Protein AF-A0A7S2GZ38-F1 (afdb_monomer_lite)

Radius of gyration: 57.85 Å; chains: 1; bounding box: 162×69×189 Å

Structure (mmCIF, N/CA/C/O backbone):
data_AF-A0A7S2GZ38-F1
#
_entry.id   AF-A0A7S2GZ38-F1
#
loop_
_atom_site.group_PDB
_atom_site.id
_atom_site.type_symbol
_atom_site.label_atom_id
_atom_site.label_alt_id
_atom_site.label_comp_id
_atom_site.label_asym_id
_atom_site.label_entity_id
_atom_site.label_seq_id
_atom_site.pdbx_PDB_ins_code
_atom_site.Cartn_x
_atom_site.Cartn_y
_atom_site.Cartn_z
_atom_site.occupancy
_atom_site.B_iso_or_equiv
_atom_site.auth_seq_id
_atom_site.auth_comp_id
_atom_site.auth_asym_id
_atom_site.auth_atom_id
_atom_site.pdbx_PDB_model_num
ATOM 1 N N . VAL A 1 1 ? 42.634 30.278 -102.830 1.00 75.38 1 VAL A N 1
ATOM 2 C CA . VAL A 1 1 ? 41.288 29.980 -102.287 1.00 75.38 1 VAL A CA 1
ATOM 3 C C . VAL A 1 1 ? 41.281 28.627 -101.591 1.00 75.38 1 VAL A C 1
ATOM 5 O O . VAL A 1 1 ? 41.030 28.583 -100.399 1.00 75.38 1 VAL A O 1
ATOM 8 N N . GLU A 1 2 ? 41.675 27.550 -102.270 1.00 78.88 2 GLU A N 1
ATOM 9 C CA . GLU A 1 2 ? 41.678 26.186 -101.709 1.00 78.88 2 GLU A CA 1
ATOM 10 C C . GLU A 1 2 ? 42.518 26.035 -100.422 1.00 78.88 2 GLU A C 1
ATOM 12 O O . GLU A 1 2 ? 41.995 25.612 -99.398 1.00 78.88 2 GLU A O 1
ATOM 17 N N . ASN A 1 3 ? 43.758 26.538 -100.401 1.00 82.88 3 ASN A N 1
ATOM 18 C CA . ASN A 1 3 ? 44.602 26.525 -99.192 1.00 82.88 3 ASN A CA 1
ATOM 19 C C .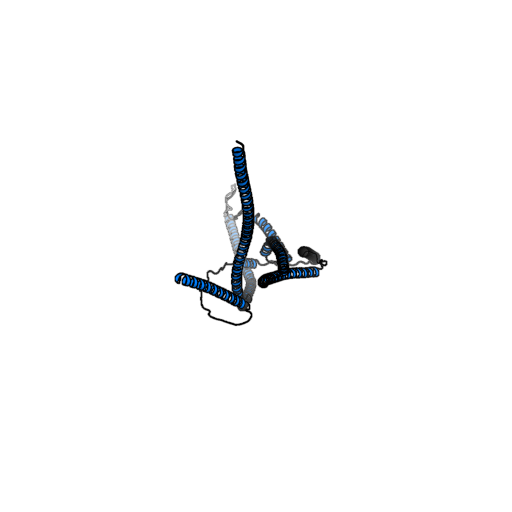 ASN A 1 3 ? 44.029 27.320 -98.000 1.00 82.88 3 ASN A C 1
ATOM 21 O O . ASN A 1 3 ? 44.352 27.021 -96.855 1.00 82.88 3 ASN A O 1
ATOM 25 N N . GLN A 1 4 ? 43.197 28.341 -98.239 1.00 85.50 4 GLN A N 1
ATOM 26 C CA . GLN A 1 4 ? 42.533 29.086 -97.158 1.00 85.50 4 GLN A CA 1
ATOM 27 C C . GLN A 1 4 ? 41.334 28.309 -96.604 1.00 85.50 4 GLN A C 1
ATOM 29 O O . GLN A 1 4 ? 41.098 28.339 -95.400 1.00 85.50 4 GLN A O 1
ATOM 34 N N . ILE A 1 5 ? 40.610 27.589 -97.467 1.00 86.81 5 ILE A N 1
ATOM 35 C CA . ILE A 1 5 ? 39.510 26.709 -97.059 1.00 86.81 5 ILE A CA 1
ATOM 36 C C . ILE A 1 5 ? 40.055 25.541 -96.227 1.00 86.81 5 ILE A C 1
ATOM 38 O O . ILE A 1 5 ? 39.494 25.249 -95.177 1.00 86.81 5 ILE A O 1
ATOM 42 N N . ILE A 1 6 ? 41.169 24.927 -96.645 1.00 90.81 6 ILE A N 1
ATOM 43 C CA . ILE A 1 6 ? 41.810 23.826 -95.907 1.00 90.81 6 ILE A CA 1
ATOM 44 C C . ILE A 1 6 ? 42.208 24.273 -94.494 1.00 90.81 6 ILE A C 1
ATOM 46 O O . ILE A 1 6 ? 41.766 23.656 -93.531 1.00 90.81 6 ILE A O 1
ATOM 50 N N . ARG A 1 7 ? 42.921 25.401 -94.358 1.00 88.81 7 ARG A N 1
ATOM 51 C CA . ARG A 1 7 ? 43.296 25.951 -93.041 1.00 88.81 7 ARG A CA 1
ATOM 52 C C . ARG A 1 7 ? 42.084 26.260 -92.166 1.00 88.81 7 ARG A C 1
ATOM 54 O O . ARG A 1 7 ? 42.067 25.922 -90.995 1.00 88.81 7 ARG A O 1
ATOM 61 N N . ARG A 1 8 ? 41.025 26.838 -92.743 1.00 91.19 8 ARG A N 1
ATOM 62 C CA . ARG A 1 8 ? 39.796 27.129 -91.991 1.00 91.19 8 ARG A CA 1
ATOM 63 C C . ARG A 1 8 ? 39.107 25.857 -91.490 1.00 91.19 8 ARG A C 1
ATOM 65 O O . ARG A 1 8 ? 38.515 25.872 -90.416 1.00 91.19 8 ARG A O 1
ATOM 72 N N . VAL A 1 9 ? 39.153 24.775 -92.267 1.00 91.31 9 VAL A N 1
ATOM 73 C CA . VAL A 1 9 ? 38.625 23.465 -91.862 1.00 91.31 9 VAL A CA 1
ATOM 74 C C . VAL A 1 9 ? 39.497 22.830 -90.777 1.00 91.31 9 VAL A C 1
ATOM 76 O O . VAL A 1 9 ? 38.946 22.198 -89.880 1.00 91.31 9 VAL A O 1
ATOM 79 N N . GLU A 1 10 ? 40.819 23.001 -90.830 1.00 93.62 10 GLU A N 1
ATOM 80 C CA . GLU A 1 10 ? 41.747 22.569 -89.775 1.00 93.62 10 GLU A CA 1
ATOM 81 C C . GLU A 1 10 ? 41.482 23.318 -88.459 1.00 93.62 10 GLU A C 1
ATOM 83 O O . GLU A 1 10 ? 41.207 22.661 -87.456 1.00 93.62 10 GLU A O 1
ATOM 88 N N . ASP A 1 11 ? 41.401 24.654 -88.484 1.00 93.88 11 ASP A N 1
ATOM 89 C CA . ASP A 1 11 ? 41.084 25.478 -87.305 1.00 93.88 11 ASP A CA 1
ATOM 90 C C . ASP A 1 11 ? 39.747 25.063 -86.661 1.00 93.88 11 ASP A C 1
ATOM 92 O O . ASP A 1 11 ? 39.638 24.895 -85.447 1.00 93.88 11 ASP A O 1
ATOM 96 N N . LEU A 1 12 ? 38.707 24.844 -87.479 1.00 93.62 12 LEU A N 1
ATOM 97 C CA . LEU A 1 12 ? 37.394 24.411 -86.989 1.00 93.62 12 LEU A CA 1
ATOM 98 C C . LEU A 1 12 ? 37.431 23.003 -86.384 1.00 93.62 12 LEU A C 1
ATOM 100 O O . LEU A 1 12 ? 36.685 22.722 -85.447 1.00 93.62 12 LEU A O 1
ATOM 104 N N . ARG A 1 13 ? 38.267 22.101 -86.910 1.00 94.38 13 ARG A N 1
ATOM 105 C CA . ARG A 1 13 ? 38.443 20.760 -86.335 1.00 94.38 13 ARG A CA 1
ATOM 106 C C . ARG A 1 13 ? 39.136 20.839 -84.979 1.00 94.38 13 ARG A C 1
ATOM 108 O O . ARG A 1 13 ? 38.661 20.200 -84.045 1.00 94.38 13 ARG A O 1
ATOM 115 N N . GLU A 1 14 ? 40.176 21.661 -84.854 1.00 94.81 14 GLU A N 1
ATOM 116 C CA . GLU A 1 14 ? 40.858 21.901 -83.577 1.00 94.81 14 GLU A CA 1
ATOM 117 C C . GLU A 1 14 ? 39.917 22.524 -82.533 1.00 94.81 14 GLU A C 1
ATOM 119 O O . GLU A 1 14 ? 39.874 22.068 -81.387 1.00 94.81 14 GLU A O 1
ATOM 124 N N . GLU A 1 15 ? 39.095 23.505 -82.923 1.00 94.88 15 GLU A N 1
ATOM 125 C CA . GLU A 1 15 ? 38.069 24.083 -82.047 1.00 94.88 15 GLU A CA 1
ATOM 126 C C . GLU A 1 15 ? 37.033 23.034 -81.613 1.00 94.88 15 GLU A C 1
ATOM 128 O O . GLU A 1 15 ? 36.726 22.926 -80.424 1.00 94.88 15 GLU A O 1
ATOM 133 N N . ILE A 1 16 ? 36.514 22.221 -82.544 1.00 94.94 16 ILE A N 1
ATOM 134 C CA . ILE A 1 16 ? 35.556 21.146 -82.237 1.00 94.94 16 ILE A CA 1
ATOM 135 C C . ILE A 1 16 ? 36.160 20.137 -81.256 1.00 94.94 16 ILE A C 1
ATOM 137 O O . ILE A 1 16 ? 35.485 19.737 -80.303 1.00 94.94 16 ILE A O 1
ATOM 141 N N . ASP A 1 17 ? 37.413 19.734 -81.454 1.00 95.25 17 ASP A N 1
ATOM 142 C CA . ASP A 1 17 ? 38.077 18.777 -80.572 1.00 95.25 17 ASP A CA 1
ATOM 143 C C . ASP A 1 17 ? 38.374 19.385 -79.192 1.00 95.25 17 ASP A C 1
ATOM 145 O O . ASP A 1 17 ? 38.155 18.720 -78.176 1.00 95.25 17 ASP A O 1
ATOM 149 N N . SER A 1 18 ? 38.732 20.671 -79.119 1.00 96.12 18 SER A N 1
ATOM 150 C CA . SER A 1 18 ? 38.839 21.419 -77.857 1.00 96.12 18 SER A CA 1
ATOM 151 C C . SER A 1 18 ? 37.500 21.479 -77.106 1.00 96.12 18 SER A C 1
ATOM 153 O O . SER A 1 18 ? 37.428 21.184 -75.906 1.00 96.12 18 SER A O 1
ATOM 155 N N . TYR A 1 19 ? 36.396 21.767 -77.806 1.00 96.00 19 TYR A N 1
ATOM 156 C CA . TYR A 1 19 ? 35.057 21.766 -77.208 1.00 96.00 19 TYR A CA 1
ATOM 157 C C . TYR A 1 19 ? 34.623 20.374 -76.740 1.00 96.00 19 TYR A C 1
ATOM 159 O O . TYR A 1 19 ? 34.011 20.260 -75.674 1.00 96.00 19 TYR A O 1
ATOM 167 N N . ARG A 1 20 ? 34.958 19.311 -77.481 1.00 95.69 20 ARG A N 1
ATOM 168 C CA . ARG A 1 20 ? 34.700 17.921 -77.069 1.00 95.69 20 ARG A CA 1
ATOM 169 C C . ARG A 1 20 ? 35.469 17.558 -75.805 1.00 95.69 20 ARG A C 1
ATOM 171 O O . ARG A 1 20 ? 34.857 17.072 -74.857 1.00 95.69 20 ARG A O 1
ATOM 178 N N . GLN A 1 21 ? 36.762 17.875 -75.745 1.00 95.62 21 GLN A N 1
ATOM 179 C CA . GLN A 1 21 ? 37.578 17.645 -74.550 1.00 95.62 21 GLN A CA 1
ATOM 180 C C . GLN A 1 21 ? 37.019 18.393 -73.336 1.00 95.62 21 GLN A C 1
ATOM 182 O O . GLN A 1 21 ? 36.889 17.816 -72.257 1.00 95.62 21 GLN A O 1
ATOM 187 N N . LYS A 1 22 ? 36.619 19.659 -73.509 1.00 95.56 22 LYS A N 1
ATOM 188 C CA . LYS A 1 22 ? 35.999 20.448 -72.437 1.00 95.56 22 LYS A CA 1
ATOM 189 C C . LYS A 1 22 ? 34.657 19.863 -71.989 1.00 95.56 22 LYS A C 1
ATOM 191 O O . LYS A 1 22 ? 34.384 19.812 -70.790 1.00 95.56 22 LYS A O 1
ATOM 196 N N . LEU A 1 23 ? 33.823 19.402 -72.923 1.00 94.94 23 LEU A N 1
ATOM 197 C CA . LEU A 1 23 ? 32.556 18.743 -72.606 1.00 94.94 23 LEU A CA 1
ATOM 198 C C . LEU A 1 23 ? 32.781 17.451 -71.810 1.00 94.94 23 LEU A C 1
ATOM 200 O O . LEU A 1 23 ? 32.076 17.210 -70.830 1.00 94.94 23 LEU A O 1
ATOM 204 N N . ASP A 1 24 ? 33.765 16.643 -72.196 1.00 96.62 24 ASP A N 1
ATOM 205 C CA . ASP A 1 24 ? 34.094 15.402 -71.495 1.00 96.62 24 ASP A CA 1
ATOM 206 C C . ASP A 1 24 ? 34.666 15.671 -70.097 1.00 96.62 24 ASP A C 1
ATOM 208 O O . ASP A 1 24 ? 34.254 15.017 -69.136 1.00 96.62 24 ASP A O 1
ATOM 212 N N . GLN A 1 25 ? 35.512 16.694 -69.936 1.00 94.75 25 GLN A N 1
ATOM 213 C CA . GLN A 1 25 ? 35.970 17.154 -68.619 1.00 94.75 25 GLN A CA 1
ATOM 214 C C . GLN A 1 25 ? 34.800 17.593 -67.729 1.00 94.75 25 GLN A C 1
ATOM 216 O O . GLN A 1 25 ? 34.724 17.186 -66.570 1.00 94.75 25 GLN A O 1
ATOM 221 N N . LEU A 1 26 ? 33.855 18.376 -68.261 1.00 93.50 26 LEU A N 1
ATOM 222 C CA . LEU A 1 26 ? 32.675 18.813 -67.508 1.00 93.50 26 LEU A CA 1
ATOM 223 C C . LEU A 1 26 ? 31.768 17.638 -67.121 1.00 93.50 26 LEU A C 1
ATOM 225 O O . LEU A 1 26 ? 31.261 17.604 -66.001 1.00 93.50 26 LEU A O 1
ATOM 229 N N . LYS A 1 27 ? 31.596 16.640 -67.996 1.00 95.56 27 LYS A N 1
ATOM 230 C CA . LYS A 1 27 ? 30.864 15.406 -67.661 1.00 95.56 27 LYS A CA 1
ATOM 231 C C . LYS A 1 27 ? 31.551 14.634 -66.536 1.00 95.56 27 LYS A C 1
ATOM 233 O O . LYS A 1 27 ? 30.875 14.200 -65.606 1.00 95.56 27 LYS A O 1
ATOM 238 N N . GLN A 1 28 ? 32.876 14.492 -66.585 1.00 94.56 28 GLN A N 1
ATOM 239 C CA . GLN A 1 28 ? 33.642 13.829 -65.524 1.00 94.56 28 GLN A CA 1
ATOM 240 C C . GLN A 1 28 ? 33.544 14.588 -64.194 1.00 94.56 28 GLN A C 1
ATOM 242 O O . GLN A 1 28 ? 33.328 13.971 -63.151 1.00 94.56 28 GLN A O 1
ATOM 247 N N . GLN A 1 29 ? 33.641 15.921 -64.224 1.00 92.25 29 GLN A N 1
ATOM 248 C CA . GLN A 1 29 ? 33.454 16.761 -63.040 1.00 92.25 29 GLN A CA 1
ATOM 249 C C . GLN A 1 29 ? 32.040 16.627 -62.470 1.00 92.25 29 GLN A C 1
ATOM 251 O O . GLN A 1 29 ? 31.903 16.445 -61.263 1.00 92.25 29 GLN A O 1
ATOM 256 N N . ARG A 1 30 ? 31.002 16.629 -63.318 1.00 94.38 30 ARG A N 1
ATOM 257 C CA . ARG A 1 30 ? 29.614 16.417 -62.885 1.00 94.38 30 ARG A CA 1
ATOM 258 C C . ARG A 1 30 ? 29.457 15.089 -62.151 1.00 94.38 30 ARG A C 1
ATOM 260 O O . ARG A 1 30 ? 28.959 15.083 -61.035 1.00 94.38 30 ARG A O 1
ATOM 267 N N . VAL A 1 31 ? 29.950 13.993 -62.732 1.00 94.25 31 VAL A N 1
ATOM 268 C CA . VAL A 1 31 ? 29.885 12.661 -62.104 1.00 94.25 31 VAL A CA 1
ATOM 269 C C . VAL A 1 31 ? 30.645 12.634 -60.774 1.00 94.25 31 VAL A C 1
ATOM 271 O O . VAL A 1 31 ? 30.189 12.017 -59.815 1.00 94.25 31 VAL A O 1
ATOM 274 N N . LYS A 1 32 ? 31.798 13.309 -60.683 1.00 92.56 32 LYS A N 1
ATOM 275 C CA . LYS A 1 32 ? 32.561 13.402 -59.430 1.00 92.56 32 LYS A CA 1
ATOM 276 C C . LYS A 1 32 ? 31.785 14.158 -58.346 1.00 92.56 32 LYS A C 1
ATOM 278 O O . LYS A 1 32 ? 31.755 13.701 -57.208 1.00 92.56 32 LYS A O 1
ATOM 283 N N . VAL A 1 33 ? 31.152 15.275 -58.701 1.00 92.19 33 VAL A N 1
ATOM 284 C CA . VAL A 1 33 ? 30.344 16.082 -57.775 1.00 92.19 33 VAL A CA 1
ATOM 285 C C . VAL A 1 33 ? 29.063 15.349 -57.368 1.00 92.19 33 VAL A C 1
ATOM 287 O O . VAL A 1 33 ? 28.711 15.377 -56.195 1.00 92.19 33 VAL A O 1
ATOM 290 N N . GLU A 1 34 ? 28.397 14.644 -58.286 1.00 90.75 34 GLU A N 1
ATOM 291 C CA . GLU A 1 34 ? 27.229 13.802 -57.976 1.00 90.75 34 GLU A CA 1
ATOM 292 C C . GLU A 1 34 ? 27.588 12.723 -56.947 1.00 90.75 34 GLU A C 1
ATOM 294 O O . GLU A 1 34 ? 26.935 12.631 -55.913 1.00 90.75 34 GLU A O 1
ATOM 299 N N . LYS A 1 35 ? 28.703 12.004 -57.145 1.00 92.25 35 LYS A N 1
ATOM 300 C CA . LYS A 1 35 ? 29.189 11.017 -56.166 1.00 92.25 35 LYS A CA 1
ATOM 301 C C . LYS A 1 35 ? 29.497 11.629 -54.799 1.00 92.25 35 LYS A C 1
ATOM 303 O O . LYS A 1 35 ? 29.208 11.016 -53.780 1.00 92.25 35 LYS A O 1
ATOM 308 N N . GLN A 1 36 ? 30.095 12.822 -54.767 1.00 90.12 36 GLN A N 1
ATOM 309 C CA . GLN A 1 36 ? 30.372 13.525 -53.510 1.00 90.12 36 GLN A CA 1
ATOM 310 C C . GLN A 1 36 ? 29.088 13.965 -52.805 1.00 90.12 36 GLN A C 1
ATOM 312 O O . GLN A 1 36 ? 28.988 13.846 -51.590 1.00 90.12 36 GLN A O 1
ATOM 317 N N . LYS A 1 37 ? 28.099 14.452 -53.559 1.00 91.69 37 LYS A N 1
ATOM 318 C CA . LYS A 1 37 ? 26.790 14.824 -53.023 1.00 91.69 37 LYS A CA 1
ATOM 319 C C . LYS A 1 37 ? 26.078 13.617 -52.417 1.00 91.69 37 LYS A C 1
ATOM 321 O O . LYS A 1 37 ? 25.522 13.747 -51.331 1.00 91.69 37 LYS A O 1
ATOM 326 N N . ASP A 1 38 ? 26.085 12.480 -53.107 1.00 91.88 38 ASP A N 1
ATOM 327 C CA . ASP A 1 38 ? 25.441 11.262 -52.615 1.00 91.88 38 ASP A CA 1
ATOM 328 C C . ASP A 1 38 ? 26.141 10.747 -51.347 1.00 91.88 38 ASP A C 1
ATOM 330 O O . ASP A 1 38 ? 25.465 10.479 -50.360 1.00 91.88 38 ASP A O 1
ATOM 334 N N . ALA A 1 39 ? 27.480 10.756 -51.304 1.00 89.25 39 ALA A N 1
ATOM 335 C CA . ALA A 1 39 ? 28.239 10.398 -50.101 1.00 89.25 39 ALA A CA 1
ATOM 336 C C . ALA A 1 39 ? 27.919 11.308 -48.899 1.00 89.25 39 ALA A C 1
ATOM 338 O O . ALA A 1 39 ? 27.631 10.817 -47.812 1.00 89.25 39 ALA A O 1
ATOM 339 N N . LEU A 1 40 ? 27.893 12.632 -49.096 1.00 90.12 40 LEU A N 1
ATOM 340 C CA . LEU A 1 40 ? 27.520 13.576 -48.034 1.00 90.12 40 LEU A CA 1
ATOM 341 C C . LEU A 1 40 ? 26.067 13.393 -47.581 1.00 90.12 40 LEU A C 1
ATOM 343 O O . LEU A 1 40 ? 25.746 13.598 -46.414 1.00 90.12 40 LEU A O 1
ATOM 347 N N . ARG A 1 41 ? 25.167 13.023 -48.497 1.00 91.75 41 ARG A N 1
ATOM 348 C CA . ARG A 1 41 ? 23.771 12.743 -48.154 1.00 91.75 41 ARG A CA 1
ATOM 349 C C . ARG A 1 41 ? 23.658 11.508 -47.266 1.00 91.75 41 ARG A C 1
ATOM 351 O O . ARG A 1 41 ? 22.861 11.524 -46.330 1.00 91.75 41 ARG A O 1
ATOM 358 N N . ASP A 1 42 ? 24.436 10.470 -47.549 1.00 90.19 42 ASP A N 1
ATOM 359 C CA . ASP A 1 42 ? 24.482 9.264 -46.726 1.00 90.19 42 ASP A CA 1
ATOM 360 C C . ASP A 1 42 ? 25.053 9.569 -45.334 1.00 90.19 42 ASP A C 1
ATOM 362 O O . ASP A 1 42 ? 24.424 9.206 -44.341 1.00 90.19 42 ASP A O 1
ATOM 366 N N . GLU A 1 43 ? 26.136 10.351 -45.243 1.00 90.88 43 GLU A N 1
ATOM 367 C CA . GLU A 1 43 ? 26.695 10.816 -43.961 1.00 90.88 43 GLU A CA 1
ATOM 368 C C . GLU A 1 43 ? 25.673 11.616 -43.134 1.00 90.88 43 GLU A C 1
ATOM 370 O O . GLU A 1 43 ? 25.504 11.366 -41.942 1.00 90.88 43 GLU A O 1
ATOM 375 N N . VAL A 1 44 ? 24.934 12.546 -43.754 1.00 90.62 44 VAL A N 1
ATOM 376 C CA . VAL A 1 44 ? 23.878 13.312 -43.063 1.00 90.62 44 VAL A CA 1
ATOM 377 C C . VAL A 1 44 ? 22.778 12.387 -42.542 1.00 90.62 44 VAL A C 1
ATOM 379 O O . VAL A 1 44 ? 22.341 12.535 -41.402 1.00 90.62 44 VAL A O 1
ATOM 382 N N . ASN A 1 45 ? 22.347 11.410 -43.342 1.00 90.44 45 ASN A N 1
ATOM 383 C CA . ASN A 1 45 ? 21.332 10.449 -42.914 1.00 90.44 45 ASN A CA 1
ATOM 384 C C . ASN A 1 45 ? 21.818 9.579 -41.743 1.00 90.44 45 ASN A C 1
ATOM 386 O O . ASN A 1 45 ? 21.023 9.253 -40.861 1.00 90.44 45 ASN A O 1
ATOM 390 N N . GLU A 1 46 ? 23.094 9.186 -41.726 1.00 89.94 46 GLU A N 1
ATOM 391 C CA . GLU A 1 46 ? 23.693 8.437 -40.616 1.00 89.94 46 GLU A CA 1
ATOM 392 C C . GLU A 1 46 ? 23.750 9.272 -39.336 1.00 89.94 46 GLU A C 1
ATOM 394 O O . GLU A 1 46 ? 23.299 8.806 -38.288 1.00 89.94 46 GLU A O 1
ATOM 399 N N . VAL A 1 47 ? 24.203 10.526 -39.426 1.00 87.94 47 VAL A N 1
ATOM 400 C CA . VAL A 1 47 ? 24.242 11.445 -38.279 1.00 87.94 47 VAL A CA 1
ATOM 401 C C . VAL A 1 47 ? 22.842 11.681 -37.714 1.00 87.94 47 VAL A C 1
ATOM 403 O O . VAL A 1 47 ? 22.660 11.575 -36.504 1.00 87.94 47 VAL A O 1
ATOM 406 N N . SER A 1 48 ? 21.828 11.904 -38.557 1.00 87.12 48 SER A N 1
ATOM 407 C CA . SER A 1 48 ? 20.444 12.055 -38.085 1.00 87.12 48 SER A CA 1
ATOM 408 C C . SER A 1 48 ? 19.901 10.792 -37.407 1.00 87.12 48 SER A C 1
ATOM 410 O O . SER A 1 48 ? 19.120 10.883 -36.462 1.00 87.12 48 SER A O 1
ATOM 412 N N . ARG A 1 49 ? 20.310 9.591 -37.844 1.00 87.88 49 ARG A N 1
ATOM 413 C CA . ARG A 1 49 ? 19.948 8.345 -37.142 1.00 87.88 49 ARG A CA 1
ATOM 414 C C . ARG A 1 49 ? 20.608 8.259 -35.769 1.00 87.88 49 ARG A C 1
ATOM 416 O O . ARG A 1 49 ? 19.961 7.806 -34.828 1.00 87.88 49 ARG A O 1
ATOM 423 N N . TRP A 1 50 ? 21.867 8.680 -35.648 1.00 85.38 50 TRP A N 1
ATOM 424 C CA . TRP A 1 50 ? 22.565 8.717 -34.361 1.00 85.38 50 TRP A CA 1
ATOM 425 C C . TRP A 1 50 ? 21.982 9.761 -33.410 1.00 85.38 50 TRP A C 1
ATOM 427 O O . TRP A 1 50 ? 21.838 9.467 -32.230 1.00 85.38 50 TRP A O 1
ATOM 437 N N . GLU A 1 51 ? 21.601 10.935 -33.912 1.00 86.62 51 GLU A N 1
ATOM 438 C CA . GLU A 1 51 ? 20.945 11.986 -33.126 1.00 86.62 51 GLU A CA 1
ATOM 439 C C . GLU A 1 51 ? 19.618 11.494 -32.535 1.00 86.62 51 GLU A C 1
ATOM 441 O O . GLU A 1 51 ? 19.418 11.565 -31.323 1.00 86.62 51 GLU A O 1
ATOM 446 N N . ASN A 1 52 ? 18.761 10.887 -33.363 1.00 82.12 52 ASN A N 1
ATOM 447 C CA . ASN A 1 52 ? 17.499 10.312 -32.894 1.00 82.12 52 ASN A CA 1
ATOM 448 C C . ASN A 1 52 ? 17.732 9.188 -31.872 1.00 82.12 52 ASN A C 1
ATOM 450 O O . ASN A 1 52 ? 17.085 9.156 -30.830 1.00 82.12 52 ASN A O 1
ATOM 454 N N . GLY A 1 53 ? 18.703 8.302 -32.127 1.00 86.75 53 GLY A N 1
ATOM 455 C CA . GLY A 1 53 ? 19.063 7.245 -31.179 1.00 86.75 53 GLY A CA 1
ATOM 456 C C . GLY A 1 53 ? 19.626 7.775 -29.854 1.00 86.75 53 GLY A C 1
ATOM 457 O O . GLY A 1 53 ? 19.397 7.167 -28.811 1.00 86.75 53 GLY A O 1
ATOM 458 N N . SER A 1 54 ? 20.336 8.908 -29.872 1.00 87.31 54 SER A N 1
ATOM 459 C CA . SER A 1 54 ? 20.815 9.578 -28.657 1.00 87.31 54 SER A CA 1
ATOM 460 C C . SER A 1 54 ? 19.655 10.172 -27.862 1.00 87.31 54 SER A C 1
ATOM 462 O O . SER A 1 54 ? 19.595 9.978 -26.651 1.00 87.31 54 SER A O 1
ATOM 464 N N . SER A 1 55 ? 18.703 10.824 -28.538 1.00 87.75 55 SER A N 1
ATOM 465 C CA . SER A 1 55 ? 17.530 11.429 -27.899 1.00 87.75 55 SER A CA 1
ATOM 466 C C . SER A 1 55 ? 16.649 10.394 -27.187 1.00 87.75 55 SER A C 1
ATOM 468 O O . SER A 1 55 ? 16.261 10.609 -26.039 1.00 87.75 55 SER A O 1
ATOM 470 N N . ASP A 1 56 ? 16.409 9.233 -27.806 1.00 84.38 56 ASP A N 1
ATOM 471 C CA . ASP A 1 56 ? 15.652 8.142 -27.175 1.00 84.38 56 ASP A CA 1
ATOM 472 C C . ASP A 1 56 ? 16.358 7.609 -25.911 1.00 84.38 56 ASP A C 1
ATOM 474 O O . ASP A 1 56 ? 15.720 7.296 -24.901 1.00 84.38 56 ASP A O 1
ATOM 478 N N . MET A 1 57 ? 17.692 7.527 -25.942 1.00 84.00 57 MET A N 1
ATOM 479 C CA . MET A 1 57 ? 18.493 7.077 -24.800 1.00 84.00 57 MET A CA 1
ATOM 480 C C . MET A 1 57 ? 18.557 8.120 -23.680 1.00 84.00 57 MET A C 1
ATOM 482 O O . MET A 1 57 ? 18.588 7.738 -22.509 1.00 84.00 57 MET A O 1
ATOM 486 N N . GLU A 1 58 ? 18.552 9.412 -24.008 1.00 88.38 58 GLU A N 1
ATOM 487 C CA . GLU A 1 58 ? 18.446 10.503 -23.034 1.00 88.38 58 GLU A CA 1
ATOM 488 C C . GLU A 1 58 ? 17.093 10.463 -22.316 1.00 88.38 58 GLU A C 1
ATOM 490 O O . GLU A 1 58 ? 17.067 10.428 -21.087 1.00 88.38 58 GLU A O 1
ATOM 495 N N . ALA A 1 59 ? 15.987 10.325 -23.055 1.00 87.75 59 ALA A N 1
ATOM 496 C CA . ALA A 1 59 ? 14.651 10.198 -22.468 1.00 87.75 59 ALA A CA 1
ATOM 497 C C . ALA A 1 59 ? 14.535 8.978 -21.533 1.00 87.75 59 ALA A C 1
ATOM 499 O O . ALA A 1 59 ? 13.963 9.057 -20.443 1.00 87.75 59 ALA A O 1
ATOM 500 N N . TYR A 1 60 ? 15.130 7.844 -21.918 1.00 89.75 60 TYR A N 1
ATOM 501 C CA . TYR A 1 60 ? 15.183 6.657 -21.064 1.00 89.75 60 TYR A CA 1
ATOM 502 C C . TYR A 1 60 ? 16.041 6.870 -19.802 1.00 89.75 60 TYR A C 1
ATOM 504 O O . TYR A 1 60 ? 15.691 6.383 -18.721 1.00 89.75 60 TYR A O 1
ATOM 512 N N . CYS A 1 61 ? 17.154 7.606 -19.908 1.00 88.25 61 CYS A N 1
ATOM 513 C CA . CYS A 1 61 ? 17.966 7.984 -18.749 1.00 88.25 61 CYS A CA 1
ATOM 514 C C . CYS A 1 61 ? 17.179 8.877 -17.779 1.00 88.25 61 CYS A C 1
ATOM 516 O O . CYS A 1 61 ? 17.174 8.591 -16.581 1.00 88.25 61 CYS A O 1
ATOM 518 N N . GLU A 1 62 ? 16.462 9.886 -18.279 1.00 91.12 62 GLU A N 1
ATOM 519 C CA . GLU A 1 62 ? 15.610 10.764 -17.463 1.00 91.12 62 GLU A CA 1
ATOM 520 C C . GLU A 1 62 ? 14.516 9.972 -16.725 1.00 91.12 62 GLU A C 1
ATOM 522 O O . GLU A 1 62 ? 14.291 10.162 -15.525 1.00 91.12 62 GLU A O 1
ATOM 527 N N . GLU A 1 63 ? 13.872 9.012 -17.400 1.00 92.69 63 GLU A N 1
ATOM 528 C CA . GLU A 1 63 ? 12.866 8.147 -16.775 1.00 92.69 63 GLU A CA 1
ATOM 529 C C . GLU A 1 63 ? 13.469 7.279 -15.652 1.00 92.69 63 GLU A C 1
ATOM 531 O O . GLU A 1 63 ? 12.868 7.097 -14.584 1.00 92.69 63 GLU A O 1
ATOM 536 N N . LEU A 1 64 ? 14.674 6.740 -15.864 1.00 90.19 64 LEU A N 1
ATOM 537 C CA . LEU A 1 64 ? 15.387 5.970 -14.845 1.00 90.19 64 LEU A CA 1
ATOM 538 C C . LEU A 1 64 ? 15.796 6.832 -13.648 1.00 90.19 64 LEU A C 1
ATOM 540 O O . LEU A 1 64 ? 15.662 6.376 -12.508 1.00 90.19 64 LEU A O 1
ATOM 544 N N . GLU A 1 65 ? 16.258 8.058 -13.875 1.00 90.88 65 GLU A N 1
ATOM 545 C CA . GLU A 1 65 ? 16.598 9.001 -12.808 1.00 90.88 65 GLU A CA 1
ATOM 546 C C . GLU A 1 65 ? 15.375 9.337 -11.951 1.00 90.88 65 GLU A C 1
ATOM 548 O O . GLU A 1 65 ? 15.440 9.221 -10.721 1.00 90.88 65 GLU A O 1
ATOM 553 N N . ALA A 1 66 ? 14.228 9.613 -12.580 1.00 93.12 66 ALA A N 1
ATOM 554 C CA . ALA A 1 66 ? 12.968 9.846 -11.879 1.00 93.12 66 ALA A CA 1
ATOM 555 C C . ALA A 1 66 ? 12.546 8.632 -11.026 1.00 93.12 66 ALA A C 1
ATOM 557 O O . ALA A 1 66 ? 12.167 8.779 -9.858 1.00 93.12 66 ALA A O 1
ATOM 558 N N . LYS A 1 67 ? 12.675 7.407 -11.561 1.00 92.50 67 LYS A N 1
ATOM 559 C CA . LYS A 1 67 ? 12.398 6.163 -10.814 1.00 92.50 67 LYS A CA 1
ATOM 560 C C . LYS A 1 67 ? 13.349 5.971 -9.631 1.00 92.50 67 LYS A C 1
ATOM 562 O O . LYS A 1 67 ? 12.922 5.509 -8.568 1.00 92.50 67 LYS A O 1
ATOM 567 N N . ILE A 1 68 ? 14.630 6.301 -9.793 1.00 90.94 68 ILE A N 1
ATOM 568 C CA . ILE A 1 68 ? 15.626 6.225 -8.717 1.00 90.94 68 ILE A CA 1
ATOM 569 C C . ILE A 1 68 ? 15.300 7.236 -7.618 1.00 90.94 68 ILE A C 1
ATOM 571 O O . ILE A 1 68 ? 15.370 6.894 -6.435 1.00 90.94 68 ILE A O 1
ATOM 575 N N . GLU A 1 69 ? 14.933 8.463 -7.977 1.00 94.88 69 GLU A N 1
ATOM 576 C CA . GLU A 1 69 ? 14.594 9.497 -7.004 1.00 94.88 69 GLU A CA 1
ATOM 577 C C . GLU A 1 69 ? 13.325 9.155 -6.217 1.00 94.88 69 GLU A C 1
ATOM 579 O O . GLU A 1 69 ? 13.314 9.274 -4.989 1.00 94.88 69 GLU A O 1
ATOM 584 N N . LEU A 1 70 ? 12.299 8.623 -6.886 1.00 94.81 70 LEU A N 1
ATOM 585 C CA . LEU A 1 70 ? 11.097 8.126 -6.219 1.00 94.81 70 LEU A CA 1
ATOM 586 C C . LEU A 1 70 ? 11.430 7.011 -5.216 1.00 94.81 70 LEU A C 1
ATOM 588 O O . LEU A 1 70 ? 11.009 7.074 -4.062 1.00 94.81 70 LEU A O 1
ATOM 592 N N . LYS A 1 71 ? 12.247 6.024 -5.614 1.00 92.88 71 LYS A N 1
ATOM 593 C CA . LYS A 1 71 ? 12.688 4.955 -4.702 1.00 92.88 71 LYS A CA 1
ATOM 594 C C . LYS A 1 71 ? 13.466 5.495 -3.504 1.00 92.88 71 LYS A C 1
ATOM 596 O O . LYS A 1 71 ? 13.258 5.023 -2.392 1.00 92.88 71 LYS A O 1
ATOM 601 N N . LYS A 1 72 ? 14.333 6.495 -3.700 1.00 94.19 72 LYS A N 1
ATOM 602 C CA . LYS A 1 72 ? 15.066 7.135 -2.595 1.00 94.19 72 LYS A CA 1
ATOM 603 C C . LYS A 1 72 ? 14.118 7.776 -1.579 1.00 94.19 72 LYS A C 1
ATOM 605 O O . LYS A 1 72 ? 14.362 7.619 -0.384 1.00 94.19 72 LYS A O 1
ATOM 610 N N . LYS A 1 73 ? 13.057 8.453 -2.037 1.00 94.88 73 LYS A N 1
ATOM 611 C CA . LYS A 1 73 ? 12.036 9.058 -1.162 1.00 94.88 73 LYS A CA 1
ATOM 612 C C . LYS A 1 73 ? 11.292 7.994 -0.353 1.00 94.88 73 LYS A C 1
ATOM 614 O O . LYS A 1 73 ? 11.281 8.075 0.870 1.00 94.88 73 LYS A O 1
ATOM 619 N N . VAL A 1 74 ? 10.809 6.936 -1.008 1.00 94.31 74 VAL A N 1
ATOM 620 C CA . VAL A 1 74 ? 10.129 5.815 -0.330 1.00 94.31 74 VAL A CA 1
ATOM 621 C C . VAL A 1 74 ? 11.034 5.161 0.720 1.00 94.31 74 VAL A C 1
ATOM 623 O O . VAL A 1 74 ? 10.629 4.979 1.862 1.00 94.31 74 VAL A O 1
ATOM 626 N N . THR A 1 75 ? 12.300 4.884 0.397 1.00 93.81 75 THR A N 1
ATOM 627 C CA . THR A 1 75 ? 13.243 4.303 1.369 1.00 93.81 75 THR A CA 1
ATOM 628 C C . THR A 1 75 ? 13.551 5.244 2.541 1.00 93.81 75 THR A C 1
ATOM 630 O O . THR A 1 75 ? 13.864 4.783 3.640 1.00 93.81 75 THR A O 1
ATOM 633 N N . GLN A 1 76 ? 13.508 6.567 2.347 1.00 94.88 76 GLN A N 1
ATOM 634 C CA . GLN A 1 76 ? 13.632 7.517 3.458 1.00 94.88 76 GLN A CA 1
ATOM 635 C C . GLN A 1 76 ? 12.406 7.459 4.374 1.00 94.88 76 GLN A C 1
ATOM 637 O O . GLN A 1 76 ? 12.572 7.372 5.590 1.00 94.88 76 GLN A O 1
ATOM 642 N N . GLU A 1 77 ? 11.202 7.443 3.806 1.00 93.62 77 GLU A N 1
ATOM 643 C CA . GLU A 1 77 ? 9.952 7.301 4.559 1.00 93.62 77 GLU A CA 1
ATOM 644 C C . GLU A 1 77 ? 9.911 5.986 5.346 1.00 93.62 77 GLU A C 1
ATOM 646 O O . GLU A 1 77 ? 9.630 6.001 6.543 1.00 93.62 77 GLU A O 1
ATOM 651 N N . GLU A 1 78 ? 10.306 4.867 4.733 1.00 92.75 78 GLU A N 1
ATOM 652 C CA . GLU A 1 78 ? 10.417 3.565 5.404 1.00 92.75 78 GLU A CA 1
ATOM 653 C C . GLU A 1 78 ? 11.389 3.605 6.592 1.00 92.75 78 GLU A C 1
ATOM 655 O O . GLU A 1 78 ? 11.101 3.049 7.651 1.00 92.75 78 GLU A O 1
ATOM 660 N N . LYS A 1 79 ? 12.523 4.311 6.471 1.00 94.31 79 LYS A N 1
ATOM 661 C CA . LYS A 1 79 ? 13.467 4.494 7.589 1.00 94.31 79 LYS A CA 1
ATOM 662 C C . LYS A 1 79 ? 12.868 5.320 8.721 1.00 94.31 79 LYS A C 1
ATOM 664 O O . LYS A 1 79 ? 13.139 5.028 9.885 1.00 94.31 79 LYS A O 1
ATOM 669 N N . HIS A 1 80 ? 12.094 6.356 8.405 1.00 94.12 80 HIS A N 1
ATOM 670 C CA . HIS A 1 80 ? 11.392 7.145 9.417 1.00 94.12 80 HIS A CA 1
ATOM 671 C C . HIS A 1 80 ? 10.307 6.319 10.110 1.00 94.12 80 HIS A C 1
ATOM 673 O O . HIS A 1 80 ? 10.228 6.332 11.337 1.00 94.12 80 HIS A O 1
ATOM 679 N N . LEU A 1 81 ? 9.540 5.540 9.345 1.00 95.19 81 LEU A N 1
ATOM 680 C CA . LEU A 1 81 ? 8.525 4.639 9.879 1.00 95.19 81 LEU A CA 1
ATOM 681 C C . LEU A 1 81 ? 9.146 3.568 10.780 1.00 95.19 81 LEU A C 1
ATOM 683 O O . LEU A 1 81 ? 8.653 3.338 11.879 1.00 95.19 81 LEU A O 1
ATOM 687 N N . HIS A 1 82 ? 10.261 2.966 10.360 1.00 94.81 82 HIS A N 1
ATOM 688 C CA . HIS A 1 82 ? 10.988 1.993 11.168 1.00 94.81 82 HIS A CA 1
ATOM 689 C C . HIS A 1 82 ? 11.454 2.602 12.494 1.00 94.81 82 HIS A C 1
ATOM 691 O O . HIS A 1 82 ? 11.167 2.041 13.543 1.00 94.81 82 HIS A O 1
ATOM 697 N N . LYS A 1 83 ? 12.073 3.792 12.477 1.00 95.88 83 LYS A N 1
ATOM 698 C CA . LYS A 1 83 ? 12.473 4.498 13.709 1.00 95.88 83 LYS A CA 1
ATOM 699 C C . LYS A 1 83 ? 11.291 4.768 14.642 1.00 95.88 83 LYS A C 1
ATOM 701 O O . LYS A 1 83 ? 11.417 4.565 15.847 1.00 95.88 83 LYS A O 1
ATOM 706 N N . ASN A 1 84 ? 10.156 5.203 14.095 1.00 94.31 84 ASN A N 1
ATOM 707 C CA . ASN A 1 84 ? 8.947 5.452 14.879 1.00 94.31 84 ASN A CA 1
ATOM 708 C C . ASN A 1 84 ? 8.397 4.158 15.488 1.00 94.31 84 ASN A C 1
ATOM 710 O O . ASN A 1 84 ? 8.090 4.129 16.677 1.00 94.31 84 ASN A O 1
ATOM 714 N N . ASN A 1 85 ? 8.325 3.081 14.706 1.00 94.62 85 ASN A N 1
ATOM 715 C CA . ASN A 1 85 ? 7.869 1.780 15.190 1.00 94.62 85 ASN A CA 1
ATOM 716 C C . ASN A 1 85 ? 8.799 1.222 16.269 1.00 94.62 85 ASN A C 1
ATOM 718 O O . ASN A 1 85 ? 8.311 0.723 17.276 1.00 94.62 85 ASN A O 1
ATOM 722 N N . THR A 1 86 ? 10.117 1.366 16.115 1.00 95.25 86 THR A N 1
ATOM 723 C CA . THR A 1 86 ? 11.087 0.986 17.149 1.00 95.25 86 THR A CA 1
ATOM 724 C C . THR A 1 86 ? 10.891 1.804 18.425 1.00 95.25 86 THR A C 1
ATOM 726 O O . THR A 1 86 ? 10.912 1.245 19.516 1.00 95.25 86 THR A O 1
ATOM 729 N N . ALA A 1 87 ? 10.640 3.112 18.320 1.00 91.94 87 ALA A N 1
ATOM 730 C CA . ALA A 1 87 ? 10.353 3.940 19.490 1.00 91.94 87 ALA A CA 1
ATOM 731 C C . ALA A 1 87 ? 9.066 3.496 20.207 1.00 91.94 87 ALA A C 1
ATOM 733 O O . ALA A 1 87 ? 9.061 3.373 21.430 1.00 91.94 87 ALA A O 1
ATOM 734 N N . VAL A 1 88 ? 7.994 3.208 19.460 1.00 88.62 88 VAL A N 1
ATOM 735 C CA . VAL A 1 88 ? 6.738 2.678 20.021 1.00 88.62 88 VAL A CA 1
ATOM 736 C C . VAL A 1 88 ? 6.961 1.318 20.675 1.00 88.62 88 VAL A C 1
ATOM 738 O O . VAL A 1 88 ? 6.518 1.111 21.800 1.00 88.62 88 VAL A O 1
ATOM 741 N N . TYR A 1 89 ? 7.697 0.424 20.019 1.00 91.31 89 TYR A N 1
ATOM 742 C CA . TYR A 1 89 ? 8.061 -0.881 20.562 1.00 91.31 89 TYR A CA 1
ATOM 743 C C . TYR A 1 89 ? 8.799 -0.753 21.904 1.00 91.31 89 TYR A C 1
ATOM 745 O O . TYR A 1 89 ? 8.380 -1.351 22.890 1.00 91.31 89 TYR A O 1
ATOM 753 N N . LEU A 1 90 ? 9.814 0.115 21.984 1.00 91.69 90 LEU A N 1
ATOM 754 C CA . LEU A 1 90 ? 10.547 0.379 23.228 1.00 91.69 90 LEU A CA 1
ATOM 755 C C . LEU A 1 90 ? 9.655 0.984 24.325 1.00 91.69 90 LEU A C 1
ATOM 757 O O . LEU A 1 90 ? 9.845 0.692 25.505 1.00 91.69 90 LEU A O 1
ATOM 761 N N . MET A 1 91 ? 8.669 1.819 23.974 1.00 83.00 91 MET A N 1
ATOM 762 C CA . MET A 1 91 ? 7.678 2.293 24.950 1.00 83.00 91 MET A CA 1
ATOM 763 C C . MET A 1 91 ? 6.817 1.143 25.481 1.00 83.00 91 MET A C 1
ATOM 765 O O . MET A 1 91 ? 6.563 1.085 26.684 1.00 83.00 91 MET A O 1
ATOM 769 N N . CYS A 1 92 ? 6.385 0.232 24.607 1.00 83.62 92 CYS A N 1
ATOM 770 C CA . CYS A 1 92 ? 5.611 -0.945 24.990 1.00 83.62 92 CYS A CA 1
ATOM 771 C C . CYS A 1 92 ? 6.422 -1.924 25.853 1.00 83.62 92 CYS A C 1
ATOM 773 O O . CYS A 1 92 ? 5.864 -2.499 26.781 1.00 83.62 92 CYS A O 1
ATOM 775 N N . GLU A 1 93 ? 7.726 -2.080 25.611 1.00 85.75 93 GLU A N 1
ATOM 776 C CA . GLU A 1 93 ? 8.606 -2.877 26.480 1.00 85.75 93 GLU A CA 1
ATOM 777 C C . GLU A 1 93 ? 8.791 -2.249 27.865 1.00 85.75 93 GLU A C 1
ATOM 779 O O . GLU A 1 93 ? 8.792 -2.957 28.869 1.00 85.75 93 GLU A O 1
ATOM 784 N N . ARG A 1 94 ? 8.914 -0.916 27.947 1.00 81.38 94 ARG A N 1
ATOM 785 C CA . ARG A 1 94 ? 9.003 -0.200 29.235 1.00 81.38 94 ARG A CA 1
ATOM 786 C C . ARG A 1 94 ? 7.699 -0.250 30.028 1.00 81.38 94 ARG A C 1
ATOM 788 O O . ARG A 1 94 ? 7.722 -0.219 31.258 1.00 81.38 94 ARG A O 1
ATOM 795 N N . HIS A 1 95 ? 6.569 -0.297 29.331 1.00 75.94 95 HIS A N 1
ATOM 796 C CA . HIS A 1 95 ? 5.233 -0.317 29.915 1.00 75.94 95 HIS A CA 1
ATOM 797 C C . HIS A 1 95 ? 4.434 -1.492 29.354 1.00 75.94 95 HIS A C 1
ATOM 799 O O . HIS A 1 95 ? 3.489 -1.282 28.586 1.00 75.94 95 HIS A O 1
ATOM 805 N N . PRO A 1 96 ? 4.792 -2.735 29.725 1.00 79.06 96 PRO A N 1
ATOM 806 C CA . PRO A 1 96 ? 4.041 -3.885 29.266 1.00 79.06 96 PRO A CA 1
ATOM 807 C C . PRO A 1 96 ? 2.602 -3.755 29.770 1.00 79.06 96 PRO A C 1
ATOM 809 O O . PRO A 1 96 ? 2.363 -3.378 30.919 1.00 79.06 96 PRO A O 1
ATOM 812 N N . ALA A 1 97 ? 1.629 -4.095 28.921 1.00 64.75 97 ALA A N 1
ATOM 813 C CA . ALA A 1 97 ? 0.213 -4.110 29.301 1.00 64.75 97 ALA A CA 1
ATOM 814 C C . ALA A 1 97 ? -0.053 -5.017 30.524 1.00 64.75 97 ALA A C 1
ATOM 816 O O . ALA A 1 97 ? -1.008 -4.808 31.265 1.00 64.75 97 ALA A O 1
ATOM 817 N N . HIS A 1 98 ? 0.842 -5.980 30.764 1.00 66.00 98 HIS A N 1
ATOM 818 C CA . HIS A 1 98 ? 0.889 -6.844 31.941 1.00 66.00 98 HIS A CA 1
ATOM 819 C C . HIS A 1 98 ? 1.907 -6.371 32.987 1.00 66.00 98 HIS A C 1
ATOM 821 O O . HIS A 1 98 ? 2.599 -7.189 33.588 1.00 66.00 98 HIS A O 1
ATOM 827 N N . SER A 1 99 ? 2.059 -5.061 33.194 1.00 76.19 99 SER A N 1
ATOM 828 C CA . SER A 1 99 ? 2.859 -4.566 34.314 1.00 76.19 99 SER A CA 1
ATOM 829 C C . SER A 1 99 ? 2.250 -5.091 35.612 1.00 76.19 99 SER A C 1
ATOM 831 O O . SER A 1 99 ? 1.198 -4.619 36.044 1.00 76.19 99 SER A O 1
ATOM 833 N N . GLN A 1 100 ? 2.906 -6.084 36.219 1.00 78.81 100 GLN A N 1
ATOM 834 C CA . GLN A 1 100 ? 2.434 -6.735 37.441 1.00 78.81 100 GLN A CA 1
ATOM 835 C C . GLN A 1 100 ? 2.169 -5.706 38.545 1.00 78.81 100 GLN A C 1
ATOM 837 O O . GLN A 1 100 ? 1.180 -5.816 39.251 1.00 78.81 100 GLN A O 1
ATOM 842 N N . ALA A 1 101 ? 2.961 -4.631 38.609 1.00 76.44 101 ALA A N 1
ATOM 843 C CA . ALA A 1 101 ? 2.752 -3.540 39.558 1.00 76.44 101 ALA A CA 1
ATOM 844 C C . ALA A 1 101 ? 1.398 -2.821 39.382 1.00 76.44 101 ALA A C 1
ATOM 846 O O . ALA A 1 101 ? 0.762 -2.460 40.369 1.00 76.44 101 ALA A O 1
ATOM 847 N N . LEU A 1 102 ? 0.938 -2.624 38.139 1.00 78.44 102 LEU A N 1
ATOM 848 C CA . LEU A 1 102 ? -0.373 -2.025 37.866 1.00 78.44 102 LEU A CA 1
ATOM 849 C C . LEU A 1 102 ? -1.506 -3.000 38.207 1.00 78.44 102 LEU A C 1
ATOM 851 O O . LEU A 1 102 ? -2.535 -2.586 38.740 1.00 78.44 102 LEU A O 1
ATOM 855 N N . ILE A 1 103 ? -1.307 -4.287 37.915 1.00 83.25 103 ILE A N 1
ATOM 856 C CA . ILE A 1 103 ? -2.250 -5.353 38.268 1.00 83.25 103 ILE A CA 1
ATOM 857 C C . ILE A 1 103 ? -2.396 -5.427 39.792 1.00 83.25 103 ILE A C 1
ATOM 859 O O . ILE A 1 103 ? -3.514 -5.366 40.292 1.00 83.25 103 ILE A O 1
ATOM 863 N N . ASP A 1 104 ? -1.286 -5.445 40.528 1.00 86.75 104 ASP A N 1
ATOM 864 C CA . ASP A 1 104 ? -1.272 -5.487 41.991 1.00 86.75 104 ASP A CA 1
ATOM 865 C C . ASP A 1 104 ? -1.980 -4.260 42.595 1.00 86.75 104 ASP A C 1
ATOM 867 O O . ASP A 1 104 ? -2.779 -4.394 43.524 1.00 86.75 104 ASP A O 1
ATOM 871 N N . GLU A 1 105 ? -1.754 -3.055 42.053 1.00 86.81 105 GLU A N 1
ATOM 872 C CA . GLU A 1 105 ? -2.440 -1.842 42.519 1.00 86.81 105 GLU A CA 1
ATOM 873 C C . GLU A 1 105 ? -3.958 -1.906 42.269 1.00 86.81 105 GLU A C 1
ATOM 875 O O . GLU A 1 105 ? -4.755 -1.519 43.133 1.00 86.81 105 GLU A O 1
ATOM 880 N N . LEU A 1 106 ? -4.377 -2.420 41.107 1.00 86.81 106 LEU A N 1
ATOM 881 C CA . LEU A 1 106 ? -5.790 -2.616 40.777 1.00 86.81 106 LEU A CA 1
ATOM 882 C C . LEU A 1 106 ? -6.437 -3.690 41.654 1.00 86.81 106 LEU A C 1
ATOM 884 O O . LEU A 1 106 ? -7.556 -3.493 42.126 1.00 86.81 106 LEU A O 1
ATOM 888 N N . GLU A 1 107 ? -5.740 -4.789 41.937 1.00 91.38 107 GLU A N 1
ATOM 889 C CA . GLU A 1 107 ? -6.215 -5.827 42.850 1.00 91.38 107 GLU A CA 1
ATOM 890 C C . GLU A 1 107 ? -6.372 -5.308 44.283 1.00 91.38 107 GLU A C 1
ATOM 892 O O . GLU A 1 107 ? -7.351 -5.640 44.957 1.00 91.38 107 GLU A O 1
ATOM 897 N N . ILE A 1 108 ? -5.441 -4.474 44.759 1.00 93.12 108 ILE A N 1
ATOM 898 C CA . ILE A 1 108 ? -5.541 -3.830 46.074 1.00 93.12 108 ILE A CA 1
ATOM 899 C C . ILE A 1 108 ? -6.769 -2.914 46.127 1.00 93.12 108 ILE A C 1
ATOM 901 O O . ILE A 1 108 ? -7.529 -2.977 47.097 1.00 93.12 108 ILE A O 1
ATOM 905 N N . LYS A 1 109 ? -7.006 -2.101 45.087 1.00 94.19 109 LYS A N 1
ATOM 906 C CA . LYS A 1 109 ? -8.196 -1.236 45.009 1.00 94.19 109 LYS A CA 1
ATOM 907 C C . LYS A 1 109 ? -9.488 -2.044 44.955 1.00 94.19 109 LYS A C 1
ATOM 909 O O . LYS A 1 109 ? -10.394 -1.763 45.729 1.00 94.19 109 LYS A O 1
ATOM 914 N N . LEU A 1 110 ? -9.548 -3.100 44.144 1.00 93.06 110 LEU A N 1
ATOM 915 C CA . LEU A 1 110 ? -10.709 -3.992 44.086 1.00 93.06 110 LEU A CA 1
ATOM 916 C C . LEU A 1 110 ? -11.006 -4.640 45.442 1.00 93.06 110 LEU A C 1
ATOM 918 O O . LEU A 1 110 ? -12.164 -4.700 45.857 1.00 93.06 110 LEU A O 1
ATOM 922 N N . LYS A 1 111 ? -9.976 -5.091 46.169 1.00 94.62 111 LYS A N 1
ATOM 923 C CA . LYS A 1 111 ? -10.139 -5.622 47.533 1.00 94.62 111 LYS A CA 1
ATOM 924 C C . LYS A 1 111 ? -10.678 -4.556 48.490 1.00 94.62 111 LYS A C 1
ATOM 926 O O . LYS A 1 111 ? -11.586 -4.852 49.267 1.00 94.62 111 LYS A O 1
ATOM 931 N N . ALA A 1 112 ? -10.163 -3.327 48.417 1.00 94.25 112 ALA A N 1
ATOM 932 C CA . ALA A 1 112 ? -10.637 -2.211 49.233 1.00 94.25 112 ALA A CA 1
ATOM 933 C C . ALA A 1 112 ? -12.102 -1.845 48.927 1.00 94.25 112 ALA A C 1
ATOM 935 O O . ALA A 1 112 ? -12.899 -1.697 49.853 1.00 94.25 112 ALA A O 1
ATOM 936 N N . ASP A 1 113 ? -12.477 -1.777 47.650 1.00 94.62 113 ASP A N 1
ATOM 937 C CA . ASP A 1 113 ? -13.846 -1.482 47.215 1.00 94.62 113 ASP A CA 1
ATOM 938 C C . ASP A 1 113 ? -14.818 -2.591 47.627 1.00 94.62 113 ASP A C 1
ATOM 940 O O . ASP A 1 113 ? -15.922 -2.315 48.098 1.00 94.62 113 ASP A O 1
ATOM 944 N N . THR A 1 114 ? -14.395 -3.854 47.529 1.00 94.38 114 THR A N 1
ATOM 945 C CA . THR A 1 114 ? -15.196 -4.999 47.983 1.00 94.38 114 THR A CA 1
ATOM 946 C C . THR A 1 114 ? -15.470 -4.906 49.485 1.00 94.38 114 THR A C 1
ATOM 948 O O . THR A 1 114 ? -16.624 -5.001 49.907 1.00 94.38 114 THR A O 1
ATOM 951 N N . ALA A 1 115 ? -14.439 -4.623 50.290 1.00 93.75 115 ALA A N 1
ATOM 952 C CA . ALA A 1 115 ? -14.587 -4.424 51.732 1.00 93.75 115 ALA A CA 1
ATOM 953 C C . ALA A 1 115 ? -15.485 -3.217 52.063 1.00 93.75 115 ALA A C 1
ATOM 955 O O . ALA A 1 115 ? -16.308 -3.275 52.981 1.00 93.75 115 ALA A O 1
ATOM 956 N N . PHE A 1 116 ? -15.378 -2.128 51.297 1.00 95.06 116 PHE A N 1
ATOM 957 C CA . PHE A 1 116 ? -16.242 -0.959 51.451 1.00 95.06 116 PHE A CA 1
ATOM 958 C C . PHE A 1 116 ? -17.713 -1.286 51.153 1.00 95.06 116 PHE A C 1
ATOM 960 O O . PHE A 1 116 ? -18.594 -0.944 51.943 1.00 95.06 116 PHE A O 1
ATOM 967 N N . ILE A 1 117 ? -17.992 -1.998 50.057 1.00 94.19 117 ILE A N 1
ATOM 968 C CA . ILE A 1 117 ? -19.347 -2.437 49.696 1.00 94.19 117 ILE A CA 1
ATOM 969 C C . ILE A 1 117 ? -19.934 -3.339 50.788 1.00 94.19 117 ILE A C 1
ATOM 971 O O . ILE A 1 117 ? -21.105 -3.192 51.148 1.00 94.19 117 ILE A O 1
ATOM 975 N N . GLU A 1 118 ? -19.142 -4.254 51.346 1.00 95.12 118 GLU A N 1
ATOM 976 C CA . GLU A 1 118 ? -19.572 -5.108 52.456 1.00 95.12 118 GLU A CA 1
ATOM 977 C C . GLU A 1 118 ? -19.920 -4.301 53.710 1.00 95.12 118 GLU A C 1
ATOM 979 O O . GLU A 1 118 ? -20.979 -4.529 54.305 1.00 95.12 118 GLU A O 1
ATOM 984 N N . ALA A 1 119 ? -19.101 -3.307 54.063 1.00 94.62 119 ALA A N 1
ATOM 985 C CA . ALA A 1 119 ? -19.374 -2.409 55.182 1.00 94.62 119 ALA A CA 1
ATOM 986 C C . ALA A 1 119 ? -20.666 -1.597 54.970 1.00 94.62 119 ALA A C 1
ATOM 988 O O . ALA A 1 119 ? -21.484 -1.476 55.886 1.00 94.62 119 ALA A O 1
ATOM 989 N N . VAL A 1 120 ? -20.907 -1.094 53.753 1.00 93.94 120 VAL A N 1
ATOM 990 C CA . VAL A 1 120 ? -22.156 -0.393 53.403 1.00 93.94 120 VAL A CA 1
ATOM 991 C C . VAL A 1 120 ? -23.362 -1.329 53.515 1.00 93.94 120 VAL A C 1
ATOM 993 O O . VAL A 1 120 ? -24.370 -0.966 54.122 1.00 93.94 120 VAL A O 1
ATOM 996 N N . ARG A 1 121 ? -23.260 -2.561 52.999 1.00 93.88 121 ARG A N 1
ATOM 997 C CA . ARG A 1 121 ? -24.322 -3.577 53.117 1.00 93.88 121 ARG A CA 1
ATOM 998 C C . ARG A 1 121 ? -24.605 -3.952 54.569 1.00 93.88 121 ARG A C 1
ATOM 1000 O O . ARG A 1 121 ? -25.756 -4.195 54.925 1.00 93.88 121 ARG A O 1
ATOM 1007 N N . GLN A 1 122 ? -23.580 -4.043 55.412 1.00 94.88 122 GLN A N 1
ATOM 1008 C CA . GLN A 1 122 ? -23.760 -4.284 56.842 1.00 94.88 122 GLN A CA 1
ATOM 1009 C C . GLN A 1 122 ? -24.492 -3.115 57.507 1.00 94.88 122 GLN A C 1
ATOM 1011 O O . GLN A 1 122 ? -25.493 -3.341 58.184 1.00 94.88 122 GLN A O 1
ATOM 1016 N N . ARG A 1 123 ? -24.070 -1.877 57.238 1.00 94.38 123 ARG A N 1
ATOM 1017 C CA . ARG A 1 123 ? -24.705 -0.677 57.792 1.00 94.38 123 ARG A CA 1
ATOM 1018 C C . ARG A 1 123 ? -26.172 -0.538 57.382 1.00 94.38 123 ARG A C 1
ATOM 1020 O O . ARG A 1 123 ? -26.998 -0.177 58.213 1.00 94.38 123 ARG A O 1
ATOM 1027 N N . LEU A 1 124 ? -26.513 -0.857 56.133 1.00 93.62 124 LEU A N 1
ATOM 1028 C CA . LEU A 1 124 ? -27.908 -0.877 55.675 1.00 93.62 124 LEU A CA 1
ATOM 1029 C C . LEU A 1 124 ? -28.738 -1.918 56.435 1.00 93.62 124 LEU A C 1
ATOM 1031 O O . LEU A 1 124 ? -29.837 -1.613 56.887 1.00 93.62 124 LEU A O 1
ATOM 1035 N N . ARG A 1 125 ? -28.197 -3.124 56.652 1.00 94.56 125 ARG A N 1
ATOM 1036 C CA . ARG A 1 125 ? -28.874 -4.160 57.453 1.00 94.56 125 ARG A CA 1
ATOM 1037 C C . ARG A 1 125 ? -29.088 -3.725 58.902 1.00 94.56 125 ARG A C 1
ATOM 1039 O O . ARG A 1 125 ? -30.155 -3.978 59.457 1.00 94.56 125 ARG A O 1
ATOM 1046 N N . GLU A 1 126 ? -28.100 -3.070 59.506 1.00 92.94 126 GLU A N 1
ATOM 1047 C CA . GLU A 1 126 ? -28.209 -2.511 60.858 1.00 92.94 126 GLU A CA 1
ATOM 1048 C C . GLU A 1 126 ? -29.289 -1.425 60.921 1.00 92.94 126 GLU A C 1
ATOM 1050 O O . GLU A 1 126 ? -30.155 -1.485 61.791 1.00 92.94 126 GLU A O 1
ATOM 1055 N N . GLN A 1 127 ? -29.323 -0.503 59.955 1.00 92.19 127 GLN A N 1
ATOM 1056 C CA . GLN A 1 127 ? -30.361 0.528 59.865 1.00 92.19 127 GLN A CA 1
ATOM 1057 C C . GLN A 1 127 ? -31.762 -0.056 59.668 1.00 92.19 127 GLN A C 1
ATOM 1059 O O . GLN A 1 127 ? -32.701 0.373 60.335 1.00 92.19 127 GLN A O 1
ATOM 1064 N N . GLU A 1 128 ? -31.928 -1.054 58.797 1.00 90.25 128 GLU A N 1
ATOM 1065 C CA . GLU A 1 128 ? -33.212 -1.741 58.625 1.00 90.25 128 GLU A CA 1
ATOM 1066 C C . GLU A 1 128 ? -33.663 -2.436 59.914 1.00 90.25 128 GLU A C 1
ATOM 1068 O O . GLU A 1 128 ? -34.851 -2.432 60.253 1.00 90.25 128 GLU A O 1
ATOM 1073 N N . PHE A 1 129 ? -32.722 -3.046 60.635 1.00 92.56 129 PHE A N 1
ATOM 1074 C CA . PHE A 1 129 ? -32.999 -3.695 61.907 1.00 92.56 129 PHE A CA 1
ATOM 1075 C C . PHE A 1 129 ? -33.390 -2.676 62.983 1.00 92.56 129 PHE A C 1
ATOM 1077 O O . PHE A 1 129 ? -34.394 -2.873 63.668 1.00 92.56 129 PHE A O 1
ATOM 1084 N N . GLU A 1 130 ? -32.659 -1.566 63.103 1.00 91.00 130 GLU A N 1
ATOM 1085 C CA . GLU A 1 130 ? -32.985 -0.465 64.013 1.00 91.00 130 GLU A CA 1
ATOM 1086 C C . GLU A 1 130 ? -34.337 0.168 63.679 1.00 91.00 130 GLU A C 1
ATOM 1088 O O . GLU A 1 130 ? -35.156 0.364 64.575 1.00 91.00 130 GLU A O 1
ATOM 1093 N N . ALA A 1 131 ? -34.624 0.413 62.399 1.00 88.19 131 ALA A N 1
ATOM 1094 C CA . ALA A 1 131 ? -35.908 0.941 61.950 1.00 88.19 131 ALA A CA 1
ATOM 1095 C C . ALA A 1 131 ? -37.061 -0.004 62.321 1.00 88.19 131 ALA A C 1
ATOM 1097 O O . ALA A 1 131 ? -38.061 0.431 62.892 1.00 88.19 131 ALA A O 1
ATOM 1098 N N . LYS A 1 132 ? -36.913 -1.316 62.080 1.00 88.25 132 LYS A N 1
ATOM 1099 C CA . LYS A 1 132 ? -37.915 -2.321 62.482 1.00 88.25 132 LYS A CA 1
ATOM 1100 C C . LYS A 1 132 ? -38.074 -2.402 64.000 1.00 88.25 132 LYS A C 1
ATOM 1102 O O . LYS A 1 132 ? -39.203 -2.471 64.487 1.00 88.25 132 LYS A O 1
ATOM 1107 N N . ARG A 1 133 ? -36.968 -2.360 64.749 1.00 88.44 133 ARG A N 1
ATOM 1108 C CA . ARG A 1 133 ? -36.963 -2.364 66.219 1.00 88.44 133 ARG A CA 1
ATOM 1109 C C . ARG A 1 133 ? -37.653 -1.123 66.790 1.00 88.44 133 ARG A C 1
ATOM 1111 O O . ARG A 1 133 ? -38.387 -1.255 67.764 1.00 88.44 133 ARG A O 1
ATOM 1118 N N . ASN A 1 134 ? -37.452 0.047 66.186 1.00 87.06 134 ASN A N 1
ATOM 1119 C CA . ASN A 1 134 ? -38.020 1.320 66.634 1.00 87.06 134 ASN A CA 1
ATOM 1120 C C . ASN A 1 134 ? -39.471 1.532 66.167 1.00 87.06 134 ASN A C 1
ATOM 1122 O O . ASN A 1 134 ? -40.239 2.205 66.852 1.00 87.06 134 ASN A O 1
ATOM 1126 N N . ALA A 1 135 ? -39.901 0.884 65.081 1.00 88.06 135 ALA A N 1
ATOM 1127 C CA . ALA A 1 135 ? -41.276 0.984 64.588 1.00 88.06 135 ALA A CA 1
ATOM 1128 C C . ALA A 1 135 ? -42.323 0.446 65.585 1.00 88.06 135 ALA A C 1
ATOM 1130 O O . ALA A 1 135 ? -43.454 0.933 65.631 1.00 88.06 135 ALA A O 1
ATOM 1131 N N . GLN A 1 136 ? -41.990 -0.572 66.385 1.00 84.19 136 GLN A N 1
ATOM 1132 C CA . GLN A 1 136 ? -42.910 -1.119 67.390 1.00 84.19 136 GLN A CA 1
ATOM 1133 C C . GLN A 1 136 ? -43.163 -0.160 68.574 1.00 84.19 136 GLN A C 1
ATOM 1135 O O . GLN A 1 136 ? -44.338 0.105 68.855 1.00 84.19 136 GLN A O 1
ATOM 1140 N N . PRO A 1 137 ? -42.140 0.380 69.269 1.00 84.50 137 PRO A N 1
ATOM 1141 C CA . PRO A 1 137 ? -42.353 1.360 70.330 1.00 84.50 137 PRO A CA 1
ATOM 1142 C C . PRO A 1 137 ? -42.953 2.665 69.796 1.00 84.50 137 PRO A C 1
ATOM 1144 O O . PRO A 1 137 ? -43.802 3.242 70.468 1.00 84.50 137 PRO A O 1
ATOM 1147 N N . GLU A 1 138 ? -42.617 3.093 68.575 1.00 85.19 138 GLU A N 1
ATOM 1148 C CA . GLU A 1 138 ? -43.240 4.263 67.943 1.00 85.19 138 GLU A CA 1
ATOM 1149 C C . GLU A 1 138 ? -44.751 4.059 67.735 1.00 85.19 138 GLU A C 1
ATOM 1151 O O . GLU A 1 138 ? -45.555 4.911 68.113 1.00 85.19 138 GLU A O 1
ATOM 1156 N N . LYS A 1 139 ? -45.175 2.883 67.246 1.00 89.50 139 LYS A N 1
ATOM 1157 C CA . LYS A 1 139 ? -46.603 2.523 67.158 1.00 89.50 139 LYS A CA 1
ATOM 1158 C C . LYS A 1 139 ? -47.290 2.512 68.523 1.00 89.50 139 LYS A C 1
ATOM 1160 O O . LYS A 1 139 ? -48.426 2.970 68.632 1.00 89.50 139 LYS A O 1
ATOM 1165 N N . GLN A 1 140 ? -46.629 1.990 69.557 1.00 87.00 140 GLN A N 1
ATOM 1166 C CA . GLN A 1 140 ? -47.176 1.987 70.918 1.00 87.00 140 GLN A CA 1
ATOM 1167 C C . GLN A 1 140 ? -47.316 3.409 71.469 1.00 87.00 140 GLN A C 1
ATOM 1169 O O . GLN A 1 140 ? -48.361 3.740 72.020 1.00 87.00 140 GLN A O 1
ATOM 1174 N N . MET A 1 141 ? -46.318 4.263 71.252 1.00 87.00 141 MET A N 1
ATOM 1175 C CA . MET A 1 141 ? -46.343 5.670 71.645 1.00 87.00 141 MET A CA 1
ATOM 1176 C C . MET A 1 141 ? -47.443 6.446 70.909 1.00 87.00 141 MET A C 1
ATOM 1178 O O . MET A 1 141 ? -48.198 7.189 71.528 1.00 87.00 141 MET A O 1
ATOM 1182 N N . HIS A 1 142 ? -47.609 6.245 69.600 1.00 89.88 142 HIS A N 1
ATOM 1183 C CA . HIS A 1 142 ? -48.723 6.850 68.868 1.00 89.88 142 HIS A CA 1
ATOM 1184 C C . HIS A 1 142 ? -50.081 6.364 69.375 1.00 89.88 142 HIS A C 1
ATOM 1186 O O . HIS A 1 142 ? -51.019 7.156 69.462 1.00 89.88 142 HIS A O 1
ATOM 1192 N N . LYS A 1 143 ? -50.194 5.084 69.749 1.00 92.12 143 LYS A N 1
ATOM 1193 C CA . LYS A 1 143 ? -51.419 4.544 70.341 1.00 92.12 143 LYS A CA 1
ATOM 1194 C C . LYS A 1 143 ? -51.735 5.216 71.679 1.00 92.12 143 LYS A C 1
ATOM 1196 O O . LYS A 1 143 ? -52.862 5.665 71.855 1.00 92.12 143 LYS A O 1
ATOM 1201 N N . THR A 1 144 ? -50.760 5.354 72.577 1.00 90.75 144 THR A N 1
ATOM 1202 C CA . THR A 1 144 ? -50.971 6.004 73.882 1.00 90.75 144 THR A CA 1
ATOM 1203 C C . THR A 1 144 ? -51.262 7.499 73.749 1.00 90.75 144 THR A C 1
ATOM 1205 O O . THR A 1 144 ? -52.137 8.006 74.447 1.00 90.75 144 THR A O 1
ATOM 1208 N N . ILE A 1 145 ? -50.609 8.205 72.818 1.00 90.69 145 ILE A N 1
ATOM 1209 C CA . ILE A 1 145 ? -50.921 9.609 72.497 1.00 90.69 145 ILE A CA 1
ATOM 1210 C C . ILE A 1 145 ? -52.360 9.739 71.984 1.00 90.69 145 ILE A C 1
ATOM 1212 O O . ILE A 1 145 ? -53.093 10.620 72.433 1.00 90.69 145 ILE A O 1
ATOM 1216 N N . ASN A 1 146 ? -52.786 8.855 71.078 1.00 91.81 146 ASN A N 1
ATOM 1217 C CA . ASN A 1 146 ? -54.152 8.862 70.557 1.00 91.81 146 ASN A CA 1
ATOM 1218 C C . ASN A 1 146 ? -55.179 8.546 71.654 1.00 91.81 146 ASN A C 1
ATOM 1220 O O . ASN A 1 146 ? -56.187 9.239 71.754 1.00 91.81 146 ASN A O 1
ATOM 1224 N N . GLU A 1 147 ? -54.921 7.553 72.510 1.00 92.56 147 GLU A N 1
ATOM 1225 C CA . GLU A 1 147 ? -55.778 7.226 73.659 1.00 92.56 147 GLU A CA 1
ATOM 1226 C C . GLU A 1 147 ? -55.894 8.410 74.636 1.00 92.56 147 GLU A C 1
ATOM 1228 O O . GLU A 1 147 ? -57.000 8.765 75.049 1.00 92.56 147 GLU A O 1
ATOM 1233 N N . ALA A 1 148 ? -54.779 9.080 74.947 1.00 90.50 148 ALA A N 1
ATOM 1234 C CA . ALA A 1 148 ? -54.764 10.276 75.788 1.00 90.50 148 ALA A CA 1
ATOM 1235 C C . ALA A 1 148 ? -55.518 11.452 75.143 1.00 90.50 148 ALA A C 1
ATOM 1237 O O . ALA A 1 148 ? -56.280 12.143 75.820 1.00 90.50 148 ALA A O 1
ATOM 1238 N N . SER A 1 149 ? -55.358 11.658 73.832 1.00 91.19 149 SER A N 1
ATOM 1239 C CA . SER A 1 149 ? -56.072 12.693 73.076 1.00 91.19 149 SER A CA 1
ATOM 1240 C C . SER A 1 149 ? -57.584 12.449 73.064 1.00 91.19 149 SER A C 1
ATOM 1242 O O . SER A 1 149 ? -58.358 13.366 73.342 1.00 91.19 149 SER A O 1
ATOM 1244 N N . VAL A 1 150 ? -58.012 11.201 72.841 1.00 91.56 150 VAL A N 1
ATOM 1245 C CA . VAL A 1 150 ? -59.426 10.807 72.919 1.00 91.56 150 VAL A CA 1
ATOM 1246 C C . VAL A 1 150 ? -59.969 11.048 74.325 1.00 91.56 150 VAL A C 1
ATOM 1248 O O . VAL A 1 150 ? -61.030 11.649 74.464 1.00 91.56 150 VAL A O 1
ATOM 1251 N N . MET A 1 151 ? -59.239 10.655 75.372 1.00 91.12 151 MET A N 1
ATOM 1252 C CA . MET A 1 151 ? -59.646 10.888 76.762 1.00 91.12 151 MET A CA 1
ATOM 1253 C C . MET A 1 151 ? -59.766 12.384 77.092 1.00 91.12 151 MET A C 1
ATOM 1255 O O . MET A 1 151 ? -60.705 12.819 77.758 1.00 91.12 151 MET A O 1
ATOM 1259 N N . GLN A 1 152 ? -58.843 13.206 76.598 1.00 90.44 152 GLN A N 1
ATOM 1260 C CA . GLN A 1 152 ? -58.925 14.654 76.754 1.00 90.44 152 GLN A CA 1
ATOM 1261 C C . GLN A 1 152 ? -60.163 15.220 76.043 1.00 90.44 152 GLN A C 1
ATOM 1263 O O . GLN A 1 152 ? -60.880 16.052 76.605 1.00 90.44 152 GLN A O 1
ATOM 1268 N N . GLN A 1 153 ? -60.451 14.749 74.830 1.00 91.75 153 GLN A N 1
ATOM 1269 C CA . GLN A 1 153 ? -61.614 15.182 74.064 1.00 91.75 153 GLN A CA 1
ATOM 1270 C C . GLN A 1 153 ? -62.936 14.731 74.701 1.00 91.75 153 GLN A C 1
ATOM 1272 O O . GLN A 1 153 ? -63.895 15.508 74.712 1.00 91.75 153 GLN A O 1
ATOM 1277 N N . THR A 1 154 ? -63.002 13.531 75.286 1.00 91.56 154 THR A N 1
ATOM 1278 C CA . THR A 1 154 ? -64.191 13.067 76.019 1.00 91.56 154 THR A CA 1
ATOM 1279 C C . THR A 1 154 ? -64.413 13.877 77.293 1.00 91.56 154 THR A C 1
ATOM 1281 O O . THR A 1 154 ? -65.544 14.295 77.537 1.00 91.56 154 THR A O 1
ATOM 1284 N N . MET A 1 155 ? -63.362 14.203 78.055 1.00 90.38 155 MET A N 1
ATOM 1285 C CA . MET A 1 155 ? -63.471 15.089 79.223 1.00 90.38 155 MET A CA 1
ATOM 1286 C C . MET A 1 155 ? -63.968 16.490 78.848 1.00 90.38 155 MET A C 1
ATOM 1288 O O . MET A 1 155 ? -64.858 17.032 79.507 1.00 90.38 155 MET A O 1
ATOM 1292 N N . LEU A 1 156 ? -63.429 17.078 77.774 1.00 90.81 156 LEU A N 1
ATOM 1293 C CA . LEU A 1 156 ? -63.891 18.374 77.267 1.00 90.81 156 LEU A CA 1
ATOM 1294 C C . LEU A 1 156 ? -65.352 18.315 76.803 1.00 90.81 156 LEU A C 1
ATOM 1296 O O . LEU A 1 156 ? -66.123 19.227 77.101 1.00 90.81 156 LEU A O 1
ATOM 1300 N N . SER A 1 157 ? -65.746 17.232 76.132 1.00 89.25 157 SER A N 1
ATOM 1301 C CA . SER A 1 157 ? -67.127 17.016 75.686 1.00 89.25 157 SER A CA 1
ATOM 1302 C C . SER A 1 157 ? -68.083 16.867 76.869 1.00 89.25 157 SER A C 1
ATOM 1304 O O . SER A 1 157 ? -69.133 17.503 76.883 1.00 89.25 157 SER A O 1
ATOM 1306 N N . HIS A 1 158 ? -67.701 16.109 77.900 1.00 89.31 158 HIS A N 1
ATOM 1307 C CA . HIS A 1 158 ? -68.485 15.965 79.126 1.00 89.31 158 HIS A CA 1
ATOM 1308 C C . HIS A 1 158 ? -68.637 17.304 79.856 1.00 89.31 158 HIS A C 1
ATOM 1310 O O . HIS A 1 158 ? -69.739 17.674 80.253 1.00 89.31 158 HIS A O 1
ATOM 1316 N N . ARG A 1 159 ? -67.558 18.091 79.963 1.00 88.31 159 ARG A N 1
ATOM 1317 C CA . ARG A 1 159 ? -67.618 19.452 80.518 1.00 88.31 159 ARG A CA 1
ATOM 1318 C C . ARG A 1 159 ? -68.552 20.353 79.707 1.00 88.31 159 ARG A C 1
ATOM 1320 O O . ARG A 1 159 ? -69.298 21.134 80.290 1.00 88.31 159 ARG A O 1
ATOM 1327 N N . HIS A 1 160 ? -68.530 20.252 78.379 1.00 88.38 160 HIS A N 1
ATOM 1328 C CA . HIS A 1 160 ? -69.437 21.010 77.519 1.00 88.38 160 HIS A CA 1
ATOM 1329 C C . HIS A 1 160 ? -70.898 20.599 77.733 1.00 88.38 160 HIS A C 1
ATOM 1331 O O . HIS A 1 160 ? -71.742 21.469 77.923 1.00 88.38 160 HIS A O 1
ATOM 1337 N N . GLN A 1 161 ? -71.180 19.295 77.797 1.00 89.31 161 GLN A N 1
ATOM 1338 C CA . GLN A 1 161 ? -72.513 18.765 78.099 1.00 89.31 161 GLN A CA 1
ATOM 1339 C C . GLN A 1 161 ? -73.008 19.221 79.476 1.00 89.31 161 GLN A C 1
ATOM 1341 O O . GLN A 1 161 ? -74.146 19.660 79.594 1.00 89.31 161 GLN A O 1
ATOM 1346 N N . GLN A 1 162 ? -72.158 19.189 80.506 1.00 87.38 162 GLN A N 1
ATOM 1347 C CA . GLN A 1 162 ? -72.499 19.706 81.836 1.00 87.38 162 GLN A CA 1
ATOM 1348 C C . GLN A 1 162 ? -72.850 21.196 81.795 1.00 87.38 162 GLN A C 1
ATOM 1350 O O . GLN A 1 162 ? -73.865 21.603 82.353 1.00 87.38 162 GLN A O 1
ATOM 1355 N N . LEU A 1 163 ? -72.046 22.009 81.104 1.00 88.44 163 LEU A N 1
ATOM 1356 C CA . LEU A 1 163 ? -72.338 23.432 80.920 1.00 88.44 163 LEU A CA 1
ATOM 1357 C C . LEU A 1 163 ? -73.633 23.656 80.132 1.00 88.44 163 LEU A C 1
ATOM 1359 O O . LEU A 1 163 ? -74.367 24.596 80.423 1.00 88.44 163 LEU A O 1
ATOM 1363 N N . GLU A 1 164 ? -73.934 22.810 79.149 1.00 86.88 164 GLU A N 1
ATOM 1364 C CA . GLU A 1 164 ? -75.178 22.874 78.384 1.00 86.88 164 GLU A CA 1
ATOM 1365 C C . GLU A 1 164 ? -76.396 22.500 79.240 1.00 86.88 164 GLU A C 1
ATOM 1367 O O . GLU A 1 164 ? -77.416 23.183 79.173 1.00 86.88 164 GLU A O 1
ATOM 1372 N N . ILE A 1 165 ? -76.289 21.468 80.085 1.00 87.44 165 ILE A N 1
ATOM 1373 C CA . ILE A 1 165 ? -77.327 21.091 81.057 1.00 87.44 165 ILE A CA 1
ATOM 1374 C C . ILE A 1 165 ? -77.562 22.239 82.040 1.00 87.44 165 ILE A C 1
ATOM 1376 O O . ILE A 1 165 ? -78.705 22.642 82.232 1.00 87.44 165 ILE A O 1
ATOM 1380 N N . LEU A 1 166 ? -76.498 22.821 82.602 1.00 84.94 166 LEU A N 1
ATOM 1381 C CA . LEU A 1 166 ? -76.603 23.976 83.498 1.00 84.94 166 LEU A CA 1
ATOM 1382 C C . LEU A 1 166 ? -77.230 25.188 82.800 1.00 84.94 166 LEU A C 1
ATOM 1384 O O . LEU A 1 166 ? -78.089 25.840 83.381 1.00 84.94 166 LEU A O 1
ATOM 1388 N N . ARG A 1 167 ? -76.874 25.462 81.537 1.00 86.00 167 ARG A N 1
ATOM 1389 C CA . ARG A 1 167 ? -77.536 26.501 80.729 1.00 86.00 167 ARG A CA 1
ATOM 1390 C C . ARG A 1 167 ? -79.017 26.204 80.509 1.00 86.00 167 ARG A C 1
ATOM 1392 O O . ARG A 1 167 ? -79.823 27.123 80.571 1.00 86.00 167 ARG A O 1
ATOM 1399 N N . LYS A 1 168 ? -79.392 24.947 80.250 1.00 83.50 168 LYS A N 1
ATOM 1400 C CA . LYS A 1 168 ? -80.800 24.547 80.095 1.00 83.50 168 LYS A CA 1
ATOM 1401 C C . LYS A 1 168 ? -81.582 24.727 81.395 1.00 83.50 168 LYS A C 1
ATOM 1403 O O . LYS A 1 168 ? -82.688 25.244 81.329 1.00 83.50 168 LYS A O 1
ATOM 1408 N N . ILE A 1 169 ? -81.005 24.361 82.542 1.00 80.12 169 ILE A N 1
ATOM 1409 C CA . ILE A 1 169 ? -81.610 24.571 83.867 1.00 80.12 169 ILE A CA 1
ATOM 1410 C C . ILE A 1 169 ? -81.762 26.068 84.146 1.00 80.12 169 ILE A C 1
ATOM 1412 O O . ILE A 1 169 ? -82.870 26.509 84.414 1.00 80.12 169 ILE A O 1
ATOM 1416 N N . ALA A 1 170 ? -80.706 26.865 83.963 1.00 78.12 170 ALA A N 1
ATOM 1417 C CA . ALA A 1 170 ? -80.762 28.316 84.146 1.00 78.12 170 ALA A CA 1
ATOM 1418 C C . ALA A 1 170 ? -81.805 28.985 83.230 1.00 78.12 170 ALA A C 1
ATOM 1420 O O . ALA A 1 170 ? -82.544 29.859 83.669 1.00 78.12 170 ALA A O 1
ATOM 1421 N N . ASN A 1 171 ? -81.926 28.546 81.972 1.00 76.31 171 ASN A N 1
ATOM 1422 C CA . ASN A 1 171 ? -82.958 29.040 81.055 1.00 76.31 171 ASN A CA 1
ATOM 1423 C C . ASN A 1 171 ? -84.375 28.564 81.435 1.00 76.31 171 ASN A C 1
ATOM 1425 O O . ASN A 1 171 ? -85.344 29.260 81.146 1.00 76.31 171 ASN A O 1
ATOM 1429 N N . GLN A 1 172 ? -84.526 27.387 82.052 1.00 68.62 172 GLN A N 1
ATOM 1430 C CA . GLN A 1 172 ? -85.812 26.895 82.568 1.00 68.62 172 GLN A CA 1
ATOM 1431 C C . GLN A 1 172 ? -86.225 27.595 83.871 1.00 68.62 172 GLN A C 1
ATOM 1433 O O . GLN A 1 172 ? -87.416 27.830 84.074 1.00 68.62 172 GLN A O 1
ATOM 1438 N N . GLU A 1 173 ? -85.265 27.955 84.725 1.00 60.47 173 GLU A N 1
ATOM 1439 C CA . GLU A 1 173 ? -85.477 28.774 85.924 1.00 60.47 173 GLU A CA 1
ATOM 1440 C C . GLU A 1 173 ? -85.830 30.217 85.542 1.00 60.47 173 GLU A C 1
ATOM 1442 O O . GLU A 1 173 ? -86.863 30.714 85.983 1.00 60.47 173 GLU A O 1
ATOM 1447 N N . ALA A 1 174 ? -85.091 30.833 84.610 1.00 59.69 174 ALA A N 1
ATOM 1448 C CA . ALA A 1 174 ? -85.460 32.127 84.027 1.00 59.69 174 ALA A CA 1
ATOM 1449 C C . ALA A 1 174 ? -86.846 32.074 83.346 1.00 59.69 174 ALA A C 1
ATOM 1451 O O . ALA A 1 174 ? -87.669 32.970 83.512 1.00 59.69 174 ALA A O 1
ATOM 1452 N N . GLY A 1 175 ? -87.169 30.967 82.665 1.00 53.47 175 GLY A N 1
ATOM 1453 C CA . GLY A 1 175 ? -88.497 30.721 82.091 1.00 53.47 175 GLY A CA 1
ATOM 1454 C C . GLY A 1 175 ? -89.609 30.401 83.105 1.00 53.47 175 GLY A C 1
ATOM 1455 O O . GLY A 1 175 ? -90.778 30.369 82.716 1.00 53.47 175 GLY A O 1
ATOM 1456 N N . SER A 1 176 ? -89.278 30.158 84.379 1.00 46.22 176 SER A N 1
ATOM 1457 C CA . SER A 1 176 ? -90.247 29.955 85.470 1.00 46.22 176 SER A CA 1
ATOM 1458 C C . SER A 1 176 ? -90.517 31.237 86.272 1.00 46.22 176 SER A C 1
ATOM 1460 O O . SER A 1 176 ? -91.556 31.316 86.924 1.00 46.22 176 SER A O 1
ATOM 1462 N N . GLU A 1 177 ? -89.669 32.266 86.154 1.00 44.47 177 GLU A N 1
ATOM 1463 C CA . GLU A 1 177 ? -89.938 33.631 86.642 1.00 44.47 177 GLU A CA 1
ATOM 1464 C C . GLU A 1 177 ? -90.605 34.544 85.589 1.00 44.47 177 GLU A C 1
ATOM 1466 O O . GLU A 1 177 ? -91.333 35.460 85.962 1.00 44.47 177 GLU A O 1
ATOM 1471 N N . GLU A 1 178 ? -90.504 34.239 84.289 1.00 43.25 178 GLU A N 1
ATOM 1472 C CA . GLU A 1 178 ? -91.131 35.009 83.190 1.00 43.25 178 GLU A CA 1
ATOM 1473 C C . GLU A 1 178 ? -92.342 34.298 82.534 1.00 43.25 178 GLU A C 1
ATOM 1475 O O . GLU A 1 178 ? -92.599 34.413 81.336 1.00 43.25 178 GLU A O 1
ATOM 1480 N N . ARG A 1 179 ? -93.138 33.553 83.320 1.00 40.38 179 ARG A N 1
ATOM 1481 C CA . ARG A 1 179 ? -94.493 33.081 82.930 1.00 40.38 179 ARG A CA 1
ATOM 1482 C C . ARG A 1 179 ? -95.628 33.871 83.594 1.00 40.38 179 ARG A C 1
ATOM 1484 O O . ARG A 1 179 ? -96.746 33.374 83.751 1.00 40.38 179 ARG A O 1
ATOM 1491 N N . ARG A 1 180 ? -95.353 35.131 83.929 1.00 39.72 180 ARG A N 1
ATOM 1492 C CA . ARG A 1 180 ? -96.347 36.196 84.081 1.00 39.72 180 ARG A CA 1
ATOM 1493 C C . ARG A 1 180 ? -95.984 37.303 83.093 1.00 39.72 180 ARG A C 1
ATOM 1495 O O . ARG A 1 180 ? -94.910 37.872 83.184 1.00 39.72 180 ARG A O 1
ATOM 1502 N N . ASP A 1 181 ? -96.929 37.562 82.201 1.00 34.09 181 ASP A N 1
ATOM 1503 C CA . ASP A 1 181 ? -97.032 38.683 81.263 1.00 34.09 181 ASP A CA 1
ATOM 1504 C C . ASP A 1 181 ? -96.510 38.511 79.824 1.00 34.09 181 ASP A C 1
ATOM 1506 O O . ASP A 1 181 ? -95.332 38.330 79.540 1.00 34.09 181 ASP A O 1
ATOM 1510 N N . SER A 1 182 ? -97.476 38.705 78.912 1.00 38.12 182 SER A N 1
ATOM 1511 C CA . SER A 1 182 ? -97.394 38.936 77.459 1.00 38.12 182 SER A CA 1
ATOM 1512 C C . SER A 1 182 ? -97.002 37.717 76.610 1.00 38.12 182 SER A C 1
ATOM 1514 O O . SER A 1 182 ? -95.897 37.205 76.673 1.00 38.12 182 SER A O 1
ATOM 1516 N N . PHE A 1 183 ? -97.869 37.082 75.814 1.00 32.34 183 PHE A N 1
ATOM 1517 C CA . PHE A 1 183 ? -98.955 37.538 74.931 1.00 32.34 183 PHE A CA 1
ATOM 1518 C C . PHE A 1 183 ? -98.507 38.575 73.881 1.00 32.34 183 PHE A C 1
ATOM 1520 O O . PHE A 1 183 ? -98.340 39.750 74.181 1.00 32.34 183 PHE A O 1
ATOM 1527 N N . THR A 1 184 ? -98.440 38.094 72.631 1.00 32.94 184 THR A N 1
ATOM 1528 C CA . THR A 1 184 ? -98.430 38.769 71.309 1.00 32.94 184 THR A CA 1
ATOM 1529 C C . THR A 1 184 ? -97.117 39.116 70.580 1.00 32.94 184 THR A C 1
ATOM 1531 O O . THR A 1 184 ? -96.362 40.006 70.946 1.00 32.94 184 THR A O 1
ATOM 1534 N N . SER A 1 185 ? -97.015 38.479 69.400 1.00 34.75 185 SER A N 1
ATOM 1535 C CA . SER A 1 185 ? -96.526 38.950 68.085 1.00 34.75 185 SER A CA 1
ATOM 1536 C C . SER A 1 185 ? -95.287 38.209 67.545 1.00 34.75 185 SER A C 1
ATOM 1538 O O . SER A 1 185 ? -94.227 38.209 68.150 1.00 34.75 185 SER A O 1
ATOM 1540 N N . THR A 1 186 ? -95.441 37.263 66.610 1.00 32.25 186 THR A N 1
ATOM 1541 C CA . THR A 1 186 ? -95.487 37.362 65.129 1.00 32.25 186 THR A CA 1
ATOM 1542 C C . THR A 1 186 ? -94.261 37.952 64.414 1.00 32.25 186 THR A C 1
ATOM 1544 O O . THR A 1 186 ? -93.973 39.133 64.536 1.00 32.25 186 THR A O 1
ATOM 1547 N N . PHE A 1 187 ? -93.741 37.112 63.500 1.00 33.03 187 PHE A N 1
ATOM 1548 C CA . PHE A 1 187 ? -93.088 37.384 62.204 1.00 33.03 187 PHE A CA 1
ATOM 1549 C C . PHE A 1 187 ? -91.543 37.444 62.084 1.00 33.03 187 PHE A C 1
ATOM 1551 O O . PHE A 1 187 ? -90.915 38.435 62.424 1.00 33.03 187 PHE A O 1
ATOM 1558 N N . THR A 1 188 ? -91.021 36.420 61.368 1.00 32.34 188 THR A N 1
ATOM 1559 C CA . THR A 1 188 ? -89.950 36.430 60.324 1.00 32.34 188 THR A CA 1
ATOM 1560 C C . THR A 1 188 ? -88.517 36.832 60.698 1.00 32.34 188 THR A C 1
ATOM 1562 O O . THR A 1 188 ? -88.310 37.659 61.563 1.00 32.34 188 THR A O 1
ATOM 1565 N N . LYS A 1 189 ? -87.433 36.428 60.024 1.00 37.88 189 LYS A N 1
ATOM 1566 C CA . LYS A 1 189 ? -87.001 35.325 59.138 1.00 37.88 189 LYS A CA 1
ATOM 1567 C C . LYS A 1 189 ? -85.515 35.655 58.848 1.00 37.88 189 LYS A C 1
ATOM 1569 O O . LYS A 1 189 ? -85.184 36.821 58.694 1.00 37.88 189 LYS A O 1
ATOM 1574 N N . GLU A 1 190 ? -84.670 34.633 58.725 1.00 33.41 190 GLU A N 1
ATOM 1575 C CA . GLU A 1 190 ? -83.404 34.605 57.956 1.00 33.41 190 GLU A CA 1
ATOM 1576 C C . GLU A 1 190 ? -82.165 35.467 58.335 1.00 33.41 190 GLU A C 1
ATOM 1578 O O . GLU A 1 190 ? -82.045 36.647 58.036 1.00 33.41 190 GLU A O 1
ATOM 1583 N N . SER A 1 191 ? -81.120 34.711 58.712 1.00 34.22 191 SER A N 1
ATOM 1584 C CA . SER A 1 191 ? -79.740 34.749 58.184 1.00 34.22 191 SER A CA 1
ATOM 1585 C C . SER A 1 191 ? -78.734 35.785 58.718 1.00 34.22 191 SER A C 1
ATOM 1587 O O . SER A 1 191 ? -78.884 36.985 58.539 1.00 34.22 191 SER A O 1
ATOM 1589 N N . THR A 1 192 ? -77.625 35.289 59.295 1.00 30.94 192 THR A N 1
ATOM 1590 C CA . THR A 1 192 ? -76.225 35.662 58.964 1.00 30.94 192 THR A CA 1
ATOM 1591 C C . THR A 1 192 ? -75.199 34.964 59.884 1.00 30.94 192 THR A C 1
ATOM 1593 O O . THR A 1 192 ? -75.389 34.877 61.091 1.00 30.94 192 THR A O 1
ATOM 1596 N N . GLY A 1 193 ? -74.091 34.481 59.295 1.00 33.62 193 GLY A N 1
ATOM 1597 C CA . GLY A 1 193 ? -72.881 33.960 59.973 1.00 33.62 193 GLY A CA 1
ATOM 1598 C C . GLY A 1 193 ? -72.312 32.705 59.279 1.00 33.62 193 GLY A C 1
ATOM 1599 O O . GLY A 1 193 ? -72.819 31.617 59.509 1.00 33.62 193 GLY A O 1
ATOM 1600 N N . LYS A 1 194 ? -71.413 32.760 58.272 1.00 36.34 194 LYS A N 1
ATOM 1601 C CA . LYS A 1 194 ? -69.947 33.047 58.321 1.00 36.34 194 LYS A CA 1
ATOM 1602 C C . LYS A 1 194 ? -69.262 32.313 59.492 1.00 36.34 194 LYS A C 1
ATOM 1604 O O . LYS A 1 194 ? -69.676 32.516 60.617 1.00 36.34 194 LYS A O 1
ATOM 1609 N N . GLN A 1 195 ? -68.207 31.499 59.374 1.00 35.44 195 GLN A N 1
ATOM 1610 C CA . GLN A 1 195 ? -67.187 31.192 58.356 1.00 35.44 195 GLN A CA 1
ATOM 1611 C C . GLN A 1 195 ? -66.422 29.935 58.854 1.00 35.44 195 GLN A C 1
ATOM 1613 O O . GLN A 1 195 ? -66.160 29.861 60.049 1.00 35.44 195 GLN A O 1
ATOM 1618 N N . ASN A 1 196 ? -65.977 29.007 57.989 1.00 30.67 196 ASN A N 1
ATOM 1619 C CA . ASN A 1 196 ? -64.547 28.856 57.636 1.00 30.67 196 ASN A CA 1
ATOM 1620 C C . ASN A 1 196 ? -64.179 27.567 56.866 1.00 30.67 196 ASN A C 1
ATOM 1622 O O . ASN A 1 196 ? -64.497 26.455 57.267 1.00 30.67 196 ASN A O 1
ATOM 1626 N N . LYS A 1 197 ? -63.353 27.797 55.833 1.00 40.69 197 LYS A N 1
ATOM 1627 C CA . LYS A 1 197 ? -62.303 26.944 55.241 1.00 40.69 197 LYS A CA 1
ATOM 1628 C C . LYS A 1 197 ? -62.684 25.588 54.631 1.00 40.69 197 LYS A C 1
ATOM 1630 O O . LYS A 1 197 ? -62.531 24.551 55.264 1.00 40.69 197 LYS A O 1
ATOM 1635 N N . LYS A 1 198 ? -62.904 25.599 53.310 1.00 36.09 198 LYS A N 1
ATOM 1636 C CA . LYS A 1 198 ? -62.274 24.637 52.384 1.00 36.09 198 LYS A CA 1
ATOM 1637 C C . LYS A 1 198 ? -61.833 25.359 51.109 1.00 36.09 198 LYS A C 1
ATOM 1639 O O . LYS A 1 198 ? -62.657 25.797 50.315 1.00 36.09 198 LYS A O 1
ATOM 1644 N N . SER A 1 199 ? -60.520 25.504 50.948 1.00 36.19 199 SER A N 1
ATOM 1645 C CA . SER A 1 199 ? -59.873 25.890 49.697 1.00 36.19 199 SER A CA 1
ATOM 1646 C C . SER A 1 199 ? -59.932 24.704 48.734 1.00 36.19 199 SER A C 1
ATOM 1648 O O . SER A 1 199 ? -59.198 23.731 48.893 1.00 36.19 199 SER A O 1
ATOM 1650 N N . SER A 1 200 ? -60.830 24.775 47.757 1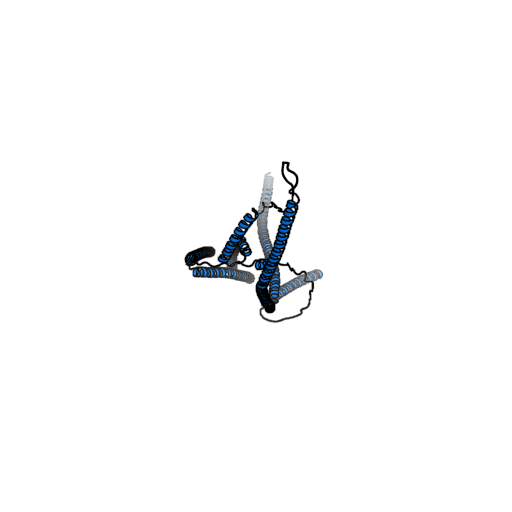.00 37.88 200 SER A N 1
ATOM 1651 C CA . SER A 1 200 ? -60.819 23.910 46.579 1.00 37.88 200 SER A CA 1
ATOM 1652 C C . SER A 1 200 ? -59.945 24.575 45.522 1.00 37.88 200 SER A C 1
ATOM 1654 O O . SER A 1 200 ? -60.409 25.431 44.771 1.00 37.88 200 SER A O 1
ATOM 1656 N N . THR A 1 201 ? -58.668 24.204 45.493 1.00 39.41 201 THR A N 1
ATOM 1657 C CA . THR A 1 201 ? -57.761 24.536 44.394 1.00 39.41 201 THR A CA 1
ATOM 1658 C C . THR A 1 201 ? -58.124 23.670 43.195 1.00 39.41 201 THR A C 1
ATOM 1660 O O . THR A 1 201 ? -57.760 22.500 43.113 1.00 39.41 201 THR A O 1
ATOM 1663 N N . THR A 1 202 ? -58.844 24.260 42.251 1.00 42.66 202 THR A N 1
ATOM 1664 C CA . THR A 1 202 ? -59.041 23.723 40.907 1.00 42.66 202 THR A CA 1
ATOM 1665 C C . THR A 1 202 ? -57.755 23.944 40.104 1.00 42.66 202 THR A C 1
ATOM 1667 O O . THR A 1 202 ? -57.607 24.944 39.414 1.00 42.66 202 THR A O 1
ATOM 1670 N N . MET A 1 203 ? -56.805 23.014 40.215 1.00 40.75 203 MET A N 1
ATOM 1671 C CA . MET A 1 203 ? -55.666 22.847 39.297 1.00 40.75 203 MET A CA 1
ATOM 1672 C C . MET A 1 203 ? -55.635 21.381 38.865 1.00 40.75 203 MET A C 1
ATOM 1674 O O . MET A 1 203 ? -54.799 20.593 39.284 1.00 40.75 203 MET A O 1
ATOM 1678 N N . GLY A 1 204 ? -56.625 20.998 38.063 1.00 44.50 204 GLY A N 1
ATOM 1679 C CA . GLY A 1 204 ? -56.785 19.644 37.544 1.00 44.50 204 GLY A CA 1
ATOM 1680 C C . GLY A 1 204 ? -57.069 19.688 36.055 1.00 44.50 204 GLY A C 1
ATOM 1681 O O . GLY A 1 204 ? -58.175 19.372 35.636 1.00 44.50 204 GLY A O 1
ATOM 1682 N N . ARG A 1 205 ? -56.106 20.168 35.260 1.00 44.12 205 ARG A N 1
ATOM 1683 C CA . ARG A 1 205 ? -56.110 20.043 33.791 1.00 44.12 205 ARG A CA 1
ATOM 1684 C C . ARG A 1 205 ? -54.721 20.331 33.212 1.00 44.12 205 ARG A C 1
ATOM 1686 O O . ARG A 1 205 ? -54.537 21.246 32.420 1.00 44.12 205 ARG A O 1
ATOM 1693 N N . ARG A 1 206 ? -53.714 19.573 33.658 1.00 43.47 206 ARG A N 1
ATOM 1694 C CA . ARG A 1 206 ? -52.418 19.478 32.952 1.00 43.47 206 ARG A CA 1
ATOM 1695 C C . ARG A 1 206 ? -51.585 18.220 33.243 1.00 43.47 206 ARG A C 1
ATOM 1697 O O . ARG A 1 206 ? -50.512 18.107 32.678 1.00 43.47 206 ARG A O 1
ATOM 1704 N N . ALA A 1 207 ? -52.078 17.274 34.050 1.00 44.53 207 ALA A N 1
ATOM 1705 C CA . ALA A 1 207 ? -51.367 16.025 34.359 1.00 44.53 207 ALA A CA 1
ATOM 1706 C C . ALA A 1 207 ? -51.677 14.860 33.391 1.00 44.53 207 ALA A C 1
ATOM 1708 O O . ALA A 1 207 ? -50.955 13.874 33.364 1.00 44.53 207 ALA A O 1
ATOM 1709 N N . SER A 1 208 ? -52.721 14.964 32.558 1.00 47.47 208 SER A N 1
ATOM 1710 C CA . SER A 1 208 ? -53.156 13.840 31.710 1.00 47.47 208 SER A CA 1
ATOM 1711 C C . SER A 1 208 ? -52.470 13.754 30.339 1.00 47.47 208 SER A C 1
ATOM 1713 O O . SER A 1 208 ? -52.752 12.819 29.594 1.00 47.47 208 SER A O 1
ATOM 1715 N N . MET A 1 209 ? -51.637 14.734 29.954 1.00 48.72 209 MET A N 1
ATOM 1716 C CA . MET A 1 209 ? -50.777 14.607 28.761 1.00 48.72 209 MET A CA 1
ATOM 1717 C C . MET A 1 209 ? -49.399 14.050 29.121 1.00 48.72 209 MET A C 1
ATOM 1719 O O . MET A 1 209 ? -48.905 13.204 28.387 1.00 48.72 209 MET A O 1
ATOM 1723 N N . THR A 1 210 ? -48.856 14.404 30.290 1.00 53.22 210 THR A N 1
ATOM 1724 C CA . THR A 1 210 ? -47.602 13.836 30.805 1.00 53.22 210 THR A CA 1
ATOM 1725 C C . THR A 1 210 ? -47.733 12.347 31.104 1.00 53.22 210 THR A C 1
ATOM 1727 O O . THR A 1 210 ? -46.902 11.589 30.646 1.00 53.22 210 THR A O 1
ATOM 1730 N N . GLU A 1 211 ? -48.825 11.871 31.716 1.00 54.44 211 GLU A N 1
ATOM 1731 C CA . GLU A 1 211 ? -48.999 10.423 31.969 1.00 54.44 211 GLU A CA 1
ATOM 1732 C C . GLU A 1 211 ? -49.076 9.578 30.684 1.00 54.44 211 GLU A C 1
ATOM 1734 O O . GLU A 1 211 ? -48.711 8.404 30.676 1.00 54.44 211 GLU A O 1
ATOM 1739 N N . ARG A 1 212 ? -49.554 10.167 29.580 1.00 57.25 212 ARG A N 1
ATOM 1740 C CA . ARG A 1 212 ? -49.683 9.479 28.289 1.00 57.25 212 ARG A CA 1
ATOM 1741 C C . ARG A 1 212 ? -48.361 9.475 27.517 1.00 57.25 212 ARG A C 1
ATOM 1743 O O . ARG A 1 212 ? -48.052 8.483 26.861 1.00 57.25 212 ARG A O 1
ATOM 1750 N N . GLU A 1 213 ? -47.591 10.556 27.623 1.00 56.88 213 GLU A N 1
ATOM 1751 C CA . GLU A 1 213 ? -46.222 10.658 27.107 1.00 56.88 213 GLU A CA 1
ATOM 1752 C C . GLU A 1 213 ? -45.250 9.795 27.926 1.00 56.88 213 GLU A C 1
ATOM 1754 O O . GLU A 1 213 ? -44.452 9.075 27.338 1.00 56.88 213 GLU A O 1
ATOM 1759 N N . ASP A 1 214 ? -45.398 9.748 29.251 1.00 64.56 214 ASP A N 1
ATOM 1760 C CA . ASP A 1 214 ? -44.626 8.891 30.160 1.00 64.56 214 ASP A CA 1
ATOM 1761 C C . ASP A 1 214 ? -44.924 7.406 29.921 1.00 64.56 214 ASP A C 1
ATOM 1763 O O . ASP A 1 214 ? -44.023 6.569 29.976 1.00 64.56 214 ASP A O 1
ATOM 1767 N N . PHE A 1 215 ? -46.174 7.060 29.591 1.00 72.38 215 PHE A N 1
ATOM 1768 C CA . PHE A 1 215 ? -46.533 5.699 29.195 1.00 72.38 215 PHE A CA 1
ATOM 1769 C C . PHE A 1 215 ? -45.916 5.312 27.844 1.00 72.38 215 PHE A C 1
ATOM 1771 O O . PHE A 1 215 ? -45.376 4.214 27.711 1.00 72.38 215 PHE A O 1
ATOM 1778 N N . ALA A 1 216 ? -45.946 6.208 26.852 1.00 71.88 216 ALA A N 1
ATOM 1779 C CA . ALA A 1 216 ? -45.306 5.976 25.556 1.00 71.88 216 ALA A CA 1
ATOM 1780 C C . ALA A 1 216 ? -43.773 5.894 25.679 1.00 71.88 216 ALA A C 1
ATOM 1782 O O . ALA A 1 216 ? -43.149 5.058 25.028 1.00 71.88 216 ALA A O 1
ATOM 1783 N N . LEU A 1 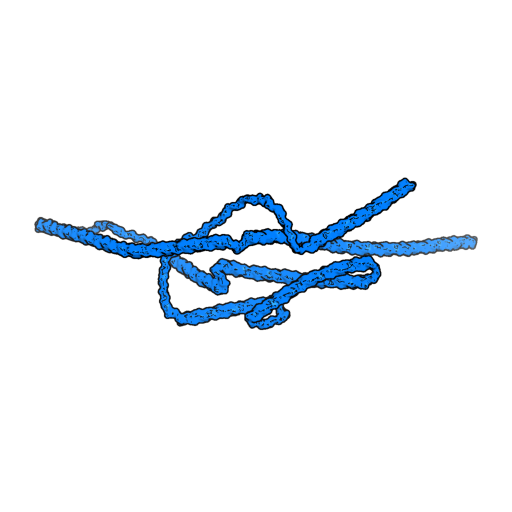217 ? -43.172 6.704 26.554 1.00 71.44 217 LEU A N 1
ATOM 1784 C CA . LEU A 1 217 ? -41.742 6.680 26.848 1.00 71.44 217 LEU A CA 1
ATOM 1785 C C . LEU A 1 217 ? -41.342 5.391 27.577 1.00 71.44 217 LEU A C 1
ATOM 1787 O O . LEU A 1 217 ? -40.369 4.757 27.181 1.00 71.44 217 LEU A O 1
ATOM 1791 N N . MET A 1 218 ? -42.119 4.944 28.571 1.00 73.94 218 MET A N 1
ATOM 1792 C CA . MET A 1 218 ? -41.921 3.641 29.220 1.00 73.94 218 MET A CA 1
ATOM 1793 C C . MET A 1 218 ? -42.064 2.481 28.237 1.00 73.94 218 MET A C 1
ATOM 1795 O O . MET A 1 218 ? -41.307 1.516 28.310 1.00 73.94 218 MET A O 1
ATOM 1799 N N . GLN A 1 219 ? -43.019 2.559 27.309 1.00 79.50 219 GLN A N 1
ATOM 1800 C CA . GLN A 1 219 ? -43.203 1.528 26.295 1.00 79.50 219 GLN A CA 1
ATOM 1801 C C . GLN A 1 219 ? -42.031 1.508 25.303 1.00 79.50 219 GLN A C 1
ATOM 1803 O O . GLN A 1 219 ? -41.539 0.431 24.976 1.00 79.50 219 GLN A O 1
ATOM 1808 N N . SER A 1 220 ? -41.523 2.673 24.892 1.00 75.25 220 SER A N 1
ATOM 1809 C CA . SER A 1 220 ? -40.309 2.780 24.074 1.00 75.25 220 SER A CA 1
ATOM 1810 C C . SER A 1 220 ? -39.051 2.317 24.807 1.00 75.25 220 SER A C 1
ATOM 1812 O O . SER A 1 220 ? -38.238 1.636 24.195 1.00 75.25 220 SER A O 1
ATOM 1814 N N . LEU A 1 221 ? -38.894 2.614 26.100 1.00 78.00 221 LEU A N 1
ATOM 1815 C CA . LEU A 1 221 ? -37.777 2.124 26.919 1.00 78.00 221 LEU A CA 1
ATOM 1816 C C . LEU A 1 221 ? -37.817 0.606 27.075 1.00 78.00 221 LEU A C 1
ATOM 1818 O O . LEU A 1 221 ? -36.797 -0.054 26.923 1.00 78.00 221 LEU A O 1
ATOM 1822 N N . LYS A 1 222 ? -39.006 0.042 27.295 1.00 80.88 222 LYS A N 1
ATOM 1823 C CA . LYS A 1 222 ? -39.189 -1.408 27.360 1.00 80.88 222 LYS A CA 1
ATOM 1824 C C . LYS A 1 222 ? -38.887 -2.071 26.017 1.00 80.88 222 LYS A C 1
ATOM 1826 O O . LYS A 1 222 ? -38.225 -3.102 25.986 1.00 80.88 222 LYS A O 1
ATOM 1831 N N . ASN A 1 223 ? -39.331 -1.460 24.917 1.00 81.94 223 ASN A N 1
ATOM 1832 C CA . ASN A 1 223 ? -38.998 -1.913 23.569 1.00 81.94 223 ASN A CA 1
ATOM 1833 C C . ASN A 1 223 ? -37.484 -1.825 23.314 1.00 81.94 223 ASN A C 1
ATOM 1835 O O . ASN A 1 223 ? -36.906 -2.760 22.763 1.00 81.94 223 ASN A O 1
ATOM 1839 N N . TRP A 1 224 ? -36.840 -0.746 23.767 1.00 82.44 224 TRP A N 1
ATOM 1840 C CA . TRP A 1 224 ? -35.398 -0.542 23.669 1.00 82.44 224 TRP A CA 1
ATOM 1841 C C . TRP A 1 224 ? -34.611 -1.582 24.463 1.00 82.44 224 TRP A C 1
ATOM 1843 O O . TRP A 1 224 ? -33.685 -2.166 23.915 1.00 82.44 224 TRP A O 1
ATOM 1853 N N . GLU A 1 225 ? -35.014 -1.896 25.696 1.00 82.69 225 GLU A N 1
ATOM 1854 C CA . GLU A 1 225 ? -34.425 -2.991 26.473 1.00 82.69 225 GLU A CA 1
ATOM 1855 C C . GLU A 1 225 ? -34.574 -4.326 25.743 1.00 82.69 225 GLU A C 1
ATOM 1857 O O . GLU A 1 225 ? -33.591 -5.054 25.603 1.00 82.69 225 GLU A O 1
ATOM 1862 N N . THR A 1 226 ? -35.756 -4.646 25.200 1.00 85.75 226 THR A N 1
ATOM 1863 C CA . THR A 1 226 ? -35.913 -5.868 24.394 1.00 85.75 226 THR A CA 1
ATOM 1864 C C . THR A 1 226 ? -35.016 -5.871 23.161 1.00 85.75 226 THR A C 1
ATOM 1866 O O . THR A 1 226 ? -34.435 -6.906 22.851 1.00 85.75 226 THR A O 1
ATOM 1869 N N . TRP A 1 227 ? -34.850 -4.741 22.472 1.00 80.94 227 TRP A N 1
ATOM 1870 C CA . TRP A 1 227 ? -33.969 -4.648 21.307 1.00 80.94 227 TRP A CA 1
ATOM 1871 C C . TRP A 1 227 ? -32.494 -4.738 21.686 1.00 80.94 227 TRP A C 1
ATOM 1873 O O . TRP A 1 227 ? -31.749 -5.436 21.012 1.00 80.94 227 TRP A O 1
ATOM 1883 N N . GLN A 1 228 ? -32.073 -4.113 22.782 1.00 81.38 228 GLN A N 1
ATOM 1884 C CA . GLN A 1 228 ? -30.715 -4.222 23.309 1.00 81.38 228 GLN A CA 1
ATOM 1885 C C . GLN A 1 228 ? -30.399 -5.658 23.728 1.00 81.38 228 GLN A C 1
ATOM 1887 O O . GLN A 1 228 ? -29.333 -6.174 23.401 1.00 81.38 228 GLN A O 1
ATOM 1892 N N . THR A 1 229 ? -31.343 -6.326 24.392 1.00 82.31 229 THR A N 1
ATOM 1893 C CA . THR A 1 229 ? -31.201 -7.738 24.762 1.00 82.31 229 THR A CA 1
ATOM 1894 C C . THR A 1 229 ? -31.086 -8.601 23.507 1.00 82.31 229 THR A C 1
ATOM 1896 O O . THR A 1 229 ? -30.201 -9.445 23.430 1.00 82.31 229 THR A O 1
ATOM 1899 N N . LEU A 1 230 ? -31.904 -8.330 22.485 1.00 79.56 230 LEU A N 1
ATOM 1900 C CA . LEU A 1 230 ? -31.866 -9.032 21.203 1.00 79.56 230 LEU A CA 1
ATOM 1901 C C . LEU A 1 230 ? -30.542 -8.804 20.450 1.00 79.56 230 LEU A C 1
ATOM 1903 O O . LEU A 1 230 ? -29.960 -9.756 19.935 1.00 79.56 230 LEU A O 1
ATOM 1907 N N . ILE A 1 231 ? -30.037 -7.567 20.415 1.00 76.12 231 ILE A N 1
ATOM 1908 C CA . ILE A 1 231 ? -28.738 -7.213 19.821 1.00 76.12 231 ILE A CA 1
ATOM 1909 C C . ILE A 1 231 ? -27.613 -7.947 20.553 1.00 76.12 231 ILE A C 1
ATOM 1911 O O . ILE A 1 231 ? -26.784 -8.588 19.905 1.00 76.12 231 ILE A O 1
ATOM 1915 N N . HIS A 1 232 ? -27.603 -7.912 21.886 1.00 79.94 232 HIS A N 1
ATOM 1916 C CA . HIS A 1 232 ? -26.593 -8.589 22.694 1.00 79.94 232 HIS A CA 1
ATOM 1917 C C . HIS A 1 232 ? -26.628 -10.107 22.500 1.00 79.94 232 HIS A C 1
ATOM 1919 O O . HIS A 1 232 ? -25.591 -10.730 22.290 1.00 79.94 232 HIS A O 1
ATOM 1925 N N . GLN A 1 233 ? -27.818 -10.704 22.498 1.00 78.56 233 GLN A N 1
ATOM 1926 C CA . GLN A 1 233 ? -27.995 -12.145 22.343 1.00 78.56 233 GLN A CA 1
ATOM 1927 C C . GLN A 1 233 ? -27.581 -12.631 20.944 1.00 78.56 233 GLN A C 1
ATOM 1929 O O . GLN A 1 233 ? -27.016 -13.716 20.817 1.00 78.56 233 GLN A O 1
ATOM 1934 N N . ARG A 1 234 ? -27.814 -11.822 19.900 1.00 72.19 234 ARG A N 1
ATOM 1935 C CA . ARG A 1 234 ? -27.453 -12.159 18.514 1.00 72.19 234 ARG A CA 1
ATOM 1936 C C . ARG A 1 234 ? -26.001 -11.873 18.155 1.00 72.19 234 ARG A C 1
ATOM 1938 O O . ARG A 1 234 ? -25.422 -12.610 17.367 1.00 72.19 234 ARG A O 1
ATOM 1945 N N . THR A 1 235 ? -25.409 -10.816 18.707 1.00 72.81 235 THR A N 1
ATOM 1946 C CA . THR A 1 235 ? -24.067 -10.357 18.299 1.00 72.81 235 THR A CA 1
ATOM 1947 C C . THR A 1 235 ? -22.988 -10.535 19.360 1.00 72.81 235 THR A C 1
ATOM 1949 O O . THR A 1 235 ? -21.808 -10.380 19.060 1.00 72.81 235 THR A O 1
ATOM 1952 N N . GLY A 1 236 ? -23.365 -10.835 20.604 1.00 75.88 236 GLY A N 1
ATOM 1953 C CA . GLY A 1 236 ? -22.456 -10.858 21.752 1.00 75.88 236 GLY A CA 1
ATOM 1954 C C . GLY A 1 236 ? -21.966 -9.471 22.183 1.00 75.88 236 GLY A C 1
ATOM 1955 O O . GLY A 1 236 ? -21.187 -9.367 23.127 1.00 75.88 236 GLY A O 1
ATOM 1956 N N . ILE A 1 237 ? -22.407 -8.396 21.520 1.00 79.94 237 ILE A N 1
ATOM 1957 C CA . ILE A 1 237 ? -21.993 -7.026 21.820 1.00 79.94 237 ILE A CA 1
ATOM 1958 C C . ILE A 1 237 ? -22.912 -6.474 22.912 1.00 79.94 237 ILE A C 1
ATOM 1960 O O . ILE A 1 237 ? -24.112 -6.320 22.712 1.00 79.94 237 ILE A O 1
ATOM 1964 N N . SER A 1 238 ? -22.360 -6.226 24.098 1.00 78.19 238 SER A N 1
ATOM 1965 C CA . SER A 1 238 ? -23.111 -5.736 25.268 1.00 78.19 238 SER A CA 1
ATOM 1966 C C . SER A 1 238 ? -23.478 -4.255 25.180 1.00 78.19 238 SER A C 1
ATOM 1968 O O . SER A 1 238 ? -24.436 -3.822 25.818 1.00 78.19 238 SER A O 1
ATOM 1970 N N . ASP A 1 239 ? -22.715 -3.490 24.398 1.00 81.06 239 ASP A N 1
ATOM 1971 C CA . ASP A 1 239 ? -22.902 -2.056 24.205 1.00 81.06 239 ASP A CA 1
ATOM 1972 C C . ASP A 1 239 ? -23.585 -1.764 22.850 1.00 81.06 239 ASP A C 1
ATOM 1974 O O . ASP A 1 239 ? -22.973 -1.973 21.796 1.00 81.06 239 ASP A O 1
ATOM 1978 N N . PRO A 1 240 ? -24.833 -1.259 22.845 1.00 74.19 240 PRO A N 1
ATOM 1979 C CA . PRO A 1 240 ? -25.543 -0.887 21.625 1.00 74.19 240 PRO A CA 1
ATOM 1980 C C . PRO A 1 240 ? -24.794 0.141 20.776 1.00 74.19 240 PRO A C 1
ATOM 1982 O O . PRO A 1 240 ? -24.863 0.064 19.553 1.00 74.19 240 PRO A O 1
ATOM 1985 N N . ALA A 1 241 ? -24.058 1.074 21.392 1.00 76.81 241 ALA A N 1
ATOM 1986 C CA . ALA A 1 241 ? -23.314 2.093 20.652 1.00 76.81 241 ALA A CA 1
ATOM 1987 C C . ALA A 1 241 ? -22.220 1.454 19.784 1.00 76.81 241 ALA A C 1
ATOM 1989 O O . ALA A 1 241 ? -22.091 1.775 18.607 1.00 76.81 241 ALA A O 1
ATOM 1990 N N . VAL A 1 242 ? -21.513 0.458 20.325 1.00 76.38 242 VAL A N 1
ATOM 1991 C CA . VAL A 1 242 ? -20.496 -0.316 19.595 1.00 76.38 242 VAL A CA 1
ATOM 1992 C C . VAL A 1 242 ? -21.118 -1.163 18.481 1.00 76.38 242 VAL A C 1
ATOM 1994 O O . VAL A 1 242 ? -20.491 -1.365 17.440 1.00 76.38 242 VAL A O 1
ATOM 1997 N N . PHE A 1 243 ? -22.342 -1.665 18.674 1.00 78.88 243 PHE A N 1
ATOM 1998 C CA . PHE A 1 243 ? -23.076 -2.382 17.630 1.00 78.88 243 PHE A CA 1
ATOM 1999 C C . PHE A 1 243 ? -23.428 -1.458 16.457 1.00 78.88 243 PHE A C 1
ATOM 2001 O O . PHE A 1 243 ? -23.121 -1.804 15.317 1.00 78.88 243 PHE A O 1
ATOM 2008 N N . PHE A 1 244 ? -23.999 -0.277 16.721 1.00 78.12 244 PHE A N 1
ATOM 2009 C CA . PHE A 1 244 ? -24.328 0.684 15.663 1.00 78.12 244 PHE A CA 1
ATOM 2010 C C . PHE A 1 244 ? -23.077 1.229 14.971 1.00 78.12 244 PHE A C 1
ATOM 2012 O O . PHE A 1 244 ? -23.056 1.252 13.746 1.00 78.12 244 PHE A O 1
ATOM 2019 N N . ASP A 1 245 ? -22.003 1.522 15.709 1.00 75.81 245 ASP A N 1
ATOM 2020 C CA . ASP A 1 245 ? -20.717 1.910 15.117 1.00 75.81 245 ASP A CA 1
ATOM 2021 C C . ASP A 1 245 ? -20.170 0.814 14.193 1.00 75.81 245 ASP A C 1
ATOM 2023 O O . ASP A 1 245 ? -19.693 1.096 13.096 1.00 75.81 245 ASP A O 1
ATOM 2027 N N . LYS A 1 246 ? -20.228 -0.462 14.593 1.00 69.81 246 LYS A N 1
ATOM 2028 C CA . LYS A 1 246 ? -19.766 -1.572 13.743 1.00 69.81 246 LYS A CA 1
ATOM 2029 C C . LYS A 1 246 ? -20.660 -1.783 12.522 1.00 69.81 246 LYS A C 1
ATOM 2031 O O . LYS A 1 246 ? -20.137 -2.080 11.451 1.00 69.81 246 LYS A O 1
ATOM 2036 N N . PHE A 1 247 ? -21.972 -1.626 12.674 1.00 74.25 247 PHE A N 1
ATOM 2037 C CA . PHE A 1 247 ? -22.943 -1.828 11.601 1.00 74.25 247 PHE A CA 1
ATOM 2038 C C . PHE A 1 247 ? -22.913 -0.681 10.579 1.00 74.25 247 PHE A C 1
ATOM 2040 O O . PHE A 1 247 ? -22.873 -0.932 9.376 1.00 74.25 247 PHE A O 1
ATOM 2047 N N . GLU A 1 248 ? -22.820 0.574 11.030 1.00 73.31 248 GLU A N 1
ATOM 2048 C CA . GLU A 1 248 ? -22.607 1.732 10.150 1.00 73.31 248 GLU A CA 1
ATOM 2049 C C . GLU A 1 248 ? -21.260 1.649 9.420 1.00 73.31 248 GLU A C 1
ATOM 2051 O O . GLU A 1 248 ? -21.155 2.025 8.250 1.00 73.31 248 GLU A O 1
ATOM 2056 N N . ASN A 1 249 ? -20.233 1.086 10.064 1.00 71.06 249 ASN A N 1
ATOM 2057 C CA . ASN A 1 249 ? -18.919 0.905 9.452 1.00 71.06 249 ASN A CA 1
ATOM 2058 C C . ASN A 1 249 ? -18.791 -0.347 8.570 1.00 71.06 249 ASN A C 1
ATOM 2060 O O . ASN A 1 249 ? -17.793 -0.458 7.854 1.00 71.06 249 ASN A O 1
ATOM 2064 N N . GLN A 1 250 ? -19.769 -1.260 8.549 1.00 75.94 250 GLN A N 1
ATOM 2065 C CA . GLN A 1 250 ? -19.692 -2.489 7.750 1.00 75.94 250 GLN A CA 1
ATOM 2066 C C . GLN A 1 250 ? -19.539 -2.184 6.254 1.00 75.94 250 GLN A C 1
ATOM 2068 O O . GLN A 1 250 ? -18.632 -2.706 5.608 1.00 75.94 250 GLN A O 1
ATOM 2073 N N . GLY A 1 251 ? -20.363 -1.282 5.711 1.00 75.19 251 GLY A N 1
ATOM 2074 C CA . GLY A 1 251 ? -20.286 -0.906 4.295 1.00 75.19 251 GLY A CA 1
ATOM 2075 C C . GLY A 1 251 ? -18.971 -0.205 3.929 1.00 75.19 251 GLY A C 1
ATOM 2076 O O . GLY A 1 251 ? -18.451 -0.381 2.826 1.00 75.19 251 GLY A O 1
ATOM 2077 N N . ASN A 1 252 ? -18.392 0.554 4.864 1.00 73.75 252 ASN A N 1
ATOM 2078 C CA . ASN A 1 252 ? -17.078 1.171 4.679 1.00 73.75 252 ASN A CA 1
ATOM 2079 C C . ASN A 1 252 ? -15.957 0.125 4.701 1.00 73.75 252 ASN A C 1
ATOM 2081 O O . ASN A 1 252 ? -15.048 0.198 3.875 1.00 73.75 252 ASN A O 1
ATOM 2085 N N . LEU A 1 253 ? -16.036 -0.864 5.593 1.00 73.00 253 LEU A N 1
ATOM 2086 C CA . LEU A 1 253 ? -15.065 -1.952 5.681 1.00 73.00 253 LEU A CA 1
ATOM 2087 C C . LEU A 1 253 ? -15.123 -2.866 4.449 1.00 73.00 253 LEU A C 1
ATOM 2089 O O . LEU A 1 253 ? -14.083 -3.202 3.888 1.00 73.00 253 LEU A O 1
ATOM 2093 N N . GLU A 1 254 ? -16.322 -3.219 3.979 1.00 73.25 254 GLU A N 1
ATOM 2094 C CA . GLU A 1 254 ? -16.513 -3.979 2.737 1.00 73.25 254 GLU A CA 1
ATOM 2095 C C . GLU A 1 254 ? -15.936 -3.231 1.531 1.00 73.25 254 GLU A C 1
ATOM 2097 O O . GLU A 1 254 ? -15.232 -3.823 0.704 1.00 73.25 254 GLU A O 1
ATOM 2102 N N . ARG A 1 255 ? -16.157 -1.911 1.450 1.00 75.38 255 ARG A N 1
ATOM 2103 C CA . ARG A 1 255 ? -15.568 -1.072 0.401 1.00 75.38 255 ARG A CA 1
ATOM 2104 C C . ARG A 1 255 ? -14.038 -1.054 0.491 1.00 75.38 255 ARG A C 1
ATOM 2106 O O . ARG A 1 255 ? -13.391 -1.327 -0.515 1.00 75.38 255 ARG A O 1
ATOM 2113 N N . GLN A 1 256 ? -13.462 -0.838 1.676 1.00 71.62 256 GLN A N 1
ATOM 2114 C CA . GLN A 1 256 ? -12.005 -0.851 1.886 1.00 71.62 256 GLN A CA 1
ATOM 2115 C C . GLN A 1 256 ? -11.371 -2.204 1.536 1.00 71.62 256 GLN A C 1
ATOM 2117 O O . GLN A 1 256 ? -10.343 -2.251 0.862 1.00 71.62 256 GLN A O 1
ATOM 2122 N N . MET A 1 257 ? -11.998 -3.313 1.933 1.00 65.88 257 MET A N 1
ATOM 2123 C CA . MET A 1 257 ? -11.548 -4.666 1.589 1.00 65.88 257 MET A CA 1
ATOM 2124 C C . MET A 1 257 ? -11.588 -4.906 0.077 1.00 65.88 257 MET A C 1
ATOM 2126 O O . MET A 1 257 ? -10.666 -5.494 -0.492 1.00 65.88 257 MET A O 1
ATOM 2130 N N . THR A 1 258 ? -12.631 -4.414 -0.595 1.00 73.12 258 THR A N 1
ATOM 2131 C CA . THR A 1 258 ? -12.770 -4.527 -2.052 1.00 73.12 258 THR A CA 1
ATOM 2132 C C . THR A 1 258 ? -11.726 -3.677 -2.783 1.00 73.12 258 THR A C 1
ATOM 2134 O O . THR A 1 258 ? -11.119 -4.149 -3.744 1.00 73.12 258 THR A O 1
ATOM 2137 N N . GLU A 1 259 ? -11.458 -2.460 -2.309 1.00 79.62 259 GLU A N 1
ATOM 2138 C CA . GLU A 1 259 ? -10.425 -1.567 -2.850 1.00 79.62 259 GLU A CA 1
ATOM 2139 C C . GLU A 1 259 ? -9.014 -2.143 -2.661 1.00 79.62 259 GLU A C 1
ATOM 2141 O O . GLU A 1 259 ? -8.241 -2.216 -3.619 1.00 79.62 259 GLU A O 1
ATOM 2146 N N . MET A 1 260 ? -8.691 -2.637 -1.459 1.00 68.81 260 MET A N 1
ATOM 2147 C CA . MET A 1 260 ? -7.419 -3.317 -1.187 1.00 68.81 260 MET A CA 1
ATOM 2148 C C . MET A 1 260 ? -7.218 -4.530 -2.094 1.00 68.81 260 MET A C 1
ATOM 2150 O O . MET A 1 260 ? -6.113 -4.765 -2.588 1.00 68.81 260 MET A O 1
ATOM 2154 N N . ARG A 1 261 ? -8.288 -5.287 -2.348 1.00 68.00 261 ARG A N 1
ATOM 2155 C CA . ARG A 1 261 ? -8.254 -6.432 -3.254 1.00 68.00 261 ARG A CA 1
ATOM 2156 C C . ARG A 1 261 ? -7.991 -6.013 -4.695 1.00 68.00 261 ARG A C 1
ATOM 2158 O O . ARG A 1 261 ? -7.101 -6.574 -5.326 1.00 68.00 261 ARG A O 1
ATOM 2165 N N . GLN A 1 262 ? -8.715 -5.020 -5.209 1.00 76.38 262 GLN A N 1
ATOM 2166 C CA . GLN A 1 262 ? -8.479 -4.515 -6.564 1.00 76.38 262 GLN A CA 1
ATOM 2167 C C . GLN A 1 262 ? -7.040 -4.011 -6.723 1.00 76.38 262 GLN A C 1
ATOM 2169 O O . GLN A 1 262 ? -6.392 -4.309 -7.726 1.00 76.38 262 GLN A O 1
ATOM 2174 N N . ALA A 1 263 ? -6.503 -3.323 -5.712 1.00 74.56 263 ALA A N 1
ATOM 2175 C CA . ALA A 1 263 ? -5.111 -2.889 -5.701 1.00 74.56 263 ALA A CA 1
ATOM 2176 C C . ALA A 1 263 ? -4.126 -4.074 -5.711 1.00 74.56 263 ALA A C 1
ATOM 2178 O O . ALA A 1 263 ? -3.136 -4.044 -6.446 1.00 74.56 263 ALA A O 1
ATOM 2179 N N . ALA A 1 264 ? -4.398 -5.132 -4.940 1.00 67.31 264 ALA A N 1
ATOM 2180 C CA . ALA A 1 264 ? -3.581 -6.344 -4.920 1.00 67.31 264 ALA A CA 1
ATOM 2181 C C . ALA A 1 264 ? -3.610 -7.090 -6.267 1.00 67.31 264 ALA A C 1
ATOM 2183 O O . ALA A 1 264 ? -2.553 -7.467 -6.773 1.00 67.31 264 ALA A O 1
ATOM 2184 N N . ASP A 1 265 ? -4.785 -7.229 -6.885 1.00 68.94 265 ASP A N 1
ATOM 2185 C CA . ASP A 1 265 ? -4.957 -7.886 -8.186 1.00 68.94 265 ASP A CA 1
ATOM 2186 C C . ASP A 1 265 ? -4.267 -7.103 -9.316 1.00 68.94 265 ASP A C 1
ATOM 2188 O O . ASP A 1 265 ? -3.600 -7.688 -10.174 1.00 68.94 265 ASP A O 1
ATOM 2192 N N . ILE A 1 266 ? -4.369 -5.767 -9.304 1.00 81.31 266 ILE A N 1
ATOM 2193 C CA . ILE A 1 266 ? -3.642 -4.894 -10.240 1.00 81.31 266 ILE A CA 1
ATOM 2194 C C . ILE A 1 266 ? -2.133 -5.071 -10.062 1.00 81.31 266 ILE A C 1
ATOM 2196 O O . ILE A 1 266 ? -1.417 -5.256 -11.046 1.00 81.31 266 ILE A O 1
ATOM 2200 N N . ARG A 1 267 ? -1.649 -5.070 -8.816 1.00 76.69 267 ARG A N 1
ATOM 2201 C CA . ARG A 1 267 ? -0.224 -5.239 -8.511 1.00 76.69 267 ARG A CA 1
ATOM 2202 C C . ARG A 1 267 ? 0.298 -6.607 -8.942 1.00 76.69 267 ARG A C 1
ATOM 2204 O O . ARG A 1 267 ? 1.406 -6.694 -9.465 1.00 76.69 267 ARG A O 1
ATOM 2211 N N . LEU A 1 268 ? -0.485 -7.669 -8.757 1.00 71.56 268 LEU A N 1
ATOM 2212 C CA . LEU A 1 268 ? -0.130 -9.010 -9.220 1.00 71.56 268 LEU A CA 1
ATOM 2213 C C . LEU A 1 268 ? -0.026 -9.056 -10.749 1.00 71.56 268 LEU A C 1
ATOM 2215 O O . LEU A 1 268 ? 0.926 -9.625 -11.278 1.00 71.56 268 LEU A O 1
ATOM 2219 N N . ARG A 1 269 ? -0.972 -8.429 -11.461 1.00 78.75 269 ARG A N 1
ATOM 2220 C CA . ARG A 1 269 ? -0.948 -8.353 -12.928 1.00 78.75 269 ARG A CA 1
ATOM 2221 C C . ARG A 1 269 ? 0.282 -7.595 -13.434 1.00 78.75 269 ARG A C 1
ATOM 2223 O O . ARG A 1 269 ? 0.981 -8.108 -14.300 1.00 78.75 269 ARG A O 1
ATOM 2230 N N . GLN A 1 270 ? 0.598 -6.453 -12.823 1.00 78.31 270 GLN A N 1
ATOM 2231 C CA . GLN A 1 270 ? 1.808 -5.679 -13.128 1.00 78.31 270 GLN A CA 1
ATOM 2232 C C . GLN A 1 270 ? 3.085 -6.494 -12.898 1.00 78.31 270 GLN A C 1
ATOM 2234 O O . GLN A 1 270 ? 3.978 -6.484 -13.737 1.00 78.31 270 GLN A O 1
ATOM 2239 N N . LEU A 1 271 ? 3.170 -7.242 -11.791 1.00 72.31 271 LEU A N 1
ATOM 2240 C CA . LEU A 1 271 ? 4.330 -8.094 -11.510 1.00 72.31 271 LEU A CA 1
ATOM 2241 C C . LEU A 1 271 ? 4.493 -9.219 -12.541 1.00 72.31 271 LEU A C 1
ATOM 2243 O O . LEU A 1 271 ? 5.622 -9.504 -12.930 1.00 72.31 271 LEU A O 1
ATOM 2247 N N . LYS A 1 272 ? 3.393 -9.817 -13.014 1.00 78.00 272 LYS A N 1
ATOM 2248 C CA . LYS A 1 272 ? 3.421 -10.833 -14.080 1.00 78.00 272 LYS A CA 1
ATOM 2249 C C . LYS A 1 272 ? 3.853 -10.248 -15.426 1.00 78.00 272 LYS A C 1
ATOM 2251 O O . LYS A 1 272 ? 4.681 -10.838 -16.109 1.00 78.00 272 LYS A O 1
ATOM 2256 N N . GLU A 1 273 ? 3.338 -9.079 -15.803 1.00 86.12 273 GLU A N 1
ATOM 2257 C CA . GLU A 1 273 ? 3.774 -8.377 -17.021 1.00 86.12 273 GLU A CA 1
ATOM 2258 C C . GLU A 1 273 ? 5.266 -8.019 -16.951 1.00 86.12 273 GLU A C 1
ATOM 2260 O O . GLU A 1 273 ? 6.027 -8.249 -17.891 1.00 86.12 273 GLU A O 1
ATOM 2265 N N . GLU A 1 274 ? 5.711 -7.518 -15.800 1.00 76.56 274 GLU A N 1
ATOM 2266 C CA . GLU A 1 274 ? 7.112 -7.220 -15.537 1.00 76.56 274 GLU A CA 1
ATOM 2267 C C . GLU A 1 274 ? 8.026 -8.454 -15.576 1.00 76.56 274 GLU A C 1
ATOM 2269 O O . GLU A 1 274 ? 9.193 -8.324 -15.956 1.00 76.56 274 GLU A O 1
ATOM 2274 N N . GLU A 1 275 ? 7.540 -9.617 -15.140 1.00 75.81 275 GLU A N 1
ATOM 2275 C CA . GLU A 1 275 ? 8.255 -10.893 -15.221 1.00 75.81 275 GLU A CA 1
ATOM 2276 C C . GLU A 1 275 ? 8.463 -11.301 -16.682 1.00 75.81 275 GLU A C 1
ATOM 2278 O O . GLU A 1 275 ? 9.604 -11.539 -17.077 1.00 75.81 275 GLU A O 1
ATOM 2283 N N . VAL A 1 276 ? 7.406 -11.255 -17.501 1.00 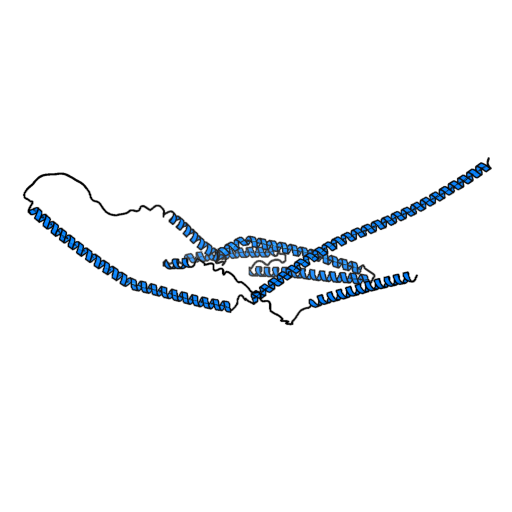84.00 276 VAL A N 1
ATOM 2284 C CA . VAL A 1 276 ? 7.465 -11.571 -18.940 1.00 84.00 276 VAL A CA 1
ATOM 2285 C C . VAL A 1 276 ? 8.442 -10.651 -19.678 1.00 84.00 276 VAL A C 1
ATOM 2287 O O . VAL A 1 276 ? 9.260 -11.122 -20.468 1.00 84.00 276 VAL A O 1
ATOM 2290 N N . ILE A 1 277 ? 8.416 -9.342 -19.405 1.00 81.69 277 ILE A N 1
ATOM 2291 C CA . ILE A 1 277 ? 9.341 -8.380 -20.033 1.00 81.69 277 ILE A CA 1
ATOM 2292 C C . ILE A 1 277 ? 10.796 -8.698 -19.662 1.00 81.69 277 ILE A C 1
ATOM 2294 O O . ILE A 1 277 ? 11.693 -8.640 -20.507 1.00 81.69 277 ILE A O 1
ATOM 2298 N N . VAL A 1 278 ? 11.060 -9.022 -18.393 1.00 74.38 278 VAL A N 1
ATOM 2299 C CA . VAL A 1 278 ? 12.419 -9.346 -17.939 1.00 74.38 278 VAL A CA 1
ATOM 2300 C C . VAL A 1 278 ? 12.882 -10.691 -18.497 1.00 74.38 278 VAL A C 1
ATOM 2302 O O . VAL A 1 278 ? 14.046 -10.801 -18.882 1.00 74.38 278 VAL A O 1
ATOM 2305 N N . GLU A 1 279 ? 11.997 -11.680 -18.592 1.00 76.38 279 GLU A N 1
ATOM 2306 C CA . GLU A 1 279 ? 12.271 -12.973 -19.222 1.00 76.38 279 GLU A CA 1
ATOM 2307 C C . GLU A 1 279 ? 12.666 -12.799 -20.694 1.00 76.38 279 GLU A C 1
ATOM 2309 O O . GLU A 1 279 ? 13.747 -13.235 -21.095 1.00 76.38 279 GLU A O 1
ATOM 2314 N N . GLN A 1 280 ? 11.876 -12.039 -21.460 1.00 84.88 280 GLN A N 1
ATOM 2315 C CA . GLN A 1 280 ? 12.19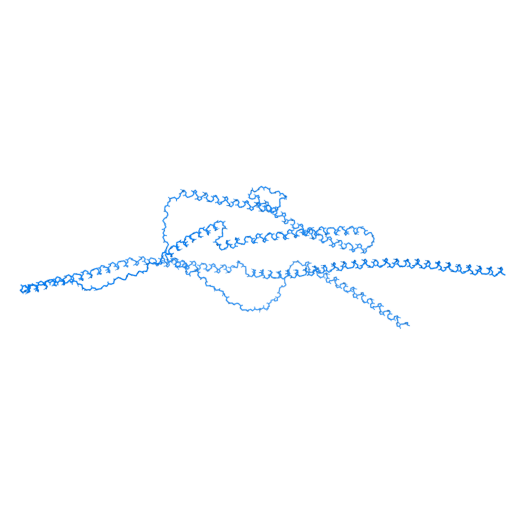0 -11.696 -22.849 1.00 84.88 280 GLN A CA 1
ATOM 2316 C C . GLN A 1 280 ? 13.527 -10.953 -22.973 1.00 84.88 280 GLN A C 1
ATOM 2318 O O . GLN A 1 280 ? 14.322 -11.262 -23.858 1.00 84.88 280 GLN A O 1
ATOM 2323 N N . ALA A 1 281 ? 13.829 -10.012 -22.072 1.00 74.31 281 ALA A N 1
ATOM 2324 C CA . ALA A 1 281 ? 15.099 -9.284 -22.086 1.00 74.31 281 ALA A CA 1
ATOM 2325 C C . ALA A 1 281 ? 16.309 -10.183 -21.768 1.00 74.31 281 ALA A C 1
ATOM 2327 O O . ALA A 1 281 ? 17.387 -10.004 -22.346 1.00 74.31 281 ALA A O 1
ATOM 2328 N N . VAL A 1 282 ? 16.158 -11.151 -20.856 1.00 73.88 282 VAL A N 1
ATOM 2329 C CA . VAL A 1 282 ? 17.187 -12.165 -20.566 1.00 73.88 282 VAL A CA 1
ATOM 2330 C C . VAL A 1 282 ? 17.399 -13.062 -21.780 1.00 73.88 282 VAL A C 1
ATOM 2332 O O . VAL A 1 282 ? 18.541 -13.343 -22.143 1.00 73.88 282 VAL A O 1
ATOM 2335 N N . GLU A 1 283 ? 16.321 -13.486 -22.427 1.00 79.75 283 GLU A N 1
ATOM 2336 C CA . GLU A 1 283 ? 16.363 -14.353 -23.597 1.00 79.75 283 GLU A CA 1
ATOM 2337 C C . GLU A 1 283 ? 16.968 -13.642 -24.818 1.00 79.75 283 GLU A C 1
ATOM 2339 O O . GLU A 1 283 ? 17.893 -14.161 -25.440 1.00 79.75 283 GLU A O 1
ATOM 2344 N N . GLN A 1 284 ? 16.589 -12.390 -25.076 1.00 78.62 284 GLN A N 1
ATOM 2345 C CA . GLN A 1 284 ? 17.226 -11.544 -26.088 1.00 78.62 284 GLN A CA 1
ATOM 2346 C C . GLN A 1 284 ? 18.713 -11.310 -25.784 1.00 78.62 284 GLN A C 1
ATOM 2348 O O . GLN A 1 284 ? 19.545 -11.354 -26.689 1.00 78.62 284 GLN A O 1
ATOM 2353 N N . SER A 1 285 ? 19.080 -11.123 -24.511 1.00 73.88 285 SER A N 1
ATOM 2354 C CA . SER A 1 285 ? 20.488 -11.011 -24.106 1.00 73.88 285 SER A CA 1
ATOM 2355 C C . SER A 1 285 ? 21.255 -12.321 -24.324 1.00 73.88 285 SER A C 1
ATOM 2357 O O . SER A 1 285 ? 22.417 -12.277 -24.725 1.00 73.88 285 SER A O 1
ATOM 2359 N N . ARG A 1 286 ? 20.621 -13.488 -24.119 1.00 74.50 286 ARG A N 1
ATOM 2360 C CA . ARG A 1 286 ? 21.202 -14.801 -24.457 1.00 74.50 286 ARG A CA 1
ATOM 2361 C C . ARG A 1 286 ? 21.427 -14.942 -25.958 1.00 74.50 286 ARG A C 1
ATOM 2363 O O . ARG A 1 286 ? 22.525 -15.333 -26.347 1.00 74.50 286 ARG A O 1
ATOM 2370 N N . TYR A 1 287 ? 20.439 -14.587 -26.780 1.00 78.38 287 TYR A N 1
ATOM 2371 C CA . TYR A 1 287 ? 20.571 -14.622 -28.237 1.00 78.38 287 TYR A CA 1
ATOM 2372 C C . TYR A 1 287 ? 21.676 -13.684 -28.725 1.00 78.38 287 TYR A C 1
ATOM 2374 O O . TYR A 1 287 ? 22.523 -14.106 -29.505 1.00 78.38 287 TYR A O 1
ATOM 2382 N N . SER A 1 288 ? 21.745 -12.455 -28.206 1.00 71.56 288 SER A N 1
ATOM 2383 C CA . SER A 1 288 ? 22.813 -11.502 -28.534 1.00 71.56 288 SER A CA 1
ATOM 2384 C C . SER A 1 288 ? 24.194 -11.996 -28.094 1.00 71.56 288 SER A C 1
ATOM 2386 O O . SER A 1 288 ? 25.157 -11.860 -28.843 1.00 71.56 288 SER A O 1
ATOM 2388 N N . ALA A 1 289 ? 24.307 -12.616 -26.915 1.00 68.75 289 ALA A N 1
ATOM 2389 C CA . ALA A 1 289 ? 25.565 -13.188 -26.434 1.00 68.75 289 ALA A CA 1
ATOM 2390 C C . ALA A 1 289 ? 26.012 -14.422 -27.241 1.00 68.75 289 ALA A C 1
ATOM 2392 O O . ALA A 1 289 ? 27.209 -14.615 -27.431 1.00 68.75 289 ALA A O 1
ATOM 2393 N N . GLN A 1 290 ? 25.075 -15.245 -27.728 1.00 71.25 290 GLN A N 1
ATOM 2394 C CA . GLN A 1 290 ? 25.373 -16.387 -28.602 1.00 71.25 290 GLN A CA 1
ATOM 2395 C C . GLN A 1 290 ? 25.673 -15.969 -30.050 1.00 71.25 290 GLN A C 1
ATOM 2397 O O . GLN A 1 290 ? 26.507 -16.596 -30.699 1.00 71.25 290 GLN A O 1
ATOM 2402 N N . ALA A 1 291 ? 25.017 -14.917 -30.553 1.00 67.19 291 ALA A N 1
ATOM 2403 C CA . ALA A 1 291 ? 25.221 -14.385 -31.900 1.00 67.19 291 ALA A CA 1
ATOM 2404 C C . ALA A 1 291 ? 26.507 -13.550 -32.025 1.00 67.19 291 ALA A C 1
ATOM 2406 O O . ALA A 1 291 ? 27.084 -13.475 -33.110 1.00 67.19 291 ALA A O 1
ATOM 2407 N N . ALA A 1 292 ? 26.982 -12.957 -30.924 1.00 59.53 292 ALA A N 1
ATOM 2408 C CA . ALA A 1 292 ? 28.255 -12.246 -30.849 1.00 59.53 292 ALA A CA 1
ATOM 2409 C C . ALA A 1 292 ? 29.441 -13.229 -30.858 1.00 59.53 292 ALA A C 1
ATOM 2411 O O . ALA A 1 292 ? 30.146 -13.429 -29.867 1.00 59.53 292 ALA A O 1
ATOM 2412 N N . GLY A 1 293 ? 29.680 -13.858 -32.007 1.00 61.56 293 GLY A N 1
ATOM 2413 C CA . GLY A 1 293 ? 30.968 -14.466 -32.291 1.00 61.56 293 GLY A CA 1
ATOM 2414 C C . GLY A 1 293 ? 32.040 -13.376 -32.362 1.00 61.56 293 GLY A C 1
ATOM 2415 O O . GLY A 1 293 ? 31.951 -12.505 -33.217 1.00 61.56 293 GLY A O 1
ATOM 2416 N N . LEU A 1 294 ? 33.079 -13.498 -31.524 1.00 55.66 294 LEU A N 1
ATOM 2417 C CA . LEU A 1 294 ? 34.377 -12.800 -31.618 1.00 55.66 294 LEU A CA 1
ATOM 2418 C C . LEU A 1 294 ? 34.443 -11.376 -31.011 1.00 55.66 294 LEU A C 1
ATOM 2420 O O . LEU A 1 294 ? 34.196 -10.391 -31.688 1.00 55.66 294 LEU A O 1
ATOM 2424 N N . ASN A 1 295 ? 34.865 -11.289 -29.736 1.00 56.97 295 ASN A N 1
ATOM 2425 C CA . ASN A 1 295 ? 35.900 -10.384 -29.174 1.00 56.97 295 ASN A CA 1
ATOM 2426 C C . ASN A 1 295 ? 35.852 -10.426 -27.628 1.00 56.97 295 ASN A C 1
ATOM 2428 O O . ASN A 1 295 ? 34.831 -10.124 -27.013 1.00 56.97 295 ASN A O 1
ATOM 2432 N N . SER A 1 296 ? 36.958 -10.794 -26.962 1.00 62.41 296 SER A N 1
ATOM 2433 C CA . SER A 1 296 ? 36.946 -11.185 -25.531 1.00 62.41 296 SER A CA 1
ATOM 2434 C C . SER A 1 296 ? 36.512 -10.084 -24.547 1.00 62.41 296 SER A C 1
ATOM 2436 O O . SER A 1 296 ? 36.042 -10.389 -23.450 1.00 62.41 296 SER A O 1
ATOM 2438 N N . GLY A 1 297 ? 36.631 -8.808 -24.928 1.00 67.75 297 GLY A N 1
ATOM 2439 C CA . GLY A 1 297 ? 36.194 -7.670 -24.114 1.00 67.75 297 GLY A CA 1
ATOM 2440 C C . GLY A 1 297 ? 34.685 -7.406 -24.167 1.00 67.75 297 GLY A C 1
ATOM 2441 O O . GLY A 1 297 ? 34.091 -7.057 -23.148 1.00 67.75 297 GLY A O 1
ATOM 2442 N N . GLU A 1 298 ? 34.056 -7.598 -25.327 1.00 63.78 298 GLU A N 1
ATOM 2443 C CA . GLU A 1 298 ? 32.610 -7.408 -25.512 1.00 63.78 298 GLU A CA 1
ATOM 2444 C C . GLU A 1 298 ? 31.823 -8.589 -24.955 1.00 63.78 298 GLU A C 1
ATOM 2446 O O . GLU A 1 298 ? 30.817 -8.384 -24.280 1.00 63.78 298 GLU A O 1
ATOM 2451 N N . VAL A 1 299 ? 32.354 -9.808 -25.101 1.00 65.44 299 VAL A N 1
ATOM 2452 C CA . VAL A 1 299 ? 31.804 -11.011 -24.458 1.00 65.44 299 VAL A CA 1
ATOM 2453 C C . VAL A 1 299 ? 31.744 -10.838 -22.940 1.00 65.44 299 VAL A C 1
ATOM 2455 O O . VAL A 1 299 ? 30.731 -11.157 -22.328 1.00 65.44 299 VAL A O 1
ATOM 2458 N N . ARG A 1 300 ? 32.783 -10.262 -22.318 1.00 72.50 300 ARG A N 1
ATOM 2459 C CA . ARG A 1 300 ? 32.800 -10.038 -20.865 1.00 72.50 300 ARG A CA 1
ATOM 2460 C C . ARG A 1 300 ? 31.749 -9.018 -20.416 1.00 72.50 300 ARG A C 1
ATOM 2462 O O . ARG A 1 300 ? 31.086 -9.255 -19.412 1.00 72.50 300 ARG A O 1
ATOM 2469 N N . LYS A 1 301 ? 31.561 -7.927 -21.170 1.00 76.12 301 LYS A N 1
ATOM 2470 C CA . LYS A 1 301 ? 30.507 -6.932 -20.897 1.00 76.12 301 LYS A CA 1
ATOM 2471 C C . LYS A 1 301 ? 29.108 -7.516 -21.096 1.00 76.12 301 LYS A C 1
ATOM 2473 O O . LYS A 1 301 ? 28.244 -7.319 -20.250 1.00 76.12 301 LYS A O 1
ATOM 2478 N N . LEU A 1 302 ? 28.891 -8.273 -22.173 1.00 72.44 302 LEU A N 1
ATOM 2479 C CA . LEU A 1 302 ? 27.625 -8.967 -22.421 1.00 72.44 302 LEU A CA 1
ATOM 2480 C C . LEU A 1 302 ? 27.334 -10.008 -21.336 1.00 72.44 302 LEU A C 1
ATOM 2482 O O . LEU A 1 302 ? 26.194 -10.135 -20.907 1.00 72.44 302 LEU A O 1
ATOM 2486 N N . GLN A 1 303 ? 28.356 -10.700 -20.834 1.00 76.69 303 GLN A N 1
ATOM 2487 C CA . GLN A 1 303 ? 28.220 -11.669 -19.750 1.00 76.69 303 GLN A CA 1
ATOM 2488 C C . GLN A 1 303 ? 27.923 -11.012 -18.393 1.00 76.69 303 GLN A C 1
ATOM 2490 O O . GLN A 1 303 ? 27.163 -11.568 -17.603 1.00 76.69 303 GLN A O 1
ATOM 2495 N N . GLU A 1 304 ? 28.458 -9.819 -18.134 1.00 80.81 304 GLU A N 1
ATOM 2496 C CA . GLU A 1 304 ? 28.128 -9.011 -16.952 1.00 80.81 304 GLU A CA 1
ATOM 2497 C C . GLU A 1 304 ? 26.690 -8.463 -17.016 1.00 80.81 304 GLU A C 1
ATOM 2499 O O . GLU A 1 304 ? 25.947 -8.534 -16.037 1.00 80.81 304 GLU A O 1
ATOM 2504 N N . ILE A 1 305 ? 26.245 -8.010 -18.194 1.00 77.50 305 ILE A N 1
ATOM 2505 C CA . ILE A 1 305 ? 24.846 -7.616 -18.426 1.00 77.50 305 ILE A CA 1
ATOM 2506 C C . ILE A 1 305 ? 23.918 -8.824 -18.255 1.00 77.50 305 ILE A C 1
ATOM 2508 O O . ILE A 1 305 ? 22.895 -8.723 -17.578 1.00 77.50 305 ILE A O 1
ATOM 2512 N N . LEU A 1 306 ? 24.287 -9.980 -18.811 1.00 77.19 306 LEU A N 1
ATOM 2513 C CA . LEU A 1 306 ? 23.526 -11.219 -18.678 1.00 77.19 306 LEU A CA 1
ATOM 2514 C C . LEU A 1 306 ? 23.401 -11.645 -17.210 1.00 77.19 306 LEU A C 1
ATOM 2516 O O . LEU A 1 306 ? 22.302 -11.985 -16.780 1.00 77.19 306 LEU A O 1
ATOM 2520 N N . SER A 1 307 ? 24.488 -11.602 -16.430 1.00 78.00 307 SER A N 1
ATOM 2521 C CA . SER A 1 307 ? 24.451 -11.988 -15.012 1.00 78.00 307 SER A CA 1
ATOM 2522 C C . SER A 1 307 ? 23.593 -11.025 -14.185 1.00 78.00 307 SER A C 1
ATOM 2524 O O . SER A 1 307 ? 22.799 -11.464 -13.352 1.00 78.00 307 SER A O 1
ATOM 2526 N N . SER A 1 308 ? 23.665 -9.721 -14.474 1.00 78.81 308 SER A N 1
ATOM 2527 C CA . SER A 1 308 ? 22.816 -8.704 -13.849 1.00 78.81 308 SER A CA 1
ATOM 2528 C C . SER A 1 308 ? 21.333 -8.933 -14.163 1.00 78.81 308 SER A C 1
ATOM 2530 O O . SER A 1 308 ? 20.495 -8.950 -13.257 1.00 78.81 308 SER A O 1
ATOM 2532 N N . LYS A 1 309 ? 20.997 -9.190 -15.435 1.00 76.81 309 LYS A N 1
ATOM 2533 C CA . LYS A 1 309 ? 19.623 -9.479 -15.870 1.00 76.81 309 LYS A CA 1
ATOM 2534 C C . LYS A 1 309 ? 19.105 -10.807 -15.309 1.00 76.81 309 LYS A C 1
ATOM 2536 O O . LYS A 1 309 ? 17.950 -10.870 -14.903 1.00 76.81 309 LYS A O 1
ATOM 2541 N N . GLN A 1 310 ? 19.950 -11.834 -15.205 1.00 77.50 310 GLN A N 1
ATOM 2542 C CA . GLN A 1 310 ? 19.607 -13.108 -14.563 1.00 77.50 310 GLN A CA 1
ATOM 2543 C C . GLN A 1 310 ? 19.346 -12.958 -13.061 1.00 77.50 310 GLN A C 1
ATOM 2545 O O . GLN A 1 310 ? 18.400 -13.551 -12.551 1.00 77.50 310 GLN A O 1
ATOM 2550 N N . SER A 1 311 ? 20.141 -12.147 -12.358 1.00 79.50 311 SER A N 1
ATOM 2551 C CA . SER A 1 311 ? 19.915 -11.839 -10.940 1.00 79.50 311 SER A CA 1
ATOM 2552 C C . SER A 1 311 ? 18.582 -11.108 -10.729 1.00 79.50 311 SER A C 1
ATOM 2554 O O . SER A 1 311 ? 17.783 -11.491 -9.874 1.00 79.50 311 SER A O 1
ATOM 2556 N N . LEU A 1 312 ? 18.283 -10.120 -11.581 1.00 76.44 312 LEU A N 1
ATOM 2557 C CA . LEU A 1 312 ? 16.995 -9.419 -11.589 1.00 76.44 312 LEU A CA 1
ATOM 2558 C C . LEU A 1 312 ? 15.815 -10.357 -11.870 1.00 76.44 312 LEU A C 1
ATOM 2560 O O . LEU A 1 312 ? 14.808 -10.282 -11.169 1.00 76.44 312 LEU A O 1
ATOM 2564 N N . TYR A 1 313 ? 15.939 -11.241 -12.863 1.00 77.00 313 TYR A N 1
ATOM 2565 C CA . TYR A 1 313 ? 14.927 -12.256 -13.157 1.00 77.00 313 TYR A CA 1
ATOM 2566 C C . TYR A 1 313 ? 14.701 -13.174 -11.955 1.00 77.00 313 TYR A C 1
ATOM 2568 O O . TYR A 1 313 ? 13.562 -13.357 -11.542 1.00 77.00 313 TYR A O 1
ATOM 2576 N N . LYS A 1 314 ? 15.776 -13.677 -11.333 1.00 84.75 314 LYS A N 1
ATOM 2577 C CA . LYS A 1 314 ? 15.689 -14.532 -10.145 1.00 84.75 314 LYS A CA 1
ATOM 2578 C C . LYS A 1 314 ? 14.934 -13.841 -9.007 1.00 84.75 314 LYS A C 1
ATOM 2580 O O . LYS A 1 314 ? 14.001 -14.421 -8.471 1.00 84.75 314 LYS A O 1
ATOM 2585 N N . HIS A 1 315 ? 15.271 -12.590 -8.694 1.00 76.62 315 HIS A N 1
ATOM 2586 C CA . HIS A 1 315 ? 14.583 -11.841 -7.641 1.00 76.62 315 HIS A CA 1
ATOM 2587 C C . HIS A 1 315 ? 13.107 -11.566 -7.984 1.00 76.62 315 HIS A C 1
ATOM 2589 O O . HIS A 1 315 ? 12.246 -11.585 -7.102 1.00 76.62 315 HIS A O 1
ATOM 2595 N N . LYS A 1 316 ? 12.779 -11.257 -9.247 1.00 76.69 316 LYS A N 1
ATOM 2596 C CA . LYS A 1 316 ? 11.376 -11.055 -9.647 1.00 76.69 316 LYS A CA 1
ATOM 2597 C C . LYS A 1 316 ? 10.579 -12.355 -9.567 1.00 76.69 316 LYS A C 1
ATOM 2599 O O . LYS A 1 316 ? 9.489 -12.326 -9.006 1.00 76.69 316 LYS A O 1
ATOM 2604 N N . LYS A 1 317 ? 11.165 -13.464 -10.020 1.00 81.62 317 LYS A N 1
ATOM 2605 C CA . LYS A 1 317 ? 10.590 -14.807 -9.940 1.00 81.62 317 LYS A CA 1
ATOM 2606 C C . LYS A 1 317 ? 10.360 -15.265 -8.500 1.00 81.62 317 LYS A C 1
ATOM 2608 O O . LYS A 1 317 ? 9.285 -15.728 -8.158 1.00 81.62 317 LYS A O 1
ATOM 2613 N N . GLU A 1 318 ? 11.328 -15.058 -7.608 1.00 83.44 318 GLU A N 1
ATOM 2614 C CA . GLU A 1 318 ? 11.148 -15.360 -6.180 1.00 83.44 318 GLU A CA 1
ATOM 2615 C C . GLU A 1 318 ? 9.971 -14.575 -5.582 1.00 83.44 318 GLU A C 1
ATOM 2617 O O . GLU A 1 318 ? 9.204 -15.098 -4.775 1.00 83.44 318 GLU A O 1
ATOM 2622 N N . ARG A 1 319 ? 9.783 -13.320 -6.004 1.00 78.19 319 ARG A N 1
ATOM 2623 C CA . ARG A 1 319 ? 8.674 -12.484 -5.536 1.00 78.19 319 ARG A CA 1
ATOM 2624 C C . ARG A 1 319 ? 7.319 -12.947 -6.079 1.00 78.19 319 ARG A C 1
ATOM 2626 O O . ARG A 1 319 ? 6.338 -12.878 -5.337 1.00 78.19 319 ARG A O 1
ATOM 2633 N N . THR A 1 320 ? 7.250 -13.395 -7.332 1.00 78.12 320 THR A N 1
ATOM 2634 C CA . THR A 1 320 ? 6.026 -13.963 -7.916 1.00 78.12 320 THR A CA 1
ATOM 2635 C C . THR A 1 320 ? 5.703 -15.325 -7.299 1.00 78.12 320 THR A C 1
ATOM 2637 O O . THR A 1 320 ? 4.569 -15.515 -6.863 1.00 78.12 320 THR A O 1
ATOM 2640 N N . ASP A 1 321 ? 6.698 -16.193 -7.099 1.00 80.38 321 ASP A N 1
ATOM 2641 C CA . ASP A 1 321 ? 6.556 -17.489 -6.419 1.00 80.38 321 ASP A CA 1
ATOM 2642 C C . ASP A 1 321 ? 6.046 -17.335 -4.973 1.00 80.38 321 ASP A C 1
ATOM 2644 O O . ASP A 1 321 ? 5.186 -18.093 -4.519 1.00 80.38 321 ASP A O 1
ATOM 2648 N N . VAL A 1 322 ? 6.552 -16.349 -4.219 1.00 83.56 322 VAL A N 1
ATOM 2649 C CA . VAL A 1 322 ? 6.076 -16.060 -2.852 1.00 83.56 322 VAL A CA 1
ATOM 2650 C C . VAL A 1 322 ? 4.620 -15.592 -2.863 1.00 83.56 322 VAL A C 1
ATOM 2652 O O . VAL A 1 322 ? 3.831 -16.035 -2.027 1.00 83.56 322 VAL A O 1
ATOM 2655 N N . ALA A 1 323 ? 4.243 -14.728 -3.810 1.00 74.31 323 ALA A N 1
ATOM 2656 C CA . ALA A 1 323 ? 2.861 -14.275 -3.950 1.00 74.31 323 ALA A CA 1
ATOM 2657 C C . ALA A 1 323 ? 1.917 -15.428 -4.336 1.00 74.31 323 ALA A C 1
ATOM 2659 O O . ALA A 1 323 ? 0.811 -15.523 -3.803 1.00 74.31 323 ALA A O 1
ATOM 2660 N N . GLU A 1 324 ? 2.362 -16.336 -5.206 1.00 77.75 324 GLU A N 1
ATOM 2661 C CA . GLU A 1 324 ? 1.596 -17.521 -5.591 1.00 77.75 324 GLU A CA 1
ATOM 2662 C C . GLU A 1 324 ? 1.431 -18.498 -4.421 1.00 77.75 324 GLU A C 1
ATOM 2664 O O . GLU A 1 324 ? 0.313 -18.932 -4.139 1.00 77.75 324 GLU A O 1
ATOM 2669 N N . LYS A 1 325 ? 2.505 -18.787 -3.675 1.00 83.81 325 LYS A N 1
ATOM 2670 C CA . LYS A 1 325 ? 2.443 -19.621 -2.463 1.00 83.81 325 LYS A CA 1
ATOM 2671 C C . LYS A 1 325 ? 1.496 -19.050 -1.417 1.00 83.81 325 LYS A C 1
ATOM 2673 O O . LYS A 1 325 ? 0.765 -19.814 -0.786 1.00 83.81 325 LYS A O 1
ATOM 2678 N N . LEU A 1 326 ? 1.486 -17.729 -1.235 1.00 81.50 326 LEU A N 1
ATOM 2679 C CA . LEU A 1 326 ? 0.527 -17.076 -0.349 1.00 81.50 326 LEU A CA 1
ATOM 2680 C C . LEU A 1 326 ? -0.907 -17.327 -0.834 1.00 81.50 326 LEU A C 1
ATOM 2682 O O . LEU A 1 326 ? -1.736 -17.774 -0.046 1.00 81.50 326 LEU A O 1
ATOM 2686 N N . GLY A 1 327 ? -1.175 -17.146 -2.131 1.00 78.00 327 GLY A N 1
ATOM 2687 C CA . GLY A 1 327 ? -2.476 -17.449 -2.735 1.00 78.00 327 GLY A CA 1
ATOM 2688 C C . GLY A 1 327 ? -2.912 -18.909 -2.554 1.00 78.00 327 GLY A C 1
ATOM 2689 O O . GLY A 1 327 ? -4.044 -19.163 -2.147 1.00 78.00 327 GLY A O 1
ATOM 2690 N N . GLN A 1 328 ? -2.010 -19.871 -2.776 1.00 82.81 328 GLN A N 1
ATOM 2691 C CA . GLN A 1 328 ? -2.272 -21.301 -2.562 1.00 82.81 328 GLN A CA 1
ATOM 2692 C C . GLN A 1 328 ? -2.542 -21.625 -1.085 1.00 82.81 328 GLN A C 1
ATOM 2694 O O . GLN A 1 328 ? -3.451 -22.394 -0.776 1.00 82.81 328 GLN A O 1
ATOM 2699 N N . THR A 1 329 ? -1.795 -21.010 -0.165 1.00 84.19 329 THR A N 1
ATOM 2700 C CA . THR A 1 329 ? -1.984 -21.186 1.284 1.00 84.19 329 THR A CA 1
ATOM 2701 C C . THR A 1 329 ? -3.334 -20.624 1.727 1.00 84.19 329 THR A C 1
ATOM 2703 O O . THR A 1 329 ? -4.062 -21.286 2.464 1.00 84.19 329 THR A O 1
ATOM 2706 N N . SER A 1 330 ? -3.718 -19.443 1.230 1.00 82.69 330 SER A N 1
ATOM 2707 C CA . SER A 1 330 ? -5.039 -18.858 1.481 1.00 82.69 330 SER A CA 1
ATOM 2708 C C . SER A 1 330 ? -6.169 -19.731 0.931 1.00 82.69 330 SER A C 1
ATOM 2710 O O . SER A 1 330 ? -7.149 -19.958 1.636 1.00 82.69 330 SER A O 1
ATOM 2712 N N . LEU A 1 331 ? -6.025 -20.277 -0.283 1.00 81.94 331 LEU A N 1
ATOM 2713 C CA . LEU A 1 331 ? -6.997 -21.208 -0.868 1.00 81.94 331 LEU A CA 1
ATOM 2714 C C . LEU A 1 331 ? -7.119 -22.492 -0.031 1.00 81.94 331 LEU A C 1
ATOM 2716 O O . LEU A 1 331 ? -8.227 -22.933 0.256 1.00 81.94 331 LEU A O 1
ATOM 2720 N N . SER A 1 332 ? -5.995 -23.066 0.408 1.00 83.62 332 SER A N 1
ATOM 2721 C CA . SER A 1 332 ? -5.984 -24.248 1.278 1.00 83.62 332 SER A CA 1
ATOM 2722 C C . SER A 1 332 ? -6.660 -23.977 2.623 1.00 83.62 332 SER A C 1
ATOM 2724 O O . SER A 1 332 ? -7.404 -24.825 3.111 1.00 83.62 332 SER A O 1
ATOM 2726 N N . GLY A 1 333 ? -6.421 -22.805 3.219 1.00 85.50 333 GLY A N 1
ATOM 2727 C CA . GLY A 1 333 ? -7.084 -22.388 4.454 1.00 85.50 333 GLY A CA 1
ATOM 2728 C C . GLY A 1 333 ? -8.595 -22.250 4.271 1.00 85.50 333 GLY A C 1
ATOM 2729 O O . GLY A 1 333 ? -9.359 -22.742 5.094 1.00 85.50 333 GLY A O 1
ATOM 2730 N N . LEU A 1 334 ? -9.038 -21.657 3.160 1.00 83.44 334 LEU A N 1
ATOM 2731 C CA . LEU A 1 334 ? -10.462 -21.546 2.834 1.00 83.44 334 LEU A CA 1
ATOM 2732 C C . LEU A 1 334 ? -11.109 -22.903 2.547 1.00 83.44 334 LEU A C 1
ATOM 2734 O O . LEU A 1 334 ? -12.222 -23.136 3.007 1.00 83.44 334 LEU A O 1
ATOM 2738 N N . LYS A 1 335 ? -10.411 -23.819 1.862 1.00 84.06 335 LYS A N 1
ATOM 2739 C CA . LYS A 1 335 ? -10.894 -25.193 1.666 1.00 84.06 335 LYS A CA 1
ATOM 2740 C C . LYS A 1 335 ? -11.103 -25.892 3.011 1.00 84.06 335 LYS A C 1
ATOM 2742 O O . LYS A 1 335 ? -12.153 -26.482 3.224 1.00 84.06 335 LYS A O 1
ATOM 2747 N N . HIS A 1 336 ? -10.169 -25.730 3.949 1.00 85.56 336 HIS A N 1
ATOM 2748 C CA . HIS A 1 336 ? -10.325 -26.273 5.297 1.00 85.56 336 HIS A CA 1
ATOM 2749 C C . HIS A 1 336 ? -11.542 -25.690 6.036 1.00 85.56 336 HIS A C 1
ATOM 2751 O O . HIS A 1 336 ? -12.250 -26.422 6.722 1.00 85.56 336 HIS A O 1
ATOM 2757 N N . VAL A 1 337 ? -11.828 -24.393 5.871 1.00 83.94 337 VAL A N 1
ATOM 2758 C CA . VAL A 1 337 ? -13.046 -23.773 6.423 1.00 83.94 337 VAL A CA 1
ATOM 2759 C C . VAL A 1 337 ? -14.309 -24.364 5.787 1.00 83.94 337 VAL A C 1
ATOM 2761 O O . VAL A 1 337 ? -15.249 -24.680 6.512 1.00 83.94 337 VAL A O 1
ATOM 2764 N N . CYS A 1 338 ? -14.334 -24.569 4.466 1.00 85.56 338 CYS A N 1
ATOM 2765 C CA . CYS A 1 338 ? -15.441 -25.252 3.788 1.00 85.56 338 CYS A CA 1
ATOM 2766 C C . CYS A 1 338 ? -15.650 -26.681 4.311 1.00 85.56 338 CYS A C 1
ATOM 2768 O O . CYS A 1 338 ? -16.791 -27.057 4.572 1.00 85.56 338 CYS A O 1
ATOM 2770 N N . ASP A 1 339 ? -14.567 -27.435 4.530 1.00 84.81 339 ASP A N 1
ATOM 2771 C CA . ASP A 1 339 ? -14.625 -28.795 5.078 1.00 84.81 339 ASP A CA 1
ATOM 2772 C C . ASP A 1 339 ? -15.221 -28.804 6.498 1.00 84.81 339 ASP A C 1
ATOM 2774 O O . ASP A 1 339 ? -16.073 -29.636 6.808 1.00 84.81 339 ASP A O 1
ATOM 2778 N N . ILE A 1 340 ? -14.827 -27.852 7.358 1.00 85.19 340 ILE A N 1
ATOM 2779 C CA . ILE A 1 340 ? -15.380 -27.703 8.719 1.00 85.19 340 ILE A CA 1
ATOM 2780 C C . ILE A 1 340 ? -16.881 -27.389 8.677 1.00 85.19 340 ILE A C 1
ATOM 2782 O O . ILE A 1 340 ? -17.641 -27.899 9.499 1.00 85.19 340 ILE A O 1
ATOM 2786 N N . LEU A 1 341 ? -17.309 -26.553 7.729 1.00 81.81 341 LEU A N 1
ATOM 2787 C CA . LEU A 1 341 ? -18.713 -26.174 7.555 1.00 81.81 341 LEU A CA 1
ATOM 2788 C C . LEU A 1 341 ? -19.549 -27.259 6.853 1.00 81.81 341 LEU A C 1
ATOM 2790 O O . LEU A 1 341 ? -20.763 -27.101 6.733 1.00 81.81 341 LEU A O 1
ATOM 2794 N N . GLY A 1 342 ? -18.932 -28.357 6.402 1.00 82.75 342 GLY A N 1
ATOM 2795 C CA . GLY A 1 342 ? -19.611 -29.431 5.672 1.00 82.75 342 GLY A CA 1
ATOM 2796 C C . GLY A 1 342 ? -20.074 -29.019 4.272 1.00 82.75 342 GLY A C 1
ATOM 2797 O O . GLY A 1 342 ? -20.996 -29.622 3.722 1.00 82.75 342 GLY A O 1
ATOM 2798 N N . MET A 1 343 ? -19.465 -27.979 3.701 1.00 84.38 343 MET A N 1
ATOM 2799 C CA . MET A 1 343 ? -19.758 -27.528 2.346 1.00 84.38 343 MET A CA 1
ATOM 2800 C C . MET A 1 343 ? -19.158 -28.498 1.314 1.00 84.38 343 MET A C 1
ATOM 2802 O O . MET A 1 343 ? -18.128 -29.116 1.584 1.00 84.38 343 MET A O 1
ATOM 2806 N N . PRO A 1 344 ? -19.769 -28.644 0.123 1.00 79.50 344 PRO A N 1
ATOM 2807 C CA . PRO A 1 344 ? -19.226 -29.494 -0.934 1.00 79.50 344 PRO A CA 1
ATOM 2808 C C . PRO A 1 344 ? -17.803 -29.070 -1.318 1.00 79.50 344 PRO A C 1
ATOM 2810 O O . PRO A 1 344 ? -17.487 -27.878 -1.324 1.00 79.50 344 PRO A O 1
ATOM 2813 N N . GLU A 1 345 ? -16.954 -30.057 -1.632 1.00 75.56 345 GLU A N 1
ATOM 2814 C CA . GLU A 1 345 ? -15.551 -29.814 -1.961 1.00 75.56 345 GLU A CA 1
ATOM 2815 C C . GLU A 1 345 ? -15.411 -28.777 -3.075 1.00 75.56 345 GLU A C 1
ATOM 2817 O O . GLU A 1 345 ? -15.995 -28.888 -4.152 1.00 75.56 345 GLU A O 1
ATOM 2822 N N . VAL A 1 346 ? -14.600 -27.765 -2.794 1.00 79.31 346 VAL A N 1
ATOM 2823 C CA . VAL A 1 346 ? -14.331 -26.677 -3.720 1.00 79.31 346 VAL A CA 1
ATOM 2824 C C . VAL A 1 346 ? -13.336 -27.141 -4.786 1.00 79.31 346 VAL A C 1
ATOM 2826 O O . VAL A 1 346 ? -12.219 -27.567 -4.461 1.00 79.31 346 VAL A O 1
ATOM 2829 N N . ASP A 1 347 ? -13.720 -27.010 -6.058 1.00 80.06 347 ASP A N 1
ATOM 2830 C CA . ASP A 1 347 ? -12.863 -27.322 -7.201 1.00 80.06 347 ASP A CA 1
ATOM 2831 C C . ASP A 1 347 ? -11.639 -26.398 -7.264 1.00 80.06 347 ASP A C 1
ATOM 2833 O O . ASP A 1 347 ? -11.705 -25.219 -6.910 1.00 80.06 347 ASP A O 1
ATOM 2837 N N . LYS A 1 348 ? -10.517 -26.913 -7.784 1.00 70.88 348 LYS A N 1
ATOM 2838 C CA . LYS A 1 348 ? -9.242 -26.171 -7.903 1.00 70.88 348 LYS A CA 1
ATOM 2839 C C . LYS A 1 348 ? -9.327 -24.926 -8.791 1.00 70.88 348 LYS A C 1
ATOM 2841 O O . LYS A 1 348 ? -8.467 -24.057 -8.691 1.00 70.88 348 LYS A O 1
ATOM 2846 N N . GLU A 1 349 ? -10.331 -24.860 -9.659 1.00 73.50 349 GLU A N 1
ATOM 2847 C CA . GLU A 1 349 ? -10.569 -23.734 -10.568 1.00 73.50 349 GLU A CA 1
ATOM 2848 C C . GLU A 1 349 ? -11.507 -22.676 -9.969 1.00 73.50 349 GLU A C 1
ATOM 2850 O O . GLU A 1 349 ? -11.661 -21.593 -10.533 1.00 73.50 349 GLU A O 1
ATOM 2855 N N . THR A 1 350 ? -12.103 -22.955 -8.806 1.00 75.12 350 THR A N 1
ATOM 2856 C CA . THR A 1 350 ? -13.020 -22.028 -8.143 1.00 75.12 350 THR A CA 1
ATOM 2857 C C . THR A 1 350 ? -12.249 -20.817 -7.635 1.00 75.12 350 THR A C 1
ATOM 2859 O O . THR A 1 350 ? -11.292 -20.931 -6.863 1.00 75.12 350 THR A O 1
ATOM 2862 N N . VAL A 1 351 ? -12.669 -19.626 -8.053 1.00 79.06 351 VAL A N 1
ATOM 2863 C CA . VAL A 1 351 ? -12.010 -18.383 -7.650 1.00 79.06 351 VAL A CA 1
ATOM 2864 C C . VAL A 1 351 ? -12.217 -18.172 -6.147 1.00 79.06 351 VAL A C 1
ATOM 2866 O O . VAL A 1 351 ? -13.337 -18.282 -5.656 1.00 79.06 351 VAL A O 1
ATOM 2869 N N . ILE A 1 352 ? -11.160 -17.789 -5.418 1.00 75.44 352 ILE A N 1
ATOM 2870 C CA . ILE A 1 352 ? -11.167 -17.552 -3.956 1.00 75.44 352 ILE A CA 1
ATOM 2871 C C . ILE A 1 352 ? -12.393 -16.757 -3.473 1.00 75.44 352 ILE A C 1
ATOM 2873 O O . ILE A 1 352 ? -12.952 -17.041 -2.417 1.00 75.44 352 ILE A O 1
ATOM 2877 N N . SER A 1 353 ? -12.852 -15.771 -4.244 1.00 75.25 353 SER A N 1
ATOM 2878 C CA . SER A 1 353 ? -14.019 -14.964 -3.877 1.00 75.25 353 SER A CA 1
ATOM 2879 C C . SER A 1 353 ? -15.347 -15.693 -3.890 1.00 75.25 353 SER A C 1
ATOM 2881 O O . SER A 1 353 ? -16.242 -15.319 -3.141 1.00 75.25 353 SER A O 1
ATOM 2883 N N . GLU A 1 354 ? -15.490 -16.690 -4.748 1.00 80.56 354 GLU A N 1
ATOM 2884 C CA . GLU A 1 354 ? -16.690 -17.513 -4.817 1.00 80.56 354 GLU A CA 1
ATOM 2885 C C . GLU A 1 354 ? -16.735 -18.454 -3.610 1.00 80.56 354 GLU A C 1
ATOM 2887 O O . GLU A 1 354 ? -17.775 -18.587 -2.978 1.00 80.56 354 GLU A O 1
ATOM 2892 N N . ILE A 1 355 ? -15.572 -18.957 -3.177 1.00 82.75 355 ILE A N 1
ATOM 2893 C CA . ILE A 1 355 ? -15.418 -19.719 -1.930 1.00 82.75 355 ILE A CA 1
ATOM 2894 C C . ILE A 1 355 ? -15.824 -18.877 -0.719 1.00 82.75 355 ILE A C 1
ATOM 2896 O O . ILE A 1 355 ? -16.661 -19.300 0.071 1.00 82.75 355 ILE A O 1
ATOM 2900 N N . ILE A 1 356 ? -15.272 -17.665 -0.591 1.00 83.06 356 ILE A N 1
ATOM 2901 C CA . ILE A 1 356 ? -15.596 -16.751 0.517 1.00 83.06 356 ILE A CA 1
ATOM 2902 C C . ILE A 1 356 ? -17.087 -16.409 0.510 1.00 83.06 356 ILE A C 1
ATOM 2904 O O . ILE A 1 356 ? -17.727 -16.446 1.556 1.00 83.06 356 ILE A O 1
ATOM 2908 N N . ARG A 1 357 ? -17.655 -16.112 -0.663 1.00 85.00 357 ARG A N 1
ATOM 2909 C CA . ARG A 1 357 ? -19.083 -15.811 -0.797 1.00 85.00 357 ARG A CA 1
ATOM 2910 C C . ARG A 1 357 ? -19.949 -17.001 -0.387 1.00 85.00 357 ARG A C 1
ATOM 2912 O O . ARG A 1 357 ? -20.928 -16.803 0.324 1.00 85.00 357 ARG A O 1
ATOM 2919 N N . ASN A 1 358 ? -19.581 -18.210 -0.798 1.00 84.50 358 ASN A N 1
ATOM 2920 C CA . ASN A 1 358 ? -20.306 -19.420 -0.432 1.00 84.50 358 ASN A CA 1
ATOM 2921 C C . ASN A 1 358 ? -20.200 -19.682 1.080 1.00 84.50 358 ASN A C 1
ATOM 2923 O O . ASN A 1 358 ? -21.208 -20.008 1.696 1.00 84.50 358 ASN A O 1
ATOM 2927 N N . ILE A 1 359 ? -19.023 -19.478 1.691 1.00 85.56 359 ILE A N 1
ATOM 2928 C CA . ILE A 1 359 ? -18.832 -19.569 3.150 1.00 85.56 359 ILE A CA 1
ATOM 2929 C C . ILE A 1 359 ? -19.731 -18.562 3.871 1.00 85.56 359 ILE A C 1
ATOM 2931 O O . ILE A 1 359 ? -20.410 -18.929 4.823 1.00 85.56 359 ILE A O 1
ATOM 2935 N N . MET A 1 360 ? -19.763 -17.306 3.415 1.00 82.06 360 MET A N 1
ATOM 2936 C CA . MET A 1 360 ? -20.612 -16.272 4.013 1.00 82.06 360 MET A CA 1
ATOM 2937 C C . MET A 1 360 ? -22.094 -16.635 3.926 1.00 82.06 360 MET A C 1
ATOM 2939 O O . MET A 1 360 ? -22.775 -16.622 4.943 1.00 82.06 360 MET A O 1
ATOM 2943 N N . GLN A 1 361 ? -22.571 -17.044 2.747 1.00 84.69 361 GLN A N 1
ATOM 2944 C CA . GLN A 1 361 ? -23.961 -17.475 2.573 1.00 84.69 361 GLN A CA 1
ATOM 2945 C C . GLN A 1 361 ? -24.308 -18.670 3.467 1.00 84.69 361 GLN A C 1
ATOM 2947 O O . GLN A 1 361 ? -25.397 -18.724 4.026 1.00 84.69 361 GLN A O 1
ATOM 2952 N N . TYR A 1 362 ? -23.388 -19.622 3.627 1.00 85.44 362 TYR A N 1
ATOM 2953 C CA . TYR A 1 362 ? -23.613 -20.786 4.479 1.00 85.44 362 TYR A CA 1
ATOM 2954 C C . TYR A 1 362 ? -23.641 -20.418 5.969 1.00 85.44 362 TYR A C 1
ATOM 2956 O O . TYR A 1 362 ? -24.461 -20.940 6.721 1.00 85.44 362 TYR A O 1
ATOM 2964 N N . LEU A 1 363 ? -22.783 -19.488 6.400 1.00 82.44 363 LEU A N 1
ATOM 2965 C CA . LEU A 1 363 ? -22.811 -18.943 7.758 1.00 82.44 363 LEU A CA 1
ATOM 2966 C C . LEU A 1 363 ? -24.114 -18.188 8.039 1.00 82.44 363 LEU A C 1
ATOM 2968 O O . LEU A 1 363 ? -24.675 -18.373 9.115 1.00 82.44 363 LEU A O 1
ATOM 2972 N N . ASP A 1 364 ? -24.623 -17.411 7.081 1.00 84.00 364 ASP A N 1
ATOM 2973 C CA . ASP A 1 364 ? -25.913 -16.723 7.215 1.00 84.00 364 ASP A CA 1
ATOM 2974 C C . ASP A 1 364 ? -27.057 -17.731 7.424 1.00 84.00 364 ASP A C 1
ATOM 2976 O O . ASP A 1 364 ? -27.859 -17.577 8.345 1.00 84.00 364 ASP A O 1
ATOM 2980 N N . VAL A 1 365 ? -27.079 -18.822 6.647 1.00 83.44 365 VAL A N 1
ATOM 2981 C CA . VAL A 1 365 ? -28.067 -19.906 6.797 1.00 83.44 365 VAL A CA 1
ATOM 2982 C C . VAL A 1 365 ? -27.944 -20.603 8.156 1.00 83.44 365 VAL A C 1
ATOM 2984 O O . VAL A 1 365 ? -28.954 -20.835 8.814 1.00 83.44 365 VAL A O 1
ATOM 2987 N N . LEU A 1 366 ? -26.726 -20.906 8.617 1.00 79.62 366 LEU A N 1
ATOM 2988 C CA . LEU A 1 366 ? -26.506 -21.523 9.933 1.00 79.62 366 LEU A CA 1
ATOM 2989 C C . LEU A 1 366 ? -26.930 -20.606 11.088 1.00 79.62 366 LEU A C 1
ATOM 2991 O O . LEU A 1 366 ? -27.416 -21.084 12.115 1.00 79.62 366 LEU A O 1
ATOM 2995 N N . ILE A 1 367 ? -26.753 -19.293 10.935 1.00 81.19 367 ILE A N 1
ATOM 2996 C CA . ILE A 1 367 ? -27.224 -18.299 11.903 1.00 81.19 367 ILE A CA 1
ATOM 2997 C C . ILE A 1 367 ? -28.757 -18.266 11.915 1.00 81.19 367 ILE A C 1
ATOM 2999 O O . ILE A 1 367 ? -29.347 -18.315 12.994 1.00 81.19 367 ILE A O 1
ATOM 3003 N N . GLU A 1 368 ? -29.409 -18.263 10.749 1.00 82.06 368 GLU A N 1
ATOM 3004 C CA . GLU A 1 368 ? -30.874 -18.326 10.645 1.00 82.06 368 GLU A CA 1
ATOM 3005 C C . GLU A 1 368 ? -31.451 -19.633 11.214 1.00 82.06 368 GLU A C 1
ATOM 3007 O O . GLU A 1 368 ? -32.459 -19.614 11.922 1.00 82.06 368 GLU A O 1
ATOM 3012 N N . GLU A 1 369 ? -30.811 -20.776 10.958 1.00 79.06 369 GLU A N 1
ATOM 3013 C CA . GLU A 1 369 ? -31.247 -22.078 11.469 1.00 79.06 369 GLU A CA 1
ATOM 3014 C C . GLU A 1 369 ? -31.067 -22.179 12.993 1.00 79.06 369 GLU A C 1
ATOM 3016 O O . GLU A 1 369 ? -31.952 -22.674 13.697 1.00 79.06 369 GLU A O 1
ATOM 3021 N N . LYS A 1 370 ? -29.970 -21.630 13.534 1.00 80.56 370 LYS A N 1
ATOM 3022 C CA . LYS A 1 370 ? -29.763 -21.492 14.982 1.00 80.56 370 LYS A CA 1
ATOM 3023 C C . LYS A 1 370 ? -30.827 -20.593 15.619 1.00 80.56 370 LYS A C 1
ATOM 3025 O O . LYS A 1 370 ? -31.355 -20.957 16.667 1.00 80.56 370 LYS A O 1
ATOM 3030 N N . ASP A 1 371 ? -31.154 -19.465 14.989 1.00 73.00 371 ASP A N 1
ATOM 3031 C CA . ASP A 1 371 ? -32.193 -18.531 15.441 1.00 73.00 371 ASP A CA 1
ATOM 3032 C C . ASP A 1 371 ? -33.603 -19.147 15.400 1.00 73.00 371 ASP A C 1
ATOM 3034 O O . ASP A 1 371 ? -34.446 -18.860 16.253 1.00 73.00 371 ASP A O 1
ATOM 3038 N N . ASN A 1 372 ? -33.876 -20.010 14.421 1.00 77.50 372 ASN A N 1
ATOM 3039 C CA . ASN A 1 372 ? -35.135 -20.749 14.344 1.00 77.50 372 ASN A CA 1
ATOM 3040 C C . ASN A 1 372 ? -35.201 -21.862 15.400 1.00 77.50 372 ASN A C 1
ATOM 3042 O O . ASN A 1 372 ? -36.246 -22.053 16.022 1.00 77.50 372 ASN A O 1
ATOM 3046 N N . ASN A 1 373 ? -34.092 -22.556 15.671 1.00 70.25 373 ASN A N 1
ATOM 3047 C CA . ASN A 1 373 ? -34.037 -23.578 16.718 1.00 70.25 373 ASN A CA 1
ATOM 3048 C C . ASN A 1 373 ? -34.166 -22.993 18.130 1.00 70.25 373 ASN A C 1
ATOM 3050 O O . ASN A 1 373 ? -34.844 -23.600 18.960 1.00 70.25 373 ASN A O 1
ATOM 3054 N N . THR A 1 374 ? -33.587 -21.821 18.412 1.00 68.38 374 THR A N 1
ATOM 3055 C CA . THR A 1 374 ? -33.784 -21.123 19.697 1.00 68.38 374 THR A CA 1
ATOM 3056 C C . THR A 1 374 ? -35.223 -20.644 19.866 1.00 68.38 374 THR A C 1
ATOM 3058 O O . THR A 1 374 ? -35.797 -20.823 20.937 1.00 68.38 374 THR A O 1
ATOM 3061 N N . ARG A 1 375 ? -35.862 -20.141 18.802 1.00 64.50 375 ARG A N 1
ATOM 3062 C CA . ARG A 1 375 ? -37.297 -19.805 18.824 1.00 64.50 375 ARG A CA 1
ATOM 3063 C C . ARG A 1 375 ? -38.184 -21.022 19.082 1.00 64.50 375 ARG A C 1
ATOM 3065 O O . ARG A 1 375 ? -39.065 -20.952 19.932 1.00 64.50 375 ARG A O 1
ATOM 3072 N N . ASN A 1 376 ? -37.909 -22.151 18.430 1.00 63.50 376 ASN A N 1
ATOM 3073 C CA . ASN A 1 376 ? -38.668 -23.386 18.645 1.00 63.50 376 ASN A CA 1
ATOM 3074 C C . ASN A 1 376 ? -38.484 -23.947 20.071 1.00 63.50 376 ASN A C 1
ATOM 3076 O O . ASN A 1 376 ? -39.444 -24.439 20.660 1.00 63.50 376 ASN A O 1
ATOM 3080 N N . THR A 1 377 ? -37.292 -23.819 20.672 1.00 57.12 377 THR A N 1
ATOM 3081 C CA . THR A 1 377 ? -37.068 -24.228 22.077 1.00 57.12 377 THR A CA 1
ATOM 3082 C C . THR A 1 377 ? -37.675 -23.260 23.096 1.00 57.12 377 THR A C 1
ATOM 3084 O O . THR A 1 377 ? -38.046 -23.679 24.195 1.00 57.12 377 THR A O 1
ATOM 3087 N N . GLU A 1 378 ? -37.820 -21.977 22.764 1.00 54.88 378 GLU A N 1
ATOM 3088 C CA . GLU A 1 378 ? -38.547 -21.007 23.591 1.00 54.88 378 GLU A CA 1
ATOM 3089 C C . GLU A 1 378 ? -40.071 -21.200 23.508 1.00 54.88 378 GLU A C 1
ATOM 3091 O O . GLU A 1 378 ? -40.757 -21.039 24.521 1.00 54.88 378 GLU A O 1
ATOM 3096 N N . GLU A 1 379 ? -40.605 -21.619 22.357 1.00 53.91 379 GLU A N 1
ATOM 3097 C CA . GLU A 1 379 ? -42.022 -21.976 22.203 1.00 53.91 379 GLU A CA 1
ATOM 3098 C C . GLU A 1 379 ? -42.375 -23.310 22.893 1.00 53.91 379 GLU A C 1
ATOM 3100 O O . GLU A 1 379 ? -43.415 -23.393 23.551 1.00 53.91 379 GLU A O 1
ATOM 3105 N N . GLU A 1 380 ? -41.494 -24.321 22.872 1.00 49.91 380 GLU A N 1
ATOM 3106 C CA . GLU A 1 380 ? -41.688 -25.558 23.654 1.00 49.91 380 GLU A CA 1
ATOM 3107 C C . GLU A 1 380 ? -41.580 -25.327 25.175 1.00 49.91 380 GLU A C 1
ATOM 3109 O O . GLU A 1 380 ? -42.350 -25.907 25.948 1.00 49.91 380 GLU A O 1
ATOM 3114 N N . ASN A 1 381 ? -40.706 -24.423 25.635 1.00 47.06 381 ASN A N 1
ATOM 3115 C CA . ASN A 1 381 ? -40.581 -24.099 27.064 1.00 47.06 381 ASN A CA 1
ATOM 3116 C C . ASN A 1 381 ? -41.704 -23.192 27.604 1.00 47.06 381 ASN A C 1
ATOM 3118 O O . ASN A 1 381 ? -41.978 -23.213 28.810 1.00 47.06 381 ASN A O 1
ATOM 3122 N N . GLN A 1 382 ? -42.413 -22.451 26.744 1.00 47.91 382 GLN A N 1
ATOM 3123 C CA . GLN A 1 382 ? -43.583 -21.655 27.144 1.00 47.91 382 GLN A CA 1
ATOM 3124 C C . GLN A 1 382 ? -44.847 -22.494 27.398 1.00 47.91 382 GLN A C 1
ATOM 3126 O O . GLN A 1 382 ? -45.768 -22.022 28.068 1.00 47.91 382 GLN A O 1
ATOM 3131 N N . ILE A 1 383 ? -44.890 -23.756 26.958 1.00 47.25 383 ILE A N 1
ATOM 3132 C CA . ILE A 1 383 ? -46.010 -24.664 27.259 1.00 47.25 383 ILE A CA 1
ATOM 3133 C C . ILE A 1 383 ? -45.828 -25.350 28.635 1.00 47.25 383 ILE A C 1
ATOM 3135 O O . ILE A 1 383 ? -46.814 -25.749 29.257 1.00 47.25 383 ILE A O 1
ATOM 3139 N N . ALA A 1 384 ? -44.606 -25.412 29.182 1.00 43.66 384 ALA A N 1
ATOM 3140 C CA . ALA A 1 384 ? -44.300 -26.172 30.402 1.00 43.66 384 ALA A CA 1
ATOM 3141 C C . ALA A 1 384 ? -44.258 -25.367 31.723 1.00 43.66 384 ALA A C 1
ATOM 3143 O O . ALA A 1 384 ? -44.153 -25.970 32.790 1.00 43.66 384 ALA A O 1
ATOM 3144 N N . THR A 1 385 ? -44.374 -24.034 31.720 1.00 42.47 385 THR A N 1
ATOM 3145 C CA . THR A 1 385 ? -44.236 -23.227 32.956 1.00 42.47 385 THR A CA 1
ATOM 3146 C C . THR A 1 385 ? -45.384 -22.241 33.184 1.00 42.47 385 THR A C 1
ATOM 3148 O O . THR A 1 385 ? -45.234 -21.024 33.175 1.00 42.47 385 THR A O 1
ATOM 3151 N N . ARG A 1 386 ? -46.570 -22.780 33.497 1.00 38.25 386 ARG A N 1
ATOM 3152 C CA . ARG A 1 386 ? -47.652 -22.036 34.168 1.00 38.25 386 ARG A CA 1
ATOM 3153 C C . ARG A 1 386 ? -47.570 -22.264 35.683 1.00 38.25 386 ARG A C 1
ATOM 3155 O O . ARG A 1 386 ? -48.230 -23.141 36.229 1.00 38.25 386 ARG A O 1
ATOM 3162 N N . GLY A 1 387 ? -46.757 -21.462 36.366 1.00 37.44 387 GLY A N 1
ATOM 3163 C CA . GLY A 1 387 ? -46.714 -21.363 37.830 1.00 37.44 387 GLY A CA 1
ATOM 3164 C C . GLY A 1 387 ? -46.413 -19.917 38.248 1.00 37.44 387 GLY A C 1
ATOM 3165 O O . GLY A 1 387 ? -45.589 -19.278 37.597 1.00 37.44 387 GLY A O 1
ATOM 3166 N N . PRO A 1 388 ? -47.085 -19.349 39.267 1.00 44.44 388 PRO A N 1
ATOM 3167 C CA . PRO A 1 388 ? -47.025 -17.916 39.530 1.00 44.44 388 PRO A CA 1
ATOM 3168 C C . PRO A 1 388 ? -45.756 -17.563 40.317 1.00 44.44 388 PRO A C 1
ATOM 3170 O O . PRO A 1 388 ? -45.626 -17.912 41.489 1.00 44.44 388 PRO A O 1
ATOM 3173 N N . ALA A 1 389 ? -44.828 -16.840 39.690 1.00 35.28 389 ALA A N 1
ATOM 3174 C CA . ALA A 1 389 ? -43.707 -16.218 40.386 1.00 35.28 389 ALA A CA 1
ATOM 3175 C C . ALA A 1 389 ? -44.145 -14.862 40.964 1.00 35.28 389 ALA A C 1
ATOM 3177 O O . ALA A 1 389 ? -44.541 -13.946 40.243 1.00 35.28 389 ALA A O 1
ATOM 3178 N N . MET A 1 390 ? -44.098 -14.761 42.291 1.00 43.06 390 MET A N 1
ATOM 3179 C CA . MET A 1 390 ? -44.347 -13.541 43.055 1.00 43.06 390 MET A CA 1
ATOM 3180 C C . MET A 1 390 ? -43.255 -12.503 42.775 1.00 43.06 390 MET A C 1
ATOM 3182 O O . MET A 1 390 ? -42.093 -12.718 43.109 1.00 43.06 390 MET A O 1
ATOM 3186 N N . ALA A 1 391 ? -43.637 -11.362 42.204 1.00 37.22 391 ALA A N 1
ATOM 3187 C CA . ALA A 1 391 ? -42.778 -10.191 42.086 1.00 37.22 391 ALA A CA 1
ATOM 3188 C C . ALA A 1 391 ? -42.835 -9.371 43.386 1.00 37.22 391 ALA A C 1
ATOM 3190 O O . ALA A 1 391 ? -43.870 -8.801 43.733 1.00 37.22 391 ALA A O 1
ATOM 3191 N N . THR A 1 392 ? -41.722 -9.302 44.112 1.00 44.09 392 THR A N 1
ATOM 3192 C CA . THR A 1 392 ? -41.514 -8.328 45.192 1.00 44.09 392 THR A CA 1
ATOM 3193 C C . THR A 1 392 ? -41.051 -6.988 44.606 1.00 44.09 392 THR A C 1
ATOM 3195 O O . THR A 1 392 ? -40.124 -6.991 43.796 1.00 44.09 392 THR A O 1
ATOM 3198 N N . PRO A 1 393 ? -41.636 -5.842 45.004 1.00 47.62 393 PRO A N 1
ATOM 3199 C CA . PRO A 1 393 ? -41.244 -4.536 44.483 1.00 47.62 393 PRO A CA 1
ATOM 3200 C C . PRO A 1 393 ? -39.903 -4.087 45.082 1.00 47.62 393 PRO A C 1
ATOM 3202 O O . PRO A 1 393 ? -39.707 -4.132 46.298 1.00 47.62 393 PRO A O 1
ATOM 3205 N N . GLN A 1 394 ? -38.981 -3.646 44.224 1.00 46.12 394 GLN A N 1
ATOM 3206 C CA . GLN A 1 394 ? -37.712 -3.036 44.628 1.00 46.12 394 GLN A CA 1
ATOM 3207 C C . GLN A 1 394 ? -37.948 -1.679 45.304 1.00 46.12 394 GLN A C 1
ATOM 3209 O O . GLN A 1 394 ? -38.763 -0.871 44.858 1.00 46.12 394 GLN A O 1
ATOM 3214 N N . ALA A 1 395 ? -37.224 -1.439 46.398 1.00 48.12 395 ALA A N 1
ATOM 3215 C CA . ALA A 1 395 ? -37.369 -0.241 47.208 1.00 48.12 395 ALA A CA 1
ATOM 3216 C C . ALA A 1 395 ? -36.825 1.015 46.486 1.00 48.12 395 ALA A C 1
ATOM 3218 O O . ALA A 1 395 ? -35.741 0.969 45.897 1.00 48.12 395 ALA A O 1
ATOM 3219 N N . PRO A 1 396 ? -37.523 2.162 46.581 1.00 59.84 396 PRO A N 1
ATOM 3220 C CA . PRO A 1 396 ? -37.203 3.400 45.856 1.00 59.84 396 PRO A CA 1
ATOM 3221 C C . PRO A 1 396 ? -35.868 4.056 46.253 1.00 59.84 396 PRO A C 1
ATOM 3223 O O . PRO A 1 396 ? -35.397 4.964 45.570 1.00 59.84 396 PRO A O 1
ATOM 3226 N N . GLU A 1 397 ? -35.227 3.604 47.329 1.00 53.25 397 GLU A N 1
ATOM 3227 C CA . GLU A 1 397 ? -33.930 4.131 47.770 1.00 53.25 397 GLU A CA 1
ATOM 3228 C C . GLU A 1 397 ? -32.765 3.646 46.896 1.00 53.25 397 GLU A C 1
ATOM 3230 O O . GLU A 1 397 ? -31.820 4.400 46.663 1.00 53.25 397 GLU A O 1
ATOM 3235 N N . LEU A 1 398 ? -32.872 2.442 46.317 1.00 50.66 398 LEU A N 1
ATOM 3236 C CA . LEU A 1 398 ? -31.862 1.885 45.409 1.00 50.66 398 LEU A CA 1
ATOM 3237 C C . LEU A 1 398 ? -31.780 2.686 44.096 1.00 50.66 398 LEU A C 1
ATOM 3239 O O . LEU A 1 398 ? -30.698 2.914 43.560 1.00 50.66 398 LEU A O 1
ATOM 3243 N N . VAL A 1 399 ? -32.925 3.194 43.630 1.00 60.72 399 VAL A N 1
ATOM 3244 C CA . VAL A 1 399 ? -33.034 4.048 42.435 1.00 60.72 399 VAL A CA 1
ATOM 3245 C C . VAL A 1 399 ? -32.375 5.414 42.669 1.00 60.72 399 VAL A C 1
ATOM 3247 O O . VAL A 1 399 ? -31.747 5.973 41.773 1.00 60.72 399 VAL A O 1
ATOM 3250 N N . LYS A 1 400 ? -32.441 5.938 43.900 1.00 59.16 400 LYS A N 1
ATOM 3251 C CA . LYS A 1 400 ? -31.812 7.215 44.269 1.00 59.16 400 LYS A CA 1
ATOM 3252 C C . LYS A 1 400 ? -30.288 7.121 44.400 1.00 59.16 400 LYS A C 1
ATOM 3254 O O . LYS A 1 400 ? -29.608 8.111 44.147 1.00 59.16 400 LYS A O 1
ATOM 3259 N N . ALA A 1 401 ? -29.763 5.952 44.774 1.00 50.94 401 ALA A N 1
ATOM 3260 C CA . ALA A 1 401 ? -28.324 5.697 44.861 1.00 50.94 401 ALA A CA 1
ATOM 3261 C C . ALA A 1 401 ? -27.670 5.549 43.474 1.00 50.94 401 ALA A C 1
ATOM 3263 O O . ALA A 1 401 ? -26.568 6.051 43.262 1.00 50.94 401 ALA A O 1
ATOM 3264 N N . LEU A 1 402 ? -28.369 4.932 42.515 1.00 51.44 402 LEU A N 1
ATOM 3265 C CA . LEU A 1 402 ? -27.888 4.792 41.135 1.00 51.44 402 LEU A CA 1
ATOM 3266 C C . LEU A 1 402 ? -27.828 6.142 40.398 1.00 51.44 402 LEU A C 1
ATOM 3268 O O . LEU A 1 402 ? -26.842 6.426 39.723 1.00 51.44 402 LEU A O 1
ATOM 3272 N N . ALA A 1 403 ? -28.793 7.036 40.640 1.00 59.91 403 ALA A N 1
ATOM 3273 C CA . ALA A 1 403 ? -28.813 8.375 40.041 1.00 59.91 403 ALA A CA 1
ATOM 3274 C C . ALA A 1 403 ? -27.656 9.299 40.494 1.00 59.91 403 ALA A C 1
ATOM 3276 O O . ALA A 1 403 ? -27.385 10.307 39.846 1.00 59.91 403 ALA A O 1
ATOM 3277 N N . GLN A 1 404 ? -26.965 8.989 41.600 1.00 52.16 404 GLN A N 1
ATOM 3278 C CA . GLN A 1 404 ? -25.820 9.779 42.083 1.00 52.16 404 GLN A CA 1
ATOM 3279 C C . GLN A 1 404 ? -24.473 9.337 41.487 1.00 52.16 404 GLN A C 1
ATOM 3281 O O . GLN A 1 404 ? -23.485 10.055 41.644 1.00 52.16 404 GLN A O 1
ATOM 3286 N N . TYR A 1 405 ? -24.426 8.198 40.787 1.00 51.12 405 TYR A N 1
ATOM 3287 C CA . TYR A 1 405 ? -23.202 7.647 40.194 1.00 51.12 405 TYR A CA 1
ATOM 3288 C C . TYR A 1 405 ? -23.055 7.913 38.683 1.00 51.12 405 TYR A C 1
ATOM 3290 O O . TYR A 1 405 ? -21.969 7.718 38.144 1.00 51.12 405 TYR A O 1
ATOM 3298 N N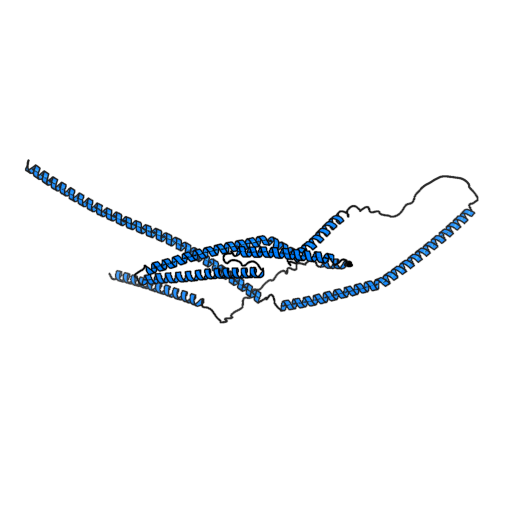 . GLU A 1 406 ? -24.089 8.417 38.001 1.00 44.62 406 GLU A N 1
ATOM 3299 C CA . GLU A 1 406 ? -24.094 8.603 36.536 1.00 44.62 406 GLU A CA 1
ATOM 3300 C C . GLU A 1 406 ? -23.449 9.902 36.018 1.00 44.62 406 GLU A C 1
ATOM 3302 O O . GLU A 1 406 ? -23.406 10.126 34.811 1.00 44.62 406 GLU A O 1
ATOM 3307 N N . THR A 1 407 ? -22.885 10.762 36.872 1.00 46.84 407 THR A N 1
ATOM 3308 C CA . THR A 1 407 ? -22.116 11.925 36.390 1.00 46.84 407 THR A CA 1
ATOM 3309 C C . THR A 1 407 ? -20.612 11.690 36.528 1.00 46.84 407 THR A C 1
ATOM 3311 O O . THR A 1 407 ? -20.061 11.925 37.611 1.00 46.84 407 THR A O 1
ATOM 3314 N N . PRO A 1 408 ? -19.898 11.279 35.463 1.00 43.06 408 PRO A N 1
ATOM 3315 C CA . PRO A 1 408 ? -18.447 11.219 35.502 1.00 43.06 408 PRO A CA 1
ATOM 3316 C C . PRO A 1 408 ? -17.874 12.643 35.528 1.00 43.06 408 PRO A C 1
ATOM 3318 O O . PRO A 1 408 ? -17.961 13.401 34.562 1.00 43.06 408 PRO A O 1
ATOM 3321 N N . LYS A 1 409 ? -17.254 13.015 36.655 1.00 43.25 409 LYS A N 1
ATOM 3322 C CA . LYS A 1 409 ? -16.340 14.163 36.731 1.00 43.25 409 LYS A CA 1
ATOM 3323 C C . LYS A 1 409 ? -15.164 13.886 35.796 1.00 43.25 409 LYS A C 1
ATOM 3325 O O . LYS A 1 409 ? -14.322 13.044 36.096 1.00 43.25 409 LYS A O 1
ATOM 3330 N N . SER A 1 410 ? -15.089 14.614 34.685 1.00 43.34 410 SER A N 1
ATOM 3331 C CA . SER A 1 410 ? -13.932 14.630 33.793 1.00 43.34 410 SER A CA 1
ATOM 3332 C C . SER A 1 410 ? -12.700 15.158 34.540 1.00 43.34 410 SER A C 1
ATOM 3334 O O . SER A 1 410 ? -12.461 16.364 34.605 1.00 43.34 410 SER A O 1
ATOM 3336 N N . MET A 1 411 ? -11.903 14.264 35.118 1.00 41.84 411 MET A N 1
ATOM 3337 C CA . MET A 1 411 ? -10.537 14.573 35.528 1.00 41.84 411 MET A CA 1
ATOM 3338 C C . MET A 1 411 ? -9.594 14.282 34.363 1.00 41.84 411 MET A C 1
ATOM 3340 O O . MET A 1 411 ? -8.888 13.280 34.341 1.00 41.84 411 MET A O 1
ATOM 3344 N N . VAL A 1 412 ? -9.579 15.184 33.382 1.00 39.22 412 VAL A N 1
ATOM 3345 C CA . VAL A 1 412 ? -8.429 15.309 32.484 1.00 39.22 412 VAL A CA 1
ATOM 3346 C C . VAL A 1 412 ? -7.347 16.032 33.280 1.00 39.22 412 VAL A C 1
ATOM 3348 O O . VAL A 1 412 ? -7.493 17.208 33.618 1.00 39.22 412 VAL A O 1
ATOM 3351 N N . ALA A 1 413 ? -6.281 15.321 33.639 1.00 37.47 413 ALA A N 1
ATOM 3352 C CA . ALA A 1 413 ? -5.140 15.922 34.310 1.00 37.47 413 ALA A CA 1
ATOM 3353 C C . ALA A 1 413 ? -4.442 16.919 33.368 1.00 37.47 413 ALA A C 1
ATOM 3355 O O . ALA A 1 413 ? -3.979 16.574 32.281 1.00 37.47 413 ALA A O 1
ATOM 3356 N N . HIS A 1 414 ? -4.365 18.175 33.803 1.00 38.25 414 HIS A N 1
ATOM 3357 C CA . HIS A 1 414 ? -3.557 19.210 33.176 1.00 38.25 414 HIS A CA 1
ATOM 3358 C C . HIS A 1 414 ? -2.062 18.997 33.476 1.00 38.25 414 HIS A C 1
ATOM 3360 O O . HIS A 1 414 ? -1.676 18.922 34.637 1.00 38.25 414 HIS A O 1
ATOM 3366 N N . ARG A 1 415 ? -1.243 19.077 32.415 1.00 40.50 415 ARG A N 1
ATOM 3367 C CA . ARG A 1 415 ? 0.202 19.398 32.386 1.00 40.50 415 ARG A CA 1
ATOM 3368 C C . ARG A 1 415 ? 1.176 18.347 32.947 1.00 40.50 415 ARG A C 1
ATOM 3370 O O . ARG A 1 415 ? 1.348 18.226 34.151 1.00 40.50 415 ARG A O 1
ATOM 3377 N N . LEU A 1 416 ? 1.998 17.789 32.056 1.00 37.84 416 LEU A N 1
ATOM 3378 C CA . LEU A 1 416 ? 3.378 17.412 32.378 1.00 37.84 416 LEU A CA 1
ATOM 3379 C C . LEU A 1 416 ? 4.323 18.404 31.689 1.00 37.84 416 LEU A C 1
ATOM 3381 O O . LEU A 1 416 ? 4.416 18.452 30.466 1.00 37.84 416 LEU A O 1
ATOM 3385 N N . HIS A 1 417 ? 4.966 19.251 32.493 1.00 34.56 417 HIS A N 1
ATOM 3386 C CA . HIS A 1 417 ? 6.114 20.056 32.084 1.00 34.56 417 HIS A CA 1
ATOM 3387 C C . HIS A 1 417 ? 7.402 19.283 32.398 1.00 34.56 417 HIS A C 1
ATOM 3389 O O . HIS A 1 417 ? 7.597 18.881 33.538 1.00 34.56 417 HIS A O 1
ATOM 3395 N N . GLY A 1 418 ? 8.287 19.195 31.400 1.00 35.22 418 GLY A N 1
ATOM 3396 C CA . GLY A 1 418 ? 9.741 19.349 31.539 1.00 35.22 418 GLY A CA 1
ATOM 3397 C C . GLY A 1 418 ? 10.565 18.191 32.112 1.00 35.22 418 GLY A C 1
ATOM 3398 O O . GLY A 1 418 ? 10.623 18.011 33.319 1.00 35.22 418 GLY A O 1
ATOM 3399 N N . ARG A 1 419 ? 11.378 17.555 31.261 1.00 32.50 419 ARG A N 1
ATOM 3400 C CA . ARG A 1 419 ? 12.839 17.782 31.174 1.00 32.50 419 ARG A CA 1
ATOM 3401 C C . ARG A 1 419 ? 13.443 16.824 30.146 1.00 32.50 419 ARG A C 1
ATOM 3403 O O . ARG A 1 419 ? 13.319 15.614 30.276 1.00 32.50 419 ARG A O 1
ATOM 3410 N N . ILE A 1 420 ? 14.112 17.395 29.150 1.00 43.09 420 ILE A N 1
ATOM 3411 C CA . ILE A 1 420 ? 15.109 16.697 28.340 1.00 43.09 420 ILE A CA 1
ATOM 3412 C C . ILE A 1 420 ? 16.332 16.552 29.246 1.00 43.09 420 ILE A C 1
ATOM 3414 O O . ILE A 1 420 ? 16.852 17.556 29.736 1.00 43.09 420 ILE A O 1
ATOM 3418 N N . VAL A 1 421 ? 16.719 15.314 29.529 1.00 36.44 421 VAL A N 1
ATOM 3419 C CA . VAL A 1 421 ? 18.038 14.979 30.064 1.00 36.44 421 VAL A CA 1
ATOM 3420 C C . VAL A 1 421 ? 18.730 14.218 28.944 1.00 36.44 421 VAL A C 1
ATOM 3422 O O . VAL A 1 421 ? 18.390 13.070 28.667 1.00 36.44 421 VAL A O 1
ATOM 3425 N N . ASP A 1 422 ? 19.615 14.931 28.251 1.00 44.19 422 ASP A N 1
ATOM 3426 C CA . ASP A 1 422 ? 20.739 14.337 27.538 1.00 44.19 422 ASP A CA 1
ATOM 3427 C C . ASP A 1 422 ? 21.625 13.669 28.593 1.00 44.19 422 ASP A C 1
ATOM 3429 O O . ASP A 1 422 ? 22.017 14.341 29.544 1.00 44.19 422 ASP A O 1
ATOM 3433 N N . ASP A 1 423 ? 21.815 12.354 28.478 1.00 38.59 423 ASP A N 1
ATOM 3434 C CA . ASP A 1 423 ? 23.016 11.598 28.868 1.00 38.59 423 ASP A CA 1
ATOM 3435 C C . ASP A 1 423 ? 22.678 10.100 28.914 1.00 38.59 423 ASP A C 1
ATOM 3437 O O . ASP A 1 423 ? 22.010 9.615 29.828 1.00 38.59 423 ASP A O 1
ATOM 3441 N N . ALA A 1 424 ? 23.156 9.360 27.914 1.00 34.94 424 ALA A N 1
ATOM 3442 C CA . ALA A 1 424 ? 23.468 7.939 28.037 1.00 34.94 424 ALA A CA 1
ATOM 3443 C C . ALA A 1 424 ? 24.470 7.567 26.938 1.00 34.94 424 ALA A C 1
ATOM 3445 O O . ALA A 1 424 ? 24.114 7.251 25.802 1.00 34.94 424 ALA A O 1
ATOM 3446 N N . GLU A 1 425 ? 25.742 7.684 27.307 1.00 40.81 425 GLU A N 1
ATOM 3447 C CA . GLU A 1 425 ? 26.867 7.016 26.670 1.00 40.81 425 GLU A CA 1
ATOM 3448 C C . GLU A 1 425 ? 26.653 5.493 26.606 1.00 40.81 425 GLU A C 1
ATOM 3450 O O . GLU A 1 425 ? 26.072 4.895 27.508 1.00 40.81 425 GLU A O 1
ATOM 3455 N N . TYR A 1 426 ? 27.201 4.906 25.538 1.00 41.94 426 TYR A N 1
ATOM 3456 C CA . TYR A 1 426 ? 27.832 3.584 25.482 1.00 41.94 426 TYR A CA 1
ATOM 3457 C C . TYR A 1 426 ? 27.100 2.384 26.106 1.00 41.94 426 TYR A C 1
ATOM 3459 O O . TYR A 1 426 ? 27.215 2.124 27.296 1.00 41.94 426 TYR A O 1
ATOM 3467 N N . PHE A 1 427 ? 26.540 1.538 25.237 1.00 35.16 427 PHE A N 1
ATOM 3468 C CA . PHE A 1 427 ? 26.703 0.085 25.339 1.00 35.16 427 PHE A CA 1
ATOM 3469 C C . PHE A 1 427 ? 26.923 -0.473 23.924 1.00 35.16 427 PHE A C 1
ATOM 3471 O O . PHE A 1 427 ? 26.005 -0.524 23.107 1.00 35.16 427 PHE A O 1
ATOM 3478 N N . GLU A 1 428 ? 28.181 -0.801 23.621 1.00 49.59 428 GLU A N 1
ATOM 3479 C CA . GLU A 1 428 ? 28.543 -1.730 22.552 1.00 49.59 428 GLU A CA 1
ATOM 3480 C C . GLU A 1 428 ? 28.318 -3.139 23.105 1.00 49.59 428 GLU A C 1
ATOM 3482 O O . GLU A 1 428 ? 29.025 -3.555 24.020 1.00 49.59 428 GLU A O 1
ATOM 3487 N N . GLU A 1 429 ? 27.339 -3.860 22.564 1.00 38.81 429 GLU A N 1
ATOM 3488 C CA . GLU A 1 429 ? 27.302 -5.317 22.662 1.00 38.81 429 GLU A CA 1
ATOM 3489 C C . GLU A 1 429 ? 27.324 -5.896 21.248 1.00 38.81 429 GLU A C 1
ATOM 3491 O O . GLU A 1 429 ? 26.478 -5.609 20.397 1.00 38.81 429 GLU A O 1
ATOM 3496 N N . GLU A 1 430 ? 28.391 -6.651 21.012 1.00 47.44 430 GLU A N 1
ATOM 3497 C CA . GLU A 1 430 ? 28.573 -7.599 19.927 1.00 47.44 430 GLU A CA 1
ATOM 3498 C C . GLU A 1 430 ? 27.474 -8.669 20.033 1.00 47.44 430 GLU A C 1
ATOM 3500 O O . GLU A 1 430 ? 27.371 -9.302 21.077 1.00 47.44 430 GLU A O 1
ATOM 3505 N N . ASP A 1 431 ? 26.654 -8.872 18.995 1.00 40.72 431 ASP A N 1
ATOM 3506 C CA . ASP A 1 431 ? 26.679 -10.142 18.257 1.00 40.72 431 ASP A CA 1
ATOM 3507 C C . ASP A 1 431 ? 25.772 -10.180 17.006 1.00 40.72 431 ASP A C 1
ATOM 3509 O O . ASP A 1 431 ? 24.701 -9.581 16.941 1.00 40.72 431 ASP A O 1
ATOM 3513 N N . GLU A 1 432 ? 26.268 -10.949 16.034 1.00 44.59 432 GLU A N 1
ATOM 3514 C CA . GLU A 1 432 ? 25.592 -11.657 14.935 1.00 44.59 432 GLU A CA 1
ATOM 3515 C C . GLU A 1 432 ? 24.792 -10.885 13.857 1.00 44.59 432 GLU A C 1
ATOM 3517 O O . GLU A 1 432 ? 23.608 -10.576 13.976 1.00 44.59 432 GLU A O 1
ATOM 3522 N N . GLY A 1 433 ? 25.429 -10.748 12.680 1.00 45.16 433 GLY A N 1
ATOM 3523 C CA . GLY A 1 433 ? 24.732 -10.713 11.383 1.00 45.16 433 GLY A CA 1
ATOM 3524 C C . GLY A 1 433 ? 24.858 -9.419 10.576 1.00 45.16 433 GLY A C 1
ATOM 3525 O O . GLY A 1 433 ? 23.850 -8.804 10.234 1.00 45.16 433 GLY A O 1
ATOM 3526 N N . ASN A 1 434 ? 26.079 -8.998 10.223 1.00 42.44 434 ASN A N 1
ATOM 3527 C CA . ASN A 1 434 ? 26.314 -7.750 9.483 1.00 42.44 434 ASN A CA 1
ATOM 3528 C C . ASN A 1 434 ? 26.973 -7.947 8.104 1.00 42.44 434 ASN A C 1
ATOM 3530 O O . ASN A 1 434 ? 27.945 -7.273 7.771 1.00 42.44 434 ASN A O 1
ATOM 3534 N N . ASP A 1 435 ? 26.388 -8.791 7.249 1.00 50.12 435 ASP A N 1
ATOM 3535 C CA . ASP A 1 435 ? 26.786 -8.918 5.830 1.00 50.12 435 ASP A CA 1
ATOM 3536 C C . ASP A 1 435 ? 26.476 -7.649 4.996 1.00 50.12 435 ASP A C 1
ATOM 3538 O O . ASP A 1 435 ? 26.871 -7.518 3.835 1.00 50.12 435 ASP A O 1
ATOM 3542 N N . GLN A 1 436 ? 25.773 -6.663 5.568 1.00 50.03 436 GLN A N 1
ATOM 3543 C CA . GLN A 1 436 ? 25.426 -5.411 4.886 1.00 50.03 436 GLN A CA 1
ATOM 3544 C C . GLN A 1 436 ? 26.512 -4.327 4.981 1.00 50.03 436 GLN A C 1
ATOM 3546 O O . GLN A 1 436 ? 26.556 -3.430 4.127 1.00 50.03 436 GLN A O 1
ATOM 3551 N N . MET A 1 437 ? 27.403 -4.382 5.979 1.00 48.66 437 MET A N 1
ATOM 3552 C CA . MET A 1 437 ? 28.513 -3.427 6.075 1.00 48.66 437 MET A CA 1
ATOM 3553 C C . MET A 1 437 ? 29.659 -3.739 5.111 1.00 48.66 437 MET A C 1
ATOM 3555 O O . MET A 1 437 ? 30.250 -2.793 4.573 1.00 48.66 437 MET A O 1
ATOM 3559 N N . ASP A 1 438 ? 29.892 -5.011 4.791 1.00 51.84 438 ASP A N 1
ATOM 3560 C CA . ASP A 1 438 ? 30.927 -5.414 3.834 1.00 51.84 438 ASP A CA 1
ATOM 3561 C C . ASP A 1 438 ? 30.614 -4.927 2.416 1.00 51.84 438 ASP A C 1
ATOM 3563 O O . ASP A 1 438 ? 31.479 -4.352 1.754 1.00 51.84 438 ASP A O 1
ATOM 3567 N N . ALA A 1 439 ? 29.346 -4.966 1.994 1.00 54.41 439 ALA A N 1
ATOM 3568 C CA . ALA A 1 439 ? 28.930 -4.411 0.704 1.00 54.41 439 ALA A CA 1
ATOM 3569 C C . ALA A 1 439 ? 29.189 -2.892 0.601 1.00 54.41 439 ALA A C 1
ATOM 3571 O O . ALA A 1 439 ? 29.568 -2.370 -0.452 1.00 54.41 439 ALA A O 1
ATOM 3572 N N . ARG A 1 440 ? 29.031 -2.143 1.702 1.00 54.66 440 ARG A N 1
ATOM 3573 C CA . ARG A 1 440 ? 29.282 -0.692 1.715 1.00 54.66 440 ARG A CA 1
ATOM 3574 C C . ARG A 1 440 ? 30.778 -0.372 1.747 1.00 54.66 440 ARG A C 1
ATOM 3576 O O . ARG A 1 440 ? 31.195 0.624 1.143 1.00 54.66 440 ARG A O 1
ATOM 3583 N N . ALA A 1 441 ? 31.577 -1.195 2.422 1.00 60.78 441 ALA A N 1
ATOM 3584 C CA . ALA A 1 441 ? 33.033 -1.100 2.427 1.00 60.78 441 ALA A CA 1
ATOM 3585 C C . ALA A 1 441 ? 33.624 -1.453 1.049 1.00 60.78 441 ALA A C 1
ATOM 3587 O O . ALA A 1 441 ? 34.485 -0.723 0.548 1.00 60.78 441 ALA A O 1
ATOM 3588 N N . GLU A 1 442 ? 33.096 -2.477 0.376 1.00 62.59 442 GLU A N 1
ATOM 3589 C CA . GLU A 1 442 ? 33.495 -2.861 -0.980 1.00 62.59 442 GLU A CA 1
ATOM 3590 C C . GLU A 1 442 ? 33.146 -1.795 -2.022 1.00 62.59 442 GLU A C 1
ATOM 3592 O O . GLU A 1 442 ? 33.994 -1.454 -2.852 1.00 62.59 442 GLU A O 1
ATOM 3597 N N . VAL A 1 443 ? 31.954 -1.191 -1.948 1.00 65.31 443 VAL A N 1
ATOM 3598 C CA . VAL A 1 443 ? 31.550 -0.097 -2.852 1.00 65.31 443 VAL A CA 1
ATOM 3599 C C . VAL A 1 443 ? 32.422 1.147 -2.644 1.00 65.31 443 VAL A C 1
ATOM 3601 O O . VAL A 1 443 ? 32.854 1.772 -3.618 1.00 65.31 443 VAL A O 1
ATOM 3604 N N . LYS A 1 444 ? 32.767 1.489 -1.394 1.00 73.44 444 LYS A N 1
ATOM 3605 C CA . LYS A 1 444 ? 33.735 2.565 -1.114 1.00 73.44 444 LYS A CA 1
ATOM 3606 C C . LYS A 1 444 ? 35.130 2.215 -1.636 1.00 73.44 444 LYS A C 1
ATOM 3608 O O . LYS A 1 444 ? 35.770 3.061 -2.259 1.00 73.44 444 LYS A O 1
ATOM 3613 N N . GLY A 1 445 ? 35.583 0.974 -1.460 1.00 73.38 445 GLY A N 1
ATOM 3614 C CA . GLY A 1 445 ? 36.860 0.492 -1.988 1.00 73.38 445 GLY A CA 1
ATOM 3615 C C . GLY A 1 445 ? 36.925 0.524 -3.519 1.00 73.38 445 GLY A C 1
ATOM 3616 O O . GLY A 1 445 ? 37.931 0.948 -4.090 1.00 73.38 445 GLY A O 1
ATOM 3617 N N . ALA A 1 446 ? 35.846 0.138 -4.203 1.00 70.00 446 ALA A N 1
ATOM 3618 C CA . ALA A 1 446 ? 35.722 0.208 -5.658 1.00 70.00 446 ALA A CA 1
ATOM 3619 C C . ALA A 1 446 ? 35.708 1.660 -6.166 1.00 70.00 446 ALA A C 1
ATOM 3621 O O . ALA A 1 446 ? 36.426 1.978 -7.116 1.00 70.00 446 ALA A O 1
ATOM 3622 N N . SER A 1 447 ? 34.982 2.554 -5.488 1.00 71.00 447 SER A N 1
ATOM 3623 C CA . SER A 1 447 ? 34.953 3.987 -5.809 1.00 71.00 447 SER A CA 1
ATOM 3624 C C . SER A 1 447 ? 36.329 4.643 -5.637 1.00 71.00 447 SER A C 1
ATOM 3626 O O . SER A 1 447 ? 36.816 5.310 -6.549 1.00 71.00 447 SER A O 1
ATOM 3628 N N . ILE A 1 448 ? 37.039 4.360 -4.538 1.00 79.19 448 ILE A N 1
ATOM 3629 C CA . ILE A 1 448 ? 38.399 4.873 -4.304 1.00 79.19 448 ILE A CA 1
ATOM 3630 C C . ILE A 1 448 ? 39.382 4.340 -5.357 1.00 79.19 448 ILE A C 1
ATOM 3632 O O . ILE A 1 448 ? 40.227 5.092 -5.850 1.00 79.19 448 ILE A O 1
ATOM 3636 N N . ARG A 1 449 ? 39.273 3.062 -5.749 1.00 83.88 449 ARG A N 1
ATOM 3637 C CA . ARG A 1 449 ? 40.092 2.487 -6.832 1.00 83.88 449 ARG A CA 1
ATOM 3638 C C . ARG A 1 449 ? 39.810 3.155 -8.180 1.00 83.88 449 ARG A C 1
ATOM 3640 O O . ARG A 1 449 ? 40.765 3.431 -8.905 1.00 83.88 449 ARG A O 1
ATOM 3647 N N . SER A 1 450 ? 38.548 3.464 -8.479 1.00 80.75 450 SER A N 1
ATOM 3648 C CA . SER A 1 450 ? 38.140 4.186 -9.691 1.00 80.75 450 SER A CA 1
ATOM 3649 C C . SER A 1 450 ? 38.681 5.621 -9.711 1.00 80.75 450 SER A C 1
ATOM 3651 O O . SER A 1 450 ? 39.370 6.009 -10.653 1.00 80.75 450 SER A O 1
ATOM 3653 N N . ILE A 1 451 ? 38.513 6.371 -8.615 1.00 81.62 451 ILE A N 1
ATOM 3654 C CA . ILE A 1 451 ? 39.039 7.739 -8.476 1.00 81.62 451 ILE A CA 1
ATOM 3655 C C . ILE A 1 451 ? 40.567 7.753 -8.614 1.00 81.62 451 ILE A C 1
ATOM 3657 O O . ILE A 1 451 ? 41.125 8.596 -9.314 1.00 81.62 451 ILE A O 1
ATOM 3661 N N . LYS A 1 452 ? 41.267 6.788 -8.007 1.00 87.00 452 LYS A N 1
ATOM 3662 C CA . LYS A 1 452 ? 42.730 6.685 -8.105 1.00 87.00 452 LYS A CA 1
ATOM 3663 C C . LYS A 1 452 ? 43.196 6.302 -9.515 1.00 87.00 452 LYS A C 1
ATOM 3665 O O . LYS A 1 452 ? 44.277 6.719 -9.934 1.00 87.00 452 LYS A O 1
ATOM 3670 N N . ALA A 1 453 ? 42.412 5.517 -10.255 1.00 85.12 453 ALA A N 1
ATOM 3671 C CA . ALA A 1 453 ? 42.682 5.210 -11.658 1.00 85.12 453 ALA A CA 1
ATOM 3672 C C . ALA A 1 453 ? 42.486 6.444 -12.553 1.00 85.12 453 ALA A C 1
ATOM 3674 O O . ALA A 1 453 ? 43.329 6.708 -13.413 1.00 85.12 453 ALA A O 1
ATOM 3675 N N . GLU A 1 454 ? 41.449 7.239 -12.291 1.00 83.44 454 GLU A N 1
ATOM 3676 C CA . GLU A 1 454 ? 41.174 8.470 -13.031 1.00 83.44 454 GLU A CA 1
ATOM 3677 C C . GLU A 1 454 ? 42.226 9.552 -12.747 1.00 83.44 454 GLU A C 1
ATOM 3679 O O . GLU A 1 454 ? 42.800 10.123 -13.671 1.00 83.44 454 GLU A O 1
ATOM 3684 N N . GLN A 1 455 ? 42.631 9.727 -11.486 1.00 86.25 455 GLN A N 1
ATOM 3685 C CA . GLN A 1 455 ? 43.750 10.605 -11.121 1.00 86.25 455 GLN A CA 1
ATOM 3686 C C . GLN A 1 455 ? 45.060 10.206 -11.821 1.00 86.25 455 GLN A C 1
ATOM 3688 O O . GLN A 1 455 ? 45.824 11.069 -12.254 1.00 86.25 455 GLN A O 1
ATOM 3693 N N . ARG A 1 456 ? 45.323 8.902 -11.994 1.00 89.12 456 ARG A N 1
ATOM 3694 C CA . ARG A 1 456 ? 46.488 8.419 -12.760 1.00 89.12 456 ARG A CA 1
ATOM 3695 C C . ARG A 1 456 ? 46.371 8.718 -14.255 1.00 89.12 456 ARG A C 1
ATOM 3697 O O . ARG A 1 456 ? 47.395 8.985 -14.883 1.00 89.12 456 ARG A O 1
ATOM 3704 N N . ARG A 1 457 ? 45.168 8.671 -14.836 1.00 87.25 457 ARG A N 1
ATOM 3705 C CA . ARG A 1 457 ? 44.931 9.061 -16.237 1.00 87.25 457 ARG A CA 1
ATOM 3706 C C . ARG A 1 457 ? 45.166 10.551 -16.446 1.00 87.25 457 ARG A C 1
ATOM 3708 O O . ARG A 1 457 ? 45.940 10.904 -17.332 1.00 87.25 457 ARG A O 1
ATOM 3715 N N . VAL A 1 458 ? 44.599 11.390 -15.582 1.00 88.00 458 VAL A N 1
ATOM 3716 C CA . VAL A 1 458 ? 44.792 12.847 -15.614 1.00 88.00 458 VAL A CA 1
ATOM 3717 C C . VAL A 1 458 ? 46.270 13.208 -15.444 1.00 88.00 458 VAL A C 1
ATOM 3719 O O . VAL A 1 458 ? 46.808 13.979 -16.233 1.00 88.00 458 VAL A O 1
ATOM 3722 N N . ALA A 1 459 ? 46.979 12.581 -14.498 1.00 87.94 459 ALA A N 1
ATOM 3723 C CA . ALA A 1 459 ? 48.413 12.813 -14.307 1.00 87.94 459 ALA A CA 1
ATOM 3724 C C . ALA A 1 459 ? 49.257 12.408 -15.532 1.00 87.94 459 ALA A C 1
ATOM 3726 O O . ALA A 1 459 ? 50.213 13.100 -15.884 1.00 87.94 459 ALA A O 1
ATOM 3727 N N . ARG A 1 460 ? 48.906 11.309 -16.218 1.00 89.75 460 ARG A N 1
ATOM 3728 C CA . ARG A 1 460 ? 49.576 10.906 -17.467 1.00 89.75 460 ARG A CA 1
ATOM 3729 C C . ARG A 1 460 ? 49.292 11.880 -18.606 1.00 89.75 460 ARG A C 1
ATOM 3731 O O . ARG A 1 460 ? 50.219 12.212 -19.338 1.00 89.75 460 ARG A O 1
ATOM 3738 N N . ALA A 1 461 ? 48.053 12.349 -18.743 1.00 85.88 461 ALA A N 1
ATOM 3739 C CA . ALA A 1 461 ? 47.691 13.352 -19.742 1.00 85.88 461 ALA A CA 1
ATOM 3740 C C . ALA A 1 461 ? 48.466 14.663 -19.520 1.00 85.88 461 ALA A C 1
ATOM 3742 O O . ALA A 1 461 ? 49.105 15.157 -20.448 1.00 85.88 461 ALA A O 1
ATOM 3743 N N . ALA A 1 462 ? 48.534 15.141 -18.273 1.00 88.81 462 ALA A N 1
ATOM 3744 C CA . ALA A 1 462 ? 49.313 16.322 -17.902 1.00 88.81 462 ALA A CA 1
ATOM 3745 C C . ALA A 1 462 ? 50.821 16.147 -18.170 1.00 88.81 462 ALA A C 1
ATOM 3747 O O . ALA A 1 462 ? 51.485 17.062 -18.655 1.00 88.81 462 ALA A O 1
ATOM 3748 N N . ALA A 1 463 ? 51.381 14.958 -17.915 1.00 88.88 463 ALA A N 1
ATOM 3749 C CA . ALA A 1 463 ? 52.783 14.668 -18.220 1.00 88.88 463 ALA A CA 1
ATOM 3750 C C . ALA A 1 463 ? 53.071 14.655 -19.735 1.00 88.88 463 ALA A C 1
ATOM 3752 O O . ALA A 1 463 ? 54.132 15.105 -20.173 1.00 88.88 463 ALA A O 1
ATOM 3753 N N . ILE A 1 464 ? 52.132 14.158 -20.547 1.00 90.06 464 ILE A N 1
ATOM 3754 C CA . ILE A 1 464 ? 52.230 14.192 -22.013 1.00 90.06 464 ILE A CA 1
ATOM 3755 C C . ILE A 1 464 ? 52.187 15.641 -22.512 1.00 90.06 464 ILE A C 1
ATOM 3757 O O . ILE A 1 464 ? 53.001 16.022 -23.354 1.00 90.06 464 ILE A O 1
ATOM 3761 N N . GLU A 1 465 ? 51.294 16.460 -21.962 1.00 89.38 465 GLU A N 1
ATOM 3762 C CA . GLU A 1 465 ? 51.170 17.875 -22.307 1.00 89.38 465 GLU A CA 1
ATOM 3763 C C . GLU A 1 465 ? 52.422 18.678 -21.922 1.00 89.38 465 GLU A C 1
ATOM 3765 O O . GLU A 1 465 ? 52.971 19.404 -22.753 1.00 89.38 465 GLU A O 1
ATOM 3770 N N . GLN A 1 466 ? 52.965 18.468 -20.718 1.00 88.00 466 GLN A N 1
ATOM 3771 C CA . GLN A 1 466 ? 54.232 19.083 -20.315 1.00 88.00 466 GLN A CA 1
ATOM 3772 C C . GLN A 1 466 ? 55.400 18.668 -21.215 1.00 88.00 466 GLN A C 1
ATOM 3774 O O . GLN A 1 466 ? 56.241 19.499 -21.557 1.00 88.00 466 GLN A O 1
ATOM 3779 N N . ASN A 1 467 ? 55.466 17.401 -21.633 1.00 88.56 467 ASN A N 1
ATOM 3780 C CA . ASN A 1 467 ? 56.491 16.951 -22.576 1.00 88.56 467 ASN A CA 1
ATOM 3781 C C . ASN A 1 467 ? 56.315 17.576 -23.966 1.00 88.56 467 ASN A C 1
ATOM 3783 O O . ASN A 1 467 ? 57.308 17.876 -24.630 1.00 88.56 467 ASN A O 1
ATOM 3787 N N . ARG A 1 468 ? 55.073 17.811 -24.400 1.00 87.00 468 ARG A N 1
ATOM 3788 C CA . ARG A 1 468 ? 54.774 18.511 -25.654 1.00 87.00 468 ARG A CA 1
ATOM 3789 C C . ARG A 1 468 ? 55.219 19.974 -25.595 1.00 87.00 468 ARG A C 1
ATOM 3791 O O . ARG A 1 468 ? 55.876 20.430 -26.525 1.00 87.00 468 ARG A O 1
ATOM 3798 N N . LEU A 1 469 ? 54.946 20.667 -24.489 1.00 87.75 469 LEU A N 1
ATOM 3799 C CA . LEU A 1 469 ? 55.404 22.040 -24.240 1.00 87.75 469 LEU A CA 1
ATOM 3800 C C . LEU A 1 469 ? 56.933 22.141 -24.178 1.00 87.75 469 LEU A C 1
ATOM 3802 O O . LEU A 1 469 ? 57.513 23.008 -24.822 1.00 87.75 469 LEU A O 1
ATOM 3806 N N . LYS A 1 470 ? 57.606 21.217 -23.480 1.00 89.19 470 LYS A N 1
ATOM 3807 C CA . LYS A 1 470 ? 59.078 21.177 -23.434 1.00 89.19 470 LYS A CA 1
ATOM 3808 C C . LYS A 1 470 ? 59.701 20.974 -24.814 1.00 89.19 470 LYS A C 1
ATOM 3810 O O . LYS A 1 470 ? 60.702 21.608 -25.121 1.00 89.19 470 LYS A O 1
ATOM 3815 N N . ARG A 1 471 ? 59.107 20.124 -25.659 1.00 84.81 471 ARG A N 1
ATOM 3816 C CA . ARG A 1 471 ? 59.554 19.946 -27.052 1.00 84.81 471 ARG A CA 1
ATOM 3817 C C . ARG A 1 471 ? 59.296 21.182 -27.911 1.00 84.81 471 ARG A C 1
ATOM 3819 O O . ARG A 1 471 ? 60.112 21.478 -28.768 1.00 84.81 471 ARG A O 1
ATOM 3826 N N . ALA A 1 472 ? 58.200 21.897 -27.670 1.00 83.00 472 ALA A N 1
ATOM 3827 C CA . ALA A 1 472 ? 57.884 23.134 -28.380 1.00 83.00 472 ALA A CA 1
ATOM 3828 C C . ALA A 1 472 ? 58.791 24.314 -27.991 1.00 83.00 472 ALA A C 1
ATOM 3830 O O . ALA A 1 472 ? 58.940 25.217 -28.795 1.00 83.00 472 ALA A O 1
ATOM 3831 N N . MET A 1 473 ? 59.384 24.314 -26.790 1.00 81.56 473 MET A N 1
ATOM 3832 C CA . MET A 1 473 ? 60.373 25.327 -26.380 1.00 81.56 473 MET A CA 1
ATOM 3833 C C . MET A 1 473 ? 61.815 24.984 -26.782 1.00 81.56 473 MET A C 1
ATOM 3835 O O . MET A 1 473 ? 62.682 25.849 -26.724 1.00 81.56 473 MET A O 1
ATOM 3839 N N . ALA A 1 474 ? 62.097 23.716 -27.094 1.00 78.31 474 ALA A N 1
ATOM 3840 C CA . ALA A 1 474 ? 63.428 23.255 -27.491 1.00 78.31 474 ALA A CA 1
ATOM 3841 C C . ALA A 1 474 ? 63.685 23.367 -29.006 1.00 78.31 474 ALA A C 1
ATOM 3843 O O . ALA A 1 474 ? 64.838 23.277 -29.425 1.00 78.31 474 ALA A O 1
ATOM 3844 N N . ASN A 1 475 ? 62.621 23.541 -29.795 1.00 61.66 475 ASN A N 1
ATOM 3845 C CA . ASN A 1 475 ? 62.653 23.908 -31.211 1.00 61.66 475 ASN A CA 1
ATOM 3846 C C . ASN A 1 475 ? 62.389 25.405 -31.345 1.00 61.66 475 ASN A C 1
ATOM 3848 O O . ASN A 1 475 ? 62.926 25.996 -32.306 1.00 61.66 475 ASN A O 1
#

Secondary structure (DSSP, 8-state):
-HHHHHHHHHHHHHHHHHHHHHHHHHHHHHHHHHHHHHHHHHHHHHHHHHHHHHHHHHHHHHHHHHHHHHHHHHHHHHHHHHHHHHHHHHHHHHS-TT-HHHHHHHHHHHHHHHHHHHHHHHHHHHHHHHHHHHHHHHHHHHHHHHHHHHHHHHHHHHHHHHHHHHHHHHHHHHHHHS-SS-----------------------SSSTTHHHHHHHHHHHHHHHHHHHHHHHHHH--S-HHHHHHHHHHHHHHHHHHHHHHHHHHHHHHHHHHHHHHHHHHHHHHHHHHHH--S-HHHHHHHHHHHHHHHHHHHHHHHHHHHHHHHHHHHHHHHHHHHHHTTPPPPPTTS-HHHHHHHHHHHHHHHHHHHHHHHHHHHHHHHHS-------PPPPHHHHHHHTTTS-------------------------S--HHHHHHHHHHHHHHHHHHHHHHHHHHHHHHHHHHHHHHHH-

pLDDT: mean 74.58, std 18.44, range [30.67, 96.62]

Sequence (475 aa):
VENQIIRRVEDLREEIDSYRQKLDQLKQQRVKVEKQKDALRDEVNEVSRWENGSSDMEAYCEELEAKIELKKKVTQEEKHLHKNNTAVYLMCERHPAHSQALIDELEIKLKADTAFIEAVRQRLREQEFEAKRNAQPEKQMHKTINEASVMQQTMLSHRHQQLEILRKIANQEAGSEERRDSFTSTFTKESTGKQNKKSSTTMGRRASMTEREDFALMQSLKNWETWQTLIHQRTGISDPAVFFDKFENQGNLERQMTEMRQAADIRLRQLKEEEVIVEQAVEQSRYSAQAAGLNSGEVRKLQEILSSKQSLYKHKKERTDVAEKLGQTSLSGLKHVCDILGMPEVDKETVISEIIRNIMQYLDVLIEEKDNNTRNTEEENQIATRGPAMATPQAPELVKALAQYETPKSMVAHRLHGRIVDDAEYFEEEDEGNDQMDARAEVKGASIRSIKAEQRRVARAAAIEQNRLKRAMAN

Organism: NCBI:txid3111310

Foldseek 3Di:
DVVVVVVVVVVVVVVVVVVVVVVVVVVVVVVVVVVVVVVVVVVVVVVVVVVVVVVVVVVVVVVVVVVVVVVVVVVVVVVVVVVVVVVVVVVCVVPPPPPVVVVVVVVVVVVVVVVVVVVVVVVVVVVVVVCVVVVVVVVVVVVVVVVVVVVVVVVVVVVVVVVVVVVVVVVVVVVVVPPPDDDDDDDDDDDDDDDDDDDDPPPPPDVVVVVVVVVVVVVVVVVVVVVLVVLCVLPVDNDVVVVVVCVVCVVVVVVVVVVVVVVVVVVLVVLVVVLVVLVVVLVVLVVVLVVPDDDPVVNVVSVVVNVVSVVVNVVSVVVNVVVVVVVVVLVVVLQVLCVVLVHPGDDPPDDSVVSVVVSVVSVVVVSVVVVVVVVVVVVVVVVPDPDDDDDDDDDCVVVVVVVVPPDDDPPPDDDDDDDDDDDDDDDDDDDDDPPPVVVVVVVVVVVVVVVVVVVVVVVVVVVVVVVVVVVVVVD